Protein AF-A0A4Z2BDZ0-F1 (afdb_monomer_lite)

Organism: NCBI:txid433685

Sequence (457 aa):
MKRHSRTAPALRTFCPDYECRPDGFVHDAAATSHSGWDFQGLYSSSQYFCQPIGHFSNAVPPALGNTNNDRDFYQTHNQQYRSAFQTSPCVPFSSPRQWVEDHEQSYGARVTAENDAAMQRKRDFRWVRCFSRNTEKPSHVPRKRKNSKSDFKPVLYTVAQLVTQLDAVCNTLRTNVSDGDLWTVSYNQALHIKKELEDKCAIIDCGDFKAWKRKLHRNAERRTRKQRHDAEKRRLEHISEKEAVIDAWRLRHIRGVEEKKKERELKLVADAILCEVRKKQADVKRMQDILRSLQRLHKLRKEAALRKGIVIERKCEEAFSCRLDQLNSVLKVRTSVYATEEKALKVMIEGEHEEEKRRDQEKQMKKKKEKLLLKKCMLDAVLFGEFTSDAAPQPFIDYYNQAECSVGSLLQIRSEWDMFVVAADHPDGSSIPQNWIMPDQPSDEAWASSLHLADSE

Foldseek 3Di:
DDDDDDDDDDDDDDDDDDDDDDDDDDDDDDDDDDDDDDDDDDDDDDDDDDDDDDDDDDDDDDDDDDDDDDDDDDDDDDDDDDDDDDDDDDDDDDDDDDDDDDDPVVVVVVVVVVVVVVVVVVVVVVVVVVVCVVVPPPPDDPPPCLPDPVRVVVLVVVLVVLVVVLVVLVVVLVVPVPDVVVNVVSVVVNVVSVVVSVVSVVVCPDPSVVVVVVVVVVVVVVVVVVVVVVVVVVVVVVVVVVVVVVVVVVVVVVVVVVVVVVVVVVVVVLVVVLVVLVVLLVVLVVLVVVLVVVVVVVVVVCVVCVVVVHHDDPVVVVVVVVVSVVVVVVSVVSNVVSVVVSVVSVCVVVVVVVVVVVVVVVVVVVVVVVVVVVVVLVVCCVVVNDPDVPPPPPVVVCVVCVLVVDVVVVVVVVVVVVLAVDDPPDPSHDYDDPDPDDDDDPPDVVVVVVVVVVPPD

InterPro domains:
  IPR031974 Programmed cell death protein 7 [PF16021] (150-450)
  IPR052831 Apoptosis-promoting protein [PTHR48190] (67-452)

Secondary structure (DSSP, 8-state):
------PPPPP---------------------------------------PPPPP-----------------------------------------------SHHHHHHHHHHHHHHHHHHHHHHHHHHHHHHHHSS-S-S-------TTTHHHHHHHHHHHHHHHHHHHHHHHH-SS-HHHHHHHHHHHHHHHHHHHHHHHHHTSHHHHHHHHHHHHHHHHHHHHHHHHHHHHHHHHHHHHHHHHHHHHHHHHHHHHHHHHHHHHHHHHHHHHHHHHHHHHHHHHHHHHHHHHHHHHHHHHHHHHHTT-PPPHHHHHHHHHHHHHHHHHHHHHHHHHHHHHHHHHHHHHHHHHHHHHHHHHHHHHHHHHHHHHHHHHHHHHHS----TTTS-HHHHHHHHHHHH-HHHHHHHHHHHHTTTS-TT-TTPPPPPSS--PPPPPSSHHHHHHHTTSS--

pLDDT: mean 70.87, std 24.31, range [25.94, 97.94]

Structure (mmCIF, N/CA/C/O backbone):
data_AF-A0A4Z2BDZ0-F1
#
_entry.id   AF-A0A4Z2BDZ0-F1
#
loop_
_atom_site.group_PDB
_atom_site.id
_atom_site.type_symbol
_atom_site.label_atom_id
_atom_site.label_alt_id
_atom_site.label_comp_id
_atom_site.label_asym_id
_atom_site.label_entity_id
_atom_site.label_seq_id
_atom_site.pdbx_PDB_ins_code
_atom_site.Cartn_x
_atom_site.Cartn_y
_atom_site.Cartn_z
_atom_site.occupancy
_atom_site.B_iso_or_equiv
_atom_site.auth_seq_id
_atom_site.auth_comp_id
_atom_site.auth_asym_id
_atom_site.auth_atom_id
_atom_site.pdbx_PDB_model_num
ATOM 1 N N . MET A 1 1 ? 34.312 39.901 -52.178 1.00 40.84 1 MET A N 1
ATOM 2 C CA . MET A 1 1 ? 34.642 39.498 -50.791 1.00 40.84 1 MET A CA 1
ATOM 3 C C . MET A 1 1 ? 33.680 40.178 -49.819 1.00 40.84 1 MET A C 1
ATOM 5 O O . MET A 1 1 ? 33.668 41.398 -49.783 1.00 40.84 1 MET A O 1
ATOM 9 N N . LYS A 1 2 ? 32.878 39.427 -49.051 1.00 35.28 2 LYS A N 1
ATOM 10 C CA . LYS A 1 2 ? 32.131 39.924 -47.876 1.00 35.28 2 LYS A CA 1
ATOM 11 C C . LYS A 1 2 ? 32.143 38.816 -46.813 1.00 35.28 2 LYS A C 1
ATOM 13 O O . LYS A 1 2 ? 31.544 37.769 -47.035 1.00 35.28 2 LYS A O 1
ATOM 18 N N . ARG A 1 3 ? 32.871 39.016 -45.708 1.00 38.72 3 ARG A N 1
ATOM 19 C CA . ARG A 1 3 ? 32.907 38.121 -44.531 1.00 38.72 3 ARG A CA 1
ATOM 20 C C . ARG A 1 3 ? 31.947 38.706 -43.486 1.00 38.72 3 ARG A C 1
ATOM 22 O O . ARG A 1 3 ? 32.025 39.888 -43.192 1.00 38.72 3 ARG A O 1
ATOM 29 N N . HIS A 1 4 ? 30.865 37.996 -43.175 1.00 36.97 4 HIS A N 1
ATOM 30 C CA . HIS A 1 4 ? 30.718 37.149 -41.980 1.00 36.97 4 HIS A CA 1
ATOM 31 C C . HIS A 1 4 ? 30.523 37.926 -40.673 1.00 36.97 4 HIS A C 1
ATOM 33 O O . HIS A 1 4 ? 31.461 38.202 -39.934 1.00 36.97 4 HIS A O 1
ATOM 39 N N . SER A 1 5 ? 29.250 38.164 -40.372 1.00 37.91 5 SER A N 1
ATOM 40 C CA . SER A 1 5 ? 28.729 38.359 -39.025 1.00 37.91 5 SER A CA 1
ATOM 41 C C . SER A 1 5 ? 28.731 37.036 -38.245 1.00 37.91 5 SER A C 1
ATOM 43 O O . SER A 1 5 ? 28.265 36.010 -38.741 1.00 37.91 5 SER A O 1
ATOM 45 N N . ARG A 1 6 ? 29.212 37.065 -36.997 1.00 35.72 6 ARG A N 1
ATOM 46 C CA . ARG A 1 6 ? 28.936 36.046 -35.972 1.00 35.72 6 ARG A CA 1
ATOM 47 C C . ARG A 1 6 ? 28.826 36.717 -34.604 1.00 35.72 6 ARG A C 1
ATOM 49 O O . ARG A 1 6 ? 29.833 36.990 -33.963 1.00 35.72 6 ARG A O 1
ATOM 56 N N . THR A 1 7 ? 27.597 36.942 -34.162 1.00 39.31 7 THR A N 1
ATOM 57 C CA . THR A 1 7 ? 27.245 37.181 -32.758 1.00 39.31 7 THR A CA 1
ATOM 58 C C . THR A 1 7 ? 26.657 35.892 -32.190 1.00 39.31 7 THR A C 1
ATOM 60 O O . THR A 1 7 ? 25.807 35.264 -32.820 1.00 39.31 7 THR A O 1
ATOM 63 N N . ALA A 1 8 ? 27.137 35.470 -31.022 1.00 38.75 8 ALA A N 1
ATOM 64 C CA . ALA A 1 8 ? 26.638 34.291 -30.320 1.00 38.75 8 ALA A CA 1
ATOM 65 C C . ALA A 1 8 ? 25.529 34.679 -29.322 1.00 38.75 8 ALA A C 1
ATOM 67 O O . ALA A 1 8 ? 25.650 35.722 -28.679 1.00 38.75 8 ALA A O 1
ATOM 68 N N . PRO A 1 9 ? 24.488 33.850 -29.133 1.00 40.88 9 PRO A N 1
ATOM 69 C CA . PRO A 1 9 ? 23.619 33.914 -27.965 1.00 40.88 9 PRO A CA 1
ATOM 70 C C . PRO A 1 9 ? 24.051 32.897 -26.895 1.00 40.88 9 PRO A C 1
ATOM 72 O O . PRO A 1 9 ? 24.474 31.782 -27.202 1.00 40.88 9 PRO A O 1
ATOM 75 N N . ALA A 1 10 ? 23.935 33.295 -25.628 1.00 35.47 10 ALA A N 1
ATOM 76 C CA . ALA A 1 10 ? 24.355 32.505 -24.475 1.00 35.47 10 ALA A CA 1
ATOM 77 C C . ALA A 1 10 ? 23.424 31.316 -24.170 1.00 35.47 10 ALA A C 1
ATOM 79 O O . ALA A 1 10 ? 22.213 31.366 -24.395 1.00 35.47 10 ALA A O 1
ATOM 80 N N . LEU A 1 11 ? 24.002 30.271 -23.574 1.00 31.67 11 LEU A N 1
ATOM 81 C CA . LEU A 1 11 ? 23.275 29.152 -22.977 1.00 31.67 11 LEU A CA 1
ATOM 82 C C . LEU A 1 11 ? 22.520 29.627 -21.724 1.00 31.67 11 LEU A C 1
ATOM 84 O O . LEU A 1 11 ? 23.137 30.138 -20.793 1.00 31.67 11 LEU A O 1
ATOM 88 N N . ARG A 1 12 ? 21.201 29.406 -21.669 1.00 32.03 12 ARG A N 1
ATOM 89 C CA . ARG A 1 12 ? 20.453 29.383 -20.402 1.00 32.03 12 ARG A CA 1
ATOM 90 C C . ARG A 1 12 ? 20.306 27.938 -19.943 1.00 32.03 12 ARG A C 1
ATOM 92 O O . ARG A 1 12 ? 19.563 27.171 -20.551 1.00 32.03 12 ARG A O 1
ATOM 99 N N . THR A 1 13 ? 20.993 27.588 -18.865 1.00 35.41 13 THR A N 1
ATOM 100 C CA . THR A 1 13 ? 20.690 26.404 -18.060 1.00 35.41 13 THR A CA 1
ATOM 101 C C . THR A 1 13 ? 19.343 26.591 -17.360 1.00 35.41 13 THR A C 1
ATOM 103 O O . THR A 1 13 ? 19.071 27.642 -16.785 1.00 35.41 13 THR A O 1
ATOM 106 N N . PHE A 1 14 ? 18.492 25.567 -17.423 1.00 28.69 14 PHE A N 1
ATOM 107 C CA . PHE A 1 14 ? 17.251 25.471 -16.654 1.00 28.69 14 PHE A CA 1
ATOM 108 C C . PHE A 1 14 ? 17.462 24.429 -15.550 1.00 28.69 14 PHE A C 1
ATOM 110 O O . PHE A 1 14 ? 17.644 23.251 -15.859 1.00 28.69 14 PHE A O 1
ATOM 117 N N . CYS A 1 15 ? 17.410 24.852 -14.288 1.00 34.75 15 CYS A N 1
ATOM 118 C CA . CYS A 1 15 ? 17.226 23.958 -13.143 1.00 34.75 15 CYS A CA 1
ATOM 119 C C . CYS A 1 15 ? 15.746 23.988 -12.724 1.00 34.75 15 CYS A C 1
ATOM 121 O O . CYS A 1 15 ? 15.166 25.075 -12.691 1.00 34.75 15 CYS A O 1
ATOM 123 N N . PRO A 1 16 ? 15.122 22.840 -12.408 1.00 40.97 16 PRO A N 1
ATOM 124 C CA . PRO A 1 16 ? 13.823 22.792 -11.755 1.00 40.97 16 PRO A CA 1
ATOM 125 C C . PRO A 1 16 ? 13.985 22.445 -10.268 1.00 40.97 16 PRO A C 1
ATOM 127 O O . PRO A 1 16 ? 14.093 21.270 -9.914 1.00 40.97 16 PRO A O 1
ATOM 130 N N . ASP A 1 17 ? 13.955 23.454 -9.401 1.00 32.72 17 ASP A N 1
ATOM 131 C CA . ASP A 1 17 ? 13.805 23.232 -7.961 1.00 32.72 17 ASP A CA 1
ATOM 132 C C . ASP A 1 17 ? 12.343 22.896 -7.631 1.00 32.72 17 ASP A C 1
ATOM 134 O O . ASP A 1 17 ? 11.412 23.578 -8.065 1.00 32.72 17 ASP A O 1
ATOM 138 N N . TYR A 1 18 ? 12.142 21.828 -6.857 1.00 31.30 18 TYR A N 1
ATOM 139 C CA . TYR A 1 18 ? 10.840 21.396 -6.345 1.00 31.30 18 TYR A CA 1
ATOM 140 C C . TYR A 1 18 ? 10.888 21.360 -4.813 1.00 31.30 18 TYR A C 1
ATOM 142 O O . TYR A 1 18 ? 11.200 20.331 -4.215 1.00 31.30 18 TYR A O 1
ATOM 150 N N . GLU A 1 19 ? 10.515 22.468 -4.174 1.00 35.91 19 GLU A N 1
ATOM 151 C CA . GLU A 1 19 ? 10.126 22.484 -2.760 1.00 35.91 19 GLU A CA 1
ATOM 152 C C . GLU A 1 19 ? 8.616 22.695 -2.617 1.00 35.91 19 GLU A C 1
ATOM 154 O O . GLU A 1 19 ? 7.958 23.318 -3.452 1.00 35.91 19 GLU A O 1
ATOM 159 N N . CYS A 1 20 ? 8.038 22.111 -1.567 1.00 31.98 20 CYS A N 1
ATOM 160 C CA . CYS A 1 20 ? 6.596 22.089 -1.348 1.00 31.98 20 CYS A CA 1
ATOM 161 C C . CYS A 1 20 ? 6.167 22.968 -0.167 1.00 31.98 20 CYS A C 1
ATOM 163 O O . CYS A 1 20 ? 6.443 22.607 0.974 1.00 31.98 20 CYS A O 1
ATOM 165 N N . ARG A 1 21 ? 5.264 23.921 -0.468 1.00 32.19 21 ARG A N 1
ATOM 166 C CA . ARG A 1 21 ? 4.170 24.416 0.406 1.00 32.19 21 ARG A CA 1
ATOM 167 C C . ARG A 1 21 ? 4.546 25.304 1.620 1.00 32.19 21 ARG A C 1
ATOM 169 O O . ARG A 1 21 ? 5.712 25.324 1.995 1.00 32.19 21 ARG A O 1
ATOM 176 N N . PRO A 1 22 ? 3.569 26.004 2.262 1.00 42.91 22 PRO A N 1
ATOM 177 C CA . PRO A 1 22 ? 2.100 25.933 2.094 1.00 42.91 22 PRO A CA 1
ATOM 178 C C . PRO A 1 22 ? 1.340 27.257 1.833 1.00 42.91 22 PRO A C 1
ATOM 180 O O . PRO A 1 22 ? 1.862 28.353 1.994 1.00 42.91 22 PRO A O 1
ATOM 183 N N . ASP A 1 23 ? 0.060 27.106 1.471 1.00 33.25 23 ASP A N 1
ATOM 184 C CA . ASP A 1 23 ? -0.958 28.162 1.352 1.00 33.25 23 ASP A CA 1
ATOM 185 C C . ASP A 1 23 ? -1.418 28.736 2.711 1.00 33.25 23 ASP A C 1
ATOM 187 O O . ASP A 1 23 ? -1.392 28.037 3.726 1.00 33.25 23 ASP A O 1
ATOM 191 N N . GLY A 1 24 ? -1.946 29.972 2.709 1.00 28.00 24 GLY A N 1
ATOM 192 C CA . GLY A 1 24 ? -2.546 30.613 3.889 1.00 28.00 24 GLY A CA 1
ATOM 193 C C . GLY A 1 24 ? -3.303 31.923 3.606 1.00 28.00 24 GLY A C 1
ATOM 194 O O . GLY A 1 24 ? -2.778 33.008 3.820 1.00 28.00 24 GLY A O 1
ATOM 195 N N . PHE A 1 25 ? -4.558 31.813 3.167 1.00 29.38 25 PHE A N 1
ATOM 196 C CA . PHE A 1 25 ? -5.611 32.850 3.150 1.00 29.38 25 PHE A CA 1
ATOM 197 C C . PHE A 1 25 ? -6.880 32.108 3.651 1.00 29.38 25 PHE A C 1
ATOM 199 O O . PHE A 1 25 ? -7.021 30.923 3.357 1.00 29.38 25 PHE A O 1
ATOM 206 N N . VAL A 1 26 ? -7.808 32.647 4.452 1.00 31.98 26 VAL A N 1
ATOM 207 C CA . VAL A 1 26 ? -8.573 33.899 4.316 1.00 31.98 26 VAL A CA 1
ATOM 208 C C . VAL A 1 26 ? -9.187 34.300 5.685 1.00 31.98 26 VAL A C 1
ATOM 210 O O . VAL A 1 26 ? -9.640 33.420 6.404 1.00 31.98 26 VAL A O 1
ATOM 213 N N . HIS A 1 27 ? -9.290 35.615 5.944 1.00 31.09 27 HIS A N 1
ATOM 214 C CA . HIS A 1 27 ? -10.123 36.341 6.938 1.00 31.09 27 HIS A CA 1
ATOM 215 C C . HIS A 1 27 ? -10.095 35.997 8.440 1.00 31.09 27 HIS A C 1
ATOM 217 O O . HIS A 1 27 ? -10.404 34.893 8.863 1.00 31.09 27 HIS A O 1
ATOM 223 N N . ASP A 1 28 ? -9.982 37.072 9.229 1.00 25.94 28 ASP A N 1
ATOM 224 C CA . ASP A 1 28 ? -10.798 37.286 10.428 1.00 25.94 28 ASP A CA 1
ATOM 225 C C . ASP A 1 28 ? -11.239 38.761 10.496 1.00 25.94 28 ASP A C 1
ATOM 227 O O . ASP A 1 28 ? -10.623 39.628 9.864 1.00 25.94 28 ASP A O 1
ATOM 231 N N . ALA A 1 29 ? -12.308 39.055 11.241 1.00 29.62 29 ALA A N 1
ATOM 232 C CA . ALA A 1 29 ? -12.802 40.415 11.464 1.00 29.62 29 ALA A CA 1
ATOM 233 C C . ALA A 1 29 ? -13.273 40.625 12.916 1.00 29.62 29 ALA A C 1
ATOM 235 O O . ALA A 1 29 ? -13.831 39.723 13.526 1.00 29.62 29 ALA A O 1
ATOM 236 N N . ALA A 1 30 ? -13.127 41.868 13.394 1.00 29.73 30 ALA A N 1
ATOM 237 C CA . ALA A 1 30 ? -13.632 42.422 14.661 1.00 29.73 30 ALA A CA 1
ATOM 238 C C . ALA A 1 30 ? -12.922 42.029 15.985 1.00 29.73 30 ALA A C 1
ATOM 240 O O . ALA A 1 30 ? -13.237 41.046 16.639 1.00 29.73 30 ALA A O 1
ATOM 241 N N . ALA A 1 31 ? -12.026 42.932 16.409 1.00 31.36 31 ALA A N 1
ATOM 242 C CA . ALA A 1 31 ? -11.970 43.589 17.728 1.00 31.36 31 ALA A CA 1
ATOM 243 C C . ALA A 1 31 ? -12.361 42.825 19.021 1.00 31.36 31 ALA A C 1
ATOM 245 O O . ALA A 1 31 ? -13.513 42.443 19.206 1.00 31.36 31 ALA A O 1
ATOM 246 N N . THR A 1 32 ? -11.510 42.898 20.058 1.00 29.94 32 THR A N 1
ATOM 247 C CA . THR A 1 32 ? -11.571 43.935 21.131 1.00 29.94 32 THR A CA 1
ATOM 248 C C . THR A 1 32 ? -10.384 43.763 22.112 1.00 29.94 32 THR A C 1
ATOM 250 O O . THR A 1 32 ? -9.693 42.750 22.099 1.00 29.94 32 THR A O 1
ATOM 253 N N . SER A 1 33 ? -10.083 44.797 22.898 1.00 31.92 33 SER A N 1
ATOM 254 C CA . SER A 1 33 ? -8.874 45.003 23.713 1.00 31.92 33 SER A CA 1
ATOM 255 C C . SER A 1 33 ? -8.915 44.520 25.180 1.00 31.92 33 SER A C 1
ATOM 257 O O . SER A 1 33 ? -9.986 44.448 25.772 1.00 31.92 33 SER A O 1
ATOM 259 N N . HIS A 1 34 ? -7.711 44.470 25.780 1.00 29.38 34 HIS A N 1
ATOM 260 C CA . HIS A 1 34 ? -7.346 44.668 27.205 1.00 29.38 34 HIS A CA 1
ATOM 261 C C . HIS A 1 34 ? -7.334 43.499 28.220 1.00 29.38 34 HIS A C 1
ATOM 263 O O . HIS A 1 34 ? -8.348 42.871 28.485 1.00 29.38 34 HIS A O 1
ATOM 269 N N . SER A 1 35 ? -6.176 43.397 28.911 1.00 33.34 35 SER A N 1
ATOM 270 C CA . SER A 1 35 ? -5.877 42.775 30.231 1.00 33.34 35 SER A CA 1
ATOM 271 C C . SER A 1 35 ? -6.241 41.289 30.448 1.00 33.34 35 SER A C 1
ATOM 273 O O . SER A 1 35 ? -7.359 40.878 30.192 1.00 33.34 35 SER A O 1
ATOM 275 N N . GLY A 1 36 ? -5.390 40.411 30.989 1.00 27.86 36 GLY A N 1
ATOM 276 C CA . GLY A 1 36 ? -4.098 40.602 31.661 1.00 27.86 36 GLY A CA 1
ATOM 277 C C . GLY A 1 36 ? -4.213 40.510 33.186 1.00 27.86 36 GLY A C 1
ATOM 278 O O . GLY A 1 36 ? -4.246 41.550 33.830 1.00 27.86 36 GLY A O 1
ATOM 279 N N . TRP A 1 37 ? -4.253 39.282 33.725 1.00 29.73 37 TRP A N 1
ATOM 280 C CA . TRP A 1 37 ? -4.016 38.933 35.138 1.00 29.73 37 TRP A CA 1
ATOM 281 C C . TRP A 1 37 ? -3.574 37.465 35.254 1.00 29.73 37 TRP A C 1
ATOM 283 O O . TRP A 1 37 ? -4.269 36.575 34.763 1.00 29.73 37 TRP A O 1
ATOM 293 N N . ASP A 1 38 ? -2.462 37.214 35.946 1.00 31.98 38 ASP A N 1
ATOM 294 C CA . ASP A 1 38 ? -2.119 35.897 36.493 1.00 31.98 38 ASP A CA 1
ATOM 295 C C . ASP A 1 38 ? -2.879 35.662 37.808 1.00 31.98 38 ASP A C 1
ATOM 297 O O . ASP A 1 38 ? -2.844 36.531 38.680 1.00 31.98 38 ASP A O 1
ATOM 301 N N . PHE A 1 39 ? -3.453 34.469 38.021 1.00 25.95 39 PHE A N 1
ATOM 302 C CA . PHE A 1 39 ? -3.385 33.819 39.340 1.00 25.95 39 PHE A CA 1
ATOM 303 C C . PHE A 1 39 ? -3.631 32.300 39.296 1.00 25.95 39 PHE A C 1
ATOM 305 O O . PHE A 1 39 ? -4.186 31.747 38.348 1.00 25.95 39 PHE A O 1
ATOM 312 N N . GLN A 1 40 ? -3.183 31.624 40.352 1.00 29.83 40 GLN A N 1
ATOM 313 C CA . GLN A 1 40 ? -3.150 30.173 40.508 1.00 29.83 40 GLN A CA 1
ATOM 314 C C . GLN A 1 40 ? -4.487 29.571 40.973 1.00 29.83 40 GLN A C 1
ATOM 316 O O . GLN A 1 40 ? -5.130 30.108 41.866 1.00 29.83 40 GLN A O 1
ATOM 321 N N . GLY A 1 41 ? -4.773 28.359 40.482 1.00 27.88 41 GLY A N 1
ATOM 322 C CA . GLY A 1 41 ? -5.372 27.261 41.254 1.00 27.88 41 GLY A CA 1
ATOM 323 C C . GLY A 1 41 ? -6.863 27.324 41.619 1.00 27.88 41 GLY A C 1
ATOM 324 O O . GLY A 1 41 ? -7.310 28.209 42.334 1.00 27.88 41 GLY A O 1
ATOM 325 N N . LEU A 1 42 ? -7.601 26.260 41.277 1.00 28.98 42 LEU A N 1
ATOM 326 C CA . LEU A 1 42 ? -8.178 25.321 42.258 1.00 28.98 42 LEU A CA 1
ATOM 327 C C . LEU A 1 42 ? -8.925 24.165 41.567 1.00 28.98 42 LEU A C 1
ATOM 329 O O . LEU A 1 42 ? -9.328 24.248 40.409 1.00 28.98 42 LEU A O 1
ATOM 333 N N . TYR A 1 43 ? -9.095 23.067 42.304 1.00 33.94 43 TYR A N 1
ATOM 334 C CA . TYR A 1 43 ? -9.897 21.908 41.906 1.00 33.94 43 TYR A CA 1
ATOM 335 C C . TYR A 1 43 ? -11.381 22.274 41.759 1.00 33.94 43 TYR A C 1
ATOM 337 O O . TYR A 1 43 ? -11.940 22.900 42.658 1.00 33.94 43 TYR A O 1
ATOM 345 N N . SER A 1 44 ? -12.064 21.749 40.735 1.00 29.78 44 SER A N 1
ATOM 346 C CA . SER A 1 44 ? -13.503 21.472 40.841 1.00 29.78 44 SER A CA 1
ATOM 347 C C . SER A 1 44 ? -13.972 20.370 39.886 1.00 29.78 44 SER A C 1
ATOM 349 O O . SER A 1 44 ? -13.594 20.330 38.715 1.00 29.78 44 SER A O 1
ATOM 351 N N . SER A 1 45 ? -14.806 19.466 40.400 1.00 34.41 45 SER A N 1
ATOM 352 C CA . SER A 1 45 ? -15.446 18.386 39.641 1.00 34.41 45 SER A CA 1
ATOM 353 C C . SER A 1 45 ? -16.560 18.924 38.744 1.00 34.41 45 SER A C 1
ATOM 355 O O . SER A 1 45 ? -17.438 19.632 39.230 1.00 34.41 45 SER A O 1
ATOM 357 N N . SER A 1 46 ? -16.614 18.495 37.479 1.00 31.05 46 SER A N 1
ATOM 358 C CA . SER A 1 46 ? -17.756 18.778 36.598 1.00 31.05 46 SER A CA 1
ATOM 359 C C . SER A 1 46 ? -18.635 17.538 36.401 1.00 31.05 46 SER A C 1
ATOM 361 O O . SER A 1 46 ? -18.220 16.545 35.799 1.00 31.05 46 SER A O 1
ATOM 363 N N . GLN A 1 47 ? -19.861 17.592 36.927 1.00 32.84 47 GLN A N 1
ATOM 364 C CA . GLN A 1 47 ? -20.924 16.629 36.640 1.00 32.84 47 GLN A CA 1
ATOM 365 C C . GLN A 1 47 ? -21.653 17.039 35.355 1.00 32.84 47 GLN A C 1
ATOM 367 O O . GLN A 1 47 ? -22.361 18.044 35.341 1.00 32.84 47 GLN A O 1
ATOM 372 N N . TYR A 1 48 ? -21.568 16.227 34.302 1.00 37.31 48 TYR A N 1
ATOM 373 C CA . TYR A 1 48 ? -22.400 16.422 33.114 1.00 37.31 48 TYR A CA 1
ATOM 374 C C . TYR A 1 48 ? -23.762 15.737 33.279 1.00 37.31 48 TYR A C 1
ATOM 376 O O . TYR A 1 48 ? -23.889 14.517 33.166 1.00 37.31 48 TYR A O 1
ATOM 384 N N . PHE A 1 49 ? -24.794 16.546 33.524 1.00 29.44 49 PHE A N 1
ATOM 385 C CA . PHE A 1 49 ? -26.192 16.154 33.350 1.00 29.44 49 PHE A CA 1
ATOM 386 C C . PHE A 1 49 ? -26.521 16.021 31.854 1.00 29.44 49 PHE A C 1
ATOM 388 O O . PHE A 1 49 ? -26.218 16.917 31.071 1.00 29.44 49 PHE A O 1
ATOM 395 N N . CYS A 1 50 ? -27.216 14.950 31.468 1.00 33.66 50 CYS A N 1
ATOM 396 C CA . CYS A 1 50 ? -27.939 14.871 30.195 1.00 33.66 50 CYS A CA 1
ATOM 397 C C . CYS A 1 50 ? -29.445 14.893 30.483 1.00 33.66 50 CYS A C 1
ATOM 399 O O . CYS A 1 50 ? -29.931 14.088 31.279 1.00 33.66 50 CYS A O 1
ATOM 401 N N . GLN A 1 51 ? -30.179 15.808 29.846 1.00 34.44 51 GLN A N 1
ATOM 402 C CA . GLN A 1 51 ? -31.640 15.875 29.943 1.00 34.44 51 GLN A CA 1
ATOM 403 C C . GLN A 1 51 ? -32.310 14.851 29.005 1.00 34.44 51 GLN A C 1
ATOM 405 O O . GLN A 1 51 ? -31.793 14.604 27.914 1.00 34.44 51 GLN A O 1
ATOM 410 N N . PRO A 1 52 ? -33.463 14.266 29.382 1.00 36.00 52 PRO A N 1
ATOM 411 C CA . PRO A 1 52 ? -34.262 13.428 28.494 1.00 36.00 52 PRO A CA 1
ATOM 412 C C . PRO A 1 52 ? -35.260 14.259 27.668 1.00 36.00 52 PRO A C 1
ATOM 414 O O . PRO A 1 52 ? -35.928 15.147 28.196 1.00 36.00 52 PRO A O 1
ATOM 417 N N . ILE A 1 53 ? -35.410 13.925 26.384 1.00 33.88 53 ILE A N 1
ATOM 418 C CA . ILE A 1 53 ? -36.478 14.457 25.522 1.00 33.88 53 ILE A CA 1
ATOM 419 C C . ILE A 1 53 ? -37.784 13.697 25.811 1.00 33.88 53 ILE A C 1
ATOM 421 O O . ILE A 1 53 ? -37.774 12.480 26.001 1.00 33.88 53 ILE A O 1
ATOM 425 N N . GLY A 1 54 ? -38.895 14.431 25.901 1.00 31.52 54 GLY A N 1
ATOM 426 C CA . GLY A 1 54 ? -40.178 13.929 26.399 1.00 31.52 54 GLY A CA 1
ATOM 427 C C . GLY A 1 54 ? -41.011 13.111 25.405 1.00 31.52 54 GLY A C 1
ATOM 428 O O . GLY A 1 54 ? -40.873 13.223 24.189 1.00 31.52 54 GLY A O 1
ATOM 429 N N . HIS A 1 55 ? -41.931 12.322 25.963 1.00 34.00 55 HIS A N 1
ATOM 430 C CA . HIS A 1 55 ? -43.011 11.653 25.234 1.00 34.00 55 HIS A CA 1
ATOM 431 C C . HIS A 1 55 ? -44.127 12.638 24.852 1.00 34.00 55 HIS A C 1
ATOM 433 O O . HIS A 1 55 ? -44.433 13.545 25.624 1.00 34.00 55 HIS A O 1
ATOM 439 N N . PHE A 1 56 ? -44.827 12.364 23.748 1.00 30.61 56 PHE A N 1
ATOM 440 C CA . PHE A 1 56 ? -46.179 12.873 23.500 1.00 30.61 56 PHE A CA 1
ATOM 441 C C . PHE A 1 56 ? -47.113 11.740 23.060 1.00 30.61 56 PHE A C 1
ATOM 443 O O . PHE A 1 56 ? -46.684 10.795 22.397 1.00 30.61 56 PHE A O 1
ATOM 450 N N . SER A 1 57 ? -48.385 11.852 23.450 1.00 32.12 57 SER A N 1
ATOM 451 C CA . SER A 1 57 ? -49.450 10.876 23.191 1.00 32.12 57 SER A CA 1
ATOM 452 C C . SER A 1 57 ? -50.592 11.483 22.366 1.00 32.12 57 SER A C 1
ATOM 454 O O . SER A 1 57 ? -50.829 12.686 22.407 1.00 32.12 57 SER A O 1
ATOM 456 N N . ASN A 1 58 ? -51.300 10.598 21.663 1.00 30.92 58 ASN A N 1
ATOM 457 C CA . ASN A 1 58 ? -52.484 10.777 20.810 1.00 30.92 58 ASN A CA 1
ATOM 458 C C . ASN A 1 58 ? -53.510 11.875 21.183 1.00 30.92 58 ASN A C 1
ATOM 460 O O . ASN A 1 58 ? -53.943 11.948 22.332 1.00 30.92 58 ASN A O 1
ATOM 464 N N . ALA A 1 59 ? -54.064 12.541 20.154 1.00 30.83 59 ALA A N 1
ATOM 465 C CA . ALA A 1 59 ? -55.457 13.026 20.102 1.00 30.83 59 ALA A CA 1
ATOM 466 C C . ALA A 1 59 ? -55.963 13.193 18.640 1.00 30.83 59 ALA A C 1
ATOM 468 O O . ALA A 1 59 ? -55.188 13.561 17.762 1.00 30.83 59 ALA A O 1
ATOM 469 N N . VAL A 1 60 ? -57.253 12.894 18.402 1.00 30.91 60 VAL A N 1
ATOM 470 C CA . VAL A 1 60 ? -58.031 12.801 17.124 1.00 30.91 60 VAL A CA 1
ATOM 471 C C . VAL A 1 60 ? -59.526 12.971 17.528 1.00 30.91 60 VAL A C 1
ATOM 473 O O . VAL A 1 60 ? -59.813 12.485 18.628 1.00 30.91 60 VAL A O 1
ATOM 476 N N . PRO A 1 61 ? -60.490 13.621 16.803 1.00 43.41 61 PRO A N 1
ATOM 477 C CA . PRO A 1 61 ? -60.762 13.708 15.339 1.00 43.41 61 PRO A CA 1
ATOM 478 C C . PRO A 1 61 ? -61.029 15.187 14.870 1.00 43.41 61 PRO A C 1
ATOM 480 O O . PRO A 1 61 ? -60.533 16.068 15.572 1.00 43.41 61 PRO A O 1
ATOM 483 N N . PRO A 1 62 ? -61.796 15.553 13.793 1.00 43.72 62 PRO A N 1
ATOM 484 C CA . PRO A 1 62 ? -62.423 14.795 12.686 1.00 43.72 62 PRO A CA 1
ATOM 485 C C . PRO A 1 62 ? -62.176 15.336 11.246 1.00 43.72 62 PRO A C 1
ATOM 487 O O . PRO A 1 62 ? -61.485 16.325 11.024 1.00 43.72 62 PRO A O 1
ATOM 490 N N . ALA A 1 63 ? -62.770 14.651 10.258 1.00 28.86 63 ALA A N 1
ATOM 491 C CA . ALA A 1 63 ? -62.630 14.885 8.817 1.00 28.86 63 ALA A CA 1
ATOM 492 C C . ALA A 1 63 ? -63.829 15.600 8.155 1.00 28.86 63 ALA A C 1
ATOM 494 O O . ALA A 1 63 ? -64.954 15.477 8.628 1.00 28.86 63 ALA A O 1
ATOM 495 N N . LEU A 1 64 ? -63.570 16.222 6.997 1.00 28.59 64 LEU A N 1
ATOM 496 C CA . LEU A 1 64 ? -64.428 16.434 5.809 1.00 28.59 64 LEU A CA 1
ATOM 497 C C . LEU A 1 64 ? -63.444 16.803 4.667 1.00 28.59 64 LEU A C 1
ATOM 499 O O . LEU A 1 64 ? -62.543 17.595 4.903 1.00 28.59 64 LEU A O 1
ATOM 503 N N . GLY A 1 65 ? -63.479 16.296 3.435 1.00 27.62 65 GLY A N 1
ATOM 504 C CA . GLY A 1 65 ? -64.444 15.464 2.732 1.00 27.62 65 GLY A CA 1
ATOM 505 C C . GLY A 1 65 ? -63.779 14.755 1.537 1.00 27.62 65 GLY A C 1
ATOM 506 O O . GLY A 1 65 ? -62.608 14.970 1.232 1.00 27.62 65 GLY A O 1
ATOM 507 N N . ASN A 1 66 ? -64.527 13.849 0.917 1.00 28.89 66 ASN A N 1
ATOM 508 C CA . ASN A 1 66 ? -64.015 12.754 0.093 1.00 28.89 66 ASN A CA 1
ATOM 509 C C . ASN A 1 66 ? -64.188 13.000 -1.421 1.00 28.89 66 ASN A C 1
ATOM 511 O O . ASN A 1 66 ? -65.287 13.361 -1.834 1.00 28.89 66 ASN A O 1
ATOM 515 N N . THR A 1 67 ? -63.177 12.675 -2.239 1.00 29.98 67 THR A N 1
ATOM 516 C CA . THR A 1 67 ? -63.360 12.293 -3.658 1.00 29.98 67 THR A CA 1
ATOM 517 C C . THR A 1 67 ? -62.354 11.218 -4.095 1.00 29.98 67 THR A C 1
ATOM 519 O O . THR A 1 67 ? -61.291 11.521 -4.630 1.00 29.98 67 THR A O 1
ATOM 522 N N . ASN A 1 68 ? -62.727 9.961 -3.852 1.00 28.98 68 ASN A N 1
ATOM 523 C CA . ASN A 1 68 ? -62.632 8.799 -4.749 1.00 28.98 68 ASN A CA 1
ATOM 524 C C . ASN A 1 68 ? -61.539 8.790 -5.844 1.00 28.98 68 ASN A C 1
ATOM 526 O O . ASN A 1 68 ? -61.680 9.428 -6.886 1.00 28.98 68 ASN A O 1
ATOM 530 N N . ASN A 1 69 ? -60.530 7.936 -5.657 1.00 31.89 69 ASN A N 1
ATOM 531 C CA . ASN A 1 69 ? -60.400 6.637 -6.348 1.00 31.89 69 ASN A CA 1
ATOM 532 C C . ASN A 1 69 ? -59.297 5.847 -5.606 1.00 31.89 69 ASN A C 1
ATOM 534 O O . ASN A 1 69 ? -58.173 6.324 -5.490 1.00 31.89 69 ASN A O 1
ATOM 538 N N . ASP A 1 70 ? -59.628 4.793 -4.855 1.00 28.50 70 ASP A N 1
ATOM 539 C CA . ASP A 1 70 ? -59.661 3.388 -5.318 1.00 28.50 70 ASP A CA 1
ATOM 540 C C . ASP A 1 70 ? -58.382 2.953 -6.086 1.00 28.50 70 ASP A C 1
ATOM 542 O O . ASP A 1 70 ? -58.066 3.523 -7.126 1.00 28.50 70 ASP A O 1
ATOM 546 N N . ARG A 1 71 ? -57.634 1.909 -5.682 1.00 29.34 71 ARG A N 1
ATOM 547 C CA . ARG A 1 71 ? -57.773 1.036 -4.497 1.00 29.34 71 ARG A CA 1
ATOM 548 C C . ARG A 1 71 ? -56.485 0.227 -4.228 1.00 29.34 71 ARG A C 1
ATOM 550 O O . ARG A 1 71 ? -55.925 -0.327 -5.164 1.00 29.34 71 ARG A O 1
ATOM 557 N N . ASP A 1 72 ? -56.067 0.206 -2.959 1.00 29.19 72 ASP A N 1
ATOM 558 C CA . ASP A 1 72 ? -55.279 -0.760 -2.150 1.00 29.19 72 ASP A CA 1
ATOM 559 C C . ASP A 1 72 ? -54.386 -1.835 -2.843 1.00 29.19 72 ASP A C 1
ATOM 561 O O . ASP A 1 72 ? -54.785 -2.496 -3.795 1.00 29.19 72 ASP A O 1
ATOM 565 N N . PHE A 1 73 ? -53.128 -2.090 -2.431 1.00 28.67 73 PHE A N 1
ATOM 566 C CA . PHE A 1 73 ? -52.695 -2.719 -1.153 1.00 28.67 73 PHE A CA 1
ATOM 567 C C . PHE A 1 73 ? -53.496 -4.006 -0.816 1.00 28.67 73 PHE A C 1
ATOM 569 O O . PHE A 1 73 ? -54.708 -4.052 -0.938 1.00 28.67 73 PHE A O 1
ATOM 576 N N . TYR A 1 74 ? -52.902 -5.150 -0.464 1.00 29.19 74 TYR A N 1
ATOM 577 C CA . TYR A 1 74 ? -51.942 -5.425 0.614 1.00 29.19 74 TYR A CA 1
ATOM 578 C C . TYR A 1 74 ? -50.985 -6.568 0.195 1.00 29.19 74 TYR A C 1
ATOM 580 O O . TYR A 1 74 ? -51.399 -7.540 -0.422 1.00 29.19 74 TYR A O 1
ATOM 588 N N . GLN A 1 75 ? -49.666 -6.426 0.359 1.00 29.39 75 GLN A N 1
ATOM 589 C CA . GLN A 1 75 ? -48.891 -6.813 1.552 1.00 29.39 75 GLN A CA 1
ATOM 590 C C . GLN A 1 75 ? -48.847 -8.329 1.838 1.00 29.39 75 GLN A C 1
ATOM 592 O O . GLN A 1 75 ? -49.806 -8.925 2.320 1.00 29.39 75 GLN A O 1
ATOM 597 N N . THR A 1 76 ? -47.661 -8.931 1.708 1.00 30.28 76 THR A N 1
ATOM 598 C CA . THR A 1 76 ? -47.247 -10.041 2.584 1.00 30.28 76 THR A CA 1
ATOM 599 C C . THR A 1 76 ? -45.730 -10.037 2.764 1.00 30.28 76 THR A C 1
ATOM 601 O O . THR A 1 76 ? -44.979 -9.719 1.846 1.00 30.28 76 THR A O 1
ATOM 604 N N . HIS A 1 77 ? -45.292 -10.339 3.983 1.00 29.75 77 HIS A N 1
ATOM 605 C CA . HIS A 1 77 ? -43.899 -10.363 4.432 1.00 29.75 77 HIS A CA 1
ATOM 606 C C . HIS A 1 77 ? -43.539 -11.796 4.869 1.00 29.75 77 HIS A C 1
ATOM 608 O O . HIS A 1 77 ? -44.441 -12.615 5.041 1.00 29.75 77 HIS A O 1
ATOM 614 N N . ASN A 1 78 ? -42.252 -12.045 5.149 1.00 27.95 78 ASN A N 1
ATOM 615 C CA . ASN A 1 78 ? -41.614 -13.320 5.544 1.00 27.95 78 ASN A CA 1
ATOM 616 C C . ASN A 1 78 ? -41.219 -14.203 4.344 1.00 27.95 78 ASN A C 1
ATOM 618 O O . ASN A 1 78 ? -42.046 -14.543 3.511 1.00 27.95 78 ASN A O 1
ATOM 622 N N . GLN A 1 79 ? -39.939 -14.522 4.112 1.00 29.27 79 GLN A N 1
ATOM 623 C CA . GLN A 1 79 ? -38.978 -15.217 4.992 1.00 29.27 79 GLN A CA 1
ATOM 624 C C . GLN A 1 79 ? -39.528 -16.512 5.602 1.00 29.27 79 GLN A C 1
ATOM 626 O O . GLN A 1 79 ? -40.137 -16.475 6.663 1.00 29.27 79 GLN A O 1
ATOM 631 N N . GLN A 1 80 ? -39.139 -17.663 5.051 1.00 26.75 80 GLN A N 1
ATOM 632 C CA . GLN A 1 80 ? -38.500 -18.688 5.882 1.00 26.75 80 GLN A CA 1
ATOM 633 C C . GLN A 1 80 ? -37.770 -19.743 5.052 1.00 26.75 80 GLN A C 1
ATOM 635 O O . GLN A 1 80 ? -38.257 -20.222 4.032 1.00 26.75 80 GLN A O 1
ATOM 640 N N . TYR A 1 81 ? -36.603 -20.138 5.559 1.00 30.59 81 TYR A N 1
ATOM 641 C CA . TYR A 1 81 ? -35.997 -21.431 5.271 1.00 30.59 81 TYR A CA 1
ATOM 642 C C . TYR A 1 81 ? -36.998 -22.555 5.573 1.00 30.59 81 TYR A C 1
ATOM 644 O O . TYR A 1 81 ? -37.496 -22.630 6.699 1.00 30.59 81 TYR A O 1
ATOM 652 N N . ARG A 1 82 ? -37.160 -23.520 4.661 1.00 26.62 82 ARG A N 1
ATOM 653 C CA . ARG A 1 82 ? -37.374 -24.908 5.090 1.00 26.62 82 ARG A CA 1
ATOM 654 C C . ARG A 1 82 ? -36.868 -25.930 4.083 1.00 26.62 82 ARG A C 1
ATOM 656 O O . ARG A 1 82 ? -36.983 -25.761 2.876 1.00 26.62 82 ARG A O 1
ATOM 663 N N . SER A 1 83 ? -36.284 -26.980 4.637 1.00 30.81 83 SER A N 1
ATOM 664 C CA . SER A 1 83 ? -35.687 -28.120 3.959 1.00 30.81 83 SER A CA 1
ATOM 665 C C . SER A 1 83 ? -36.703 -29.219 3.634 1.00 30.81 83 SER A C 1
ATOM 667 O O . SER A 1 83 ? -37.645 -29.456 4.388 1.00 30.81 83 SER A O 1
ATOM 669 N N . ALA A 1 84 ? -36.417 -29.962 2.567 1.00 30.03 84 ALA A N 1
ATOM 670 C CA . ALA A 1 84 ? -36.772 -31.369 2.375 1.00 30.03 84 ALA A CA 1
ATOM 671 C C . ALA A 1 84 ? -35.559 -31.991 1.648 1.00 30.03 84 ALA A C 1
ATOM 673 O O . ALA A 1 84 ? -35.144 -31.459 0.626 1.00 30.03 84 ALA A O 1
ATOM 674 N N . PHE A 1 85 ? -34.781 -32.933 2.191 1.00 26.67 85 PHE A N 1
ATOM 675 C CA . PHE A 1 85 ? -35.123 -34.283 2.658 1.00 26.67 85 PHE A CA 1
ATOM 676 C C . PHE A 1 85 ? -35.907 -35.114 1.638 1.00 26.67 85 PHE A C 1
ATOM 678 O O . PHE A 1 85 ? -37.133 -35.091 1.637 1.00 26.67 85 PHE A O 1
ATOM 685 N N . GLN A 1 86 ? -35.182 -35.953 0.890 1.00 32.91 86 GLN A N 1
ATOM 686 C CA . GLN A 1 86 ? -35.642 -37.298 0.539 1.00 32.91 86 GLN A CA 1
ATOM 687 C C . GLN A 1 86 ? -34.456 -38.284 0.434 1.00 32.91 86 GLN A C 1
ATOM 689 O O . GLN A 1 86 ? -33.673 -38.259 -0.506 1.00 32.91 86 GLN A O 1
ATOM 694 N N . THR A 1 87 ? -34.354 -39.122 1.473 1.00 30.70 87 THR A N 1
ATOM 695 C CA . THR A 1 87 ? -33.905 -40.533 1.474 1.00 30.70 87 THR A CA 1
ATOM 696 C C . THR A 1 87 ? -32.579 -40.949 0.813 1.00 30.70 87 THR A C 1
ATOM 698 O O . THR A 1 87 ? -32.524 -41.233 -0.381 1.00 30.70 87 THR A O 1
ATOM 701 N N . SER A 1 88 ? -31.574 -41.219 1.655 1.00 30.27 88 SER A N 1
ATOM 702 C CA . SER A 1 88 ? -30.578 -42.285 1.422 1.00 30.27 88 SER A CA 1
ATOM 703 C C . SER A 1 88 ? -31.212 -43.679 1.580 1.00 30.27 88 SER A C 1
ATOM 705 O O . SER A 1 88 ? -32.243 -43.809 2.247 1.00 30.27 88 SER A O 1
ATOM 707 N N . PRO A 1 89 ? -30.557 -44.741 1.074 1.00 39.78 89 PRO A N 1
ATOM 708 C CA . PRO A 1 89 ? -30.160 -45.816 1.998 1.00 39.78 89 PRO A CA 1
ATOM 709 C C . PRO A 1 89 ? -28.646 -45.965 2.216 1.00 39.78 89 PRO A C 1
ATOM 711 O O . PRO A 1 89 ? -27.806 -45.564 1.419 1.00 39.78 89 PRO A O 1
ATOM 714 N N . CYS A 1 90 ? -28.339 -46.554 3.361 1.00 30.09 90 CYS A N 1
ATOM 715 C CA . CYS A 1 90 ? -27.061 -46.645 4.053 1.00 30.09 90 CYS A CA 1
ATOM 716 C C . CYS A 1 90 ? -26.067 -47.716 3.524 1.00 30.09 90 CYS A C 1
ATOM 718 O O . CYS A 1 90 ? -26.454 -48.873 3.451 1.00 30.09 90 CYS A O 1
ATOM 720 N N . VAL A 1 91 ? -24.796 -47.301 3.307 1.00 36.84 91 VAL A N 1
ATOM 721 C CA . VAL A 1 91 ? -23.473 -47.899 3.710 1.00 36.84 91 VAL A CA 1
ATOM 722 C C . VAL A 1 91 ? -23.125 -49.394 3.418 1.00 36.84 91 VAL A C 1
ATOM 724 O O . VAL A 1 91 ? -24.033 -50.211 3.373 1.00 36.84 91 VAL A O 1
ATOM 727 N N . PRO A 1 92 ? -21.824 -49.799 3.250 1.00 41.62 92 PRO A N 1
ATOM 728 C CA . PRO A 1 92 ? -20.676 -49.327 4.048 1.00 41.62 92 PRO A CA 1
ATOM 729 C C . PRO A 1 92 ? -19.292 -49.072 3.407 1.00 41.62 92 PRO A C 1
ATOM 731 O O . PRO A 1 92 ? -18.786 -49.804 2.568 1.00 41.62 92 PRO A O 1
ATOM 734 N N . PHE A 1 93 ? -18.650 -48.045 3.978 1.00 30.78 93 PHE A N 1
ATOM 735 C CA . PHE A 1 93 ? -17.268 -48.010 4.483 1.00 30.78 93 PHE A CA 1
ATOM 736 C C . PHE A 1 93 ? -16.150 -48.705 3.679 1.00 30.78 93 PHE A C 1
ATOM 738 O O . PHE A 1 93 ? -15.847 -49.876 3.893 1.00 30.78 93 PHE A O 1
ATOM 745 N N . SER A 1 94 ? -15.391 -47.904 2.923 1.00 29.92 94 SER A N 1
ATOM 746 C CA . SER A 1 94 ? -13.920 -47.851 3.022 1.00 29.92 94 SER A CA 1
ATOM 747 C C . SER A 1 94 ? -13.376 -46.579 2.359 1.00 29.92 94 SER A C 1
ATOM 749 O O . SER A 1 94 ? -13.774 -46.222 1.256 1.00 29.92 94 SER A O 1
ATOM 751 N N . SER A 1 95 ? -12.452 -45.898 3.037 1.00 32.19 95 SER A N 1
ATOM 752 C CA . SER A 1 95 ? -11.527 -44.916 2.440 1.00 32.19 95 SER A CA 1
ATOM 753 C C . SER A 1 95 ? -10.186 -45.643 2.206 1.00 32.19 95 SER A C 1
ATOM 755 O O . SER A 1 95 ? -9.931 -46.594 2.949 1.00 32.19 95 SER A O 1
ATOM 757 N N . PRO A 1 96 ? -9.320 -45.254 1.241 1.00 41.59 96 PRO A N 1
ATOM 758 C CA . PRO A 1 96 ? -8.706 -43.922 1.270 1.00 41.59 96 PRO A CA 1
ATOM 759 C C . PRO A 1 96 ? -8.462 -43.221 -0.086 1.00 41.59 96 PRO A C 1
ATOM 761 O O . PRO A 1 96 ? -8.154 -43.849 -1.089 1.00 41.59 96 PRO A O 1
ATOM 764 N N . ARG A 1 97 ? -8.449 -41.879 -0.027 1.00 41.12 97 ARG A N 1
ATOM 765 C CA . ARG A 1 97 ? -7.707 -40.927 -0.890 1.00 41.12 97 ARG A CA 1
ATOM 766 C C . ARG A 1 97 ? -7.731 -41.146 -2.415 1.00 41.12 97 ARG A C 1
ATOM 768 O O . ARG A 1 97 ? -6.945 -41.921 -2.951 1.00 41.12 97 ARG A O 1
ATOM 775 N N . GLN A 1 98 ? -8.401 -40.237 -3.125 1.00 29.78 98 GLN A N 1
ATOM 776 C CA . GLN A 1 98 ? -7.960 -39.845 -4.466 1.00 29.78 98 GLN A CA 1
ATOM 777 C C . GLN A 1 98 ? -8.079 -38.328 -4.658 1.00 29.78 98 GLN A C 1
ATOM 779 O O . GLN A 1 98 ? -8.956 -37.686 -4.084 1.00 29.78 98 GLN A O 1
ATOM 784 N N . TRP A 1 99 ? -7.117 -37.764 -5.386 1.00 35.59 99 TRP A N 1
ATOM 785 C CA . TRP A 1 99 ? -6.933 -36.327 -5.581 1.00 35.59 99 TRP A CA 1
ATOM 786 C C . TRP A 1 99 ? -8.011 -35.759 -6.511 1.00 35.59 99 TRP A C 1
ATOM 788 O O . TRP A 1 99 ? -8.280 -36.353 -7.553 1.00 35.59 99 TRP A O 1
ATOM 798 N N . VAL A 1 100 ? -8.588 -34.606 -6.158 1.00 33.88 100 VAL A N 1
ATOM 799 C CA . VAL A 1 100 ? -9.500 -33.843 -7.027 1.00 33.88 100 VAL A CA 1
ATOM 800 C C . VAL A 1 100 ? -9.148 -32.357 -6.949 1.00 33.88 100 VAL A C 1
ATOM 802 O O . VAL A 1 100 ? -9.774 -31.594 -6.222 1.00 33.88 100 VAL A O 1
ATOM 805 N N . GLU A 1 101 ? -8.143 -31.969 -7.727 1.00 42.47 101 GLU A N 1
ATOM 806 C CA . GLU A 1 101 ? -7.947 -30.611 -8.246 1.00 42.47 101 GLU A CA 1
ATOM 807 C C . GLU A 1 101 ? -7.626 -30.736 -9.755 1.00 42.47 101 GLU A C 1
ATOM 809 O O . GLU A 1 101 ? -7.341 -31.833 -10.237 1.00 42.47 101 GLU A O 1
ATOM 814 N N . ASP A 1 102 ? -7.732 -29.634 -10.505 1.00 37.69 102 ASP A N 1
ATOM 815 C CA . ASP A 1 102 ? -7.402 -29.507 -11.940 1.00 37.69 102 ASP A CA 1
ATOM 816 C C . ASP A 1 102 ? -8.274 -30.237 -12.989 1.00 37.69 102 ASP A C 1
ATOM 818 O O . ASP A 1 102 ? -7.781 -31.006 -13.814 1.00 37.69 102 ASP A O 1
ATOM 822 N N . HIS A 1 103 ? -9.563 -29.871 -13.092 1.00 41.28 103 HIS A N 1
ATOM 823 C CA . HIS A 1 103 ? -10.360 -30.165 -14.305 1.00 41.28 103 HIS A CA 1
ATOM 824 C C . HIS A 1 103 ? -10.969 -28.960 -15.050 1.00 41.28 103 HIS A C 1
ATOM 826 O O . HIS A 1 103 ? -11.293 -29.094 -16.231 1.00 41.28 103 HIS A O 1
ATOM 832 N N . GLU A 1 104 ? -11.041 -27.768 -14.448 1.00 40.50 104 GLU A N 1
ATOM 833 C CA . GLU A 1 104 ? -11.612 -26.570 -15.101 1.00 40.50 104 GLU A CA 1
ATOM 834 C C . GLU A 1 104 ? -10.628 -25.875 -16.071 1.00 40.50 104 GLU A C 1
ATOM 836 O O . GLU A 1 104 ? -11.035 -25.357 -17.111 1.00 40.50 104 GLU A O 1
ATOM 841 N N . GLN A 1 105 ? -9.314 -25.921 -15.812 1.00 44.53 105 GLN A N 1
ATOM 842 C CA . GLN A 1 105 ? -8.309 -25.292 -16.693 1.00 44.53 105 GLN A CA 1
ATOM 843 C C . GLN A 1 105 ? -8.072 -26.069 -18.006 1.00 44.53 105 GLN A C 1
ATOM 845 O O . GLN A 1 105 ? -7.639 -25.494 -19.008 1.00 44.53 105 GLN A O 1
ATOM 850 N N . SER A 1 106 ? -8.400 -27.367 -18.038 1.00 47.03 106 SER A N 1
ATOM 851 C CA . SER A 1 106 ? -8.139 -28.250 -19.186 1.00 47.03 106 SER A CA 1
ATOM 852 C C . SER A 1 106 ? -8.985 -27.905 -20.422 1.00 47.03 106 SER A C 1
ATOM 854 O O . SER A 1 106 ? -8.492 -27.945 -21.552 1.00 47.03 106 SER A O 1
ATOM 856 N N . TYR A 1 107 ? -10.247 -27.506 -20.226 1.00 46.56 107 TYR A N 1
ATOM 857 C CA . TYR A 1 107 ? -11.151 -27.166 -21.332 1.00 46.56 107 TYR A CA 1
ATOM 858 C C . TYR A 1 107 ? -10.768 -25.850 -22.016 1.00 46.56 107 TYR A C 1
ATOM 860 O O . TYR A 1 107 ? -10.743 -25.791 -23.246 1.00 46.56 107 TYR A O 1
ATOM 868 N N . GLY A 1 108 ? -10.382 -24.825 -21.246 1.00 46.97 108 GLY A N 1
ATOM 869 C CA . GLY A 1 108 ? -9.870 -23.569 -21.801 1.00 46.97 108 GLY A CA 1
ATOM 870 C C . GLY A 1 108 ? -8.609 -23.783 -22.644 1.00 46.97 108 GLY A C 1
ATOM 871 O O . GLY A 1 108 ? -8.541 -23.309 -23.777 1.00 46.97 108 GLY A O 1
ATOM 872 N N . ALA A 1 109 ? -7.656 -24.572 -22.132 1.00 49.97 109 ALA A N 1
ATOM 873 C CA . ALA A 1 109 ? -6.412 -24.897 -22.829 1.00 49.97 109 ALA A CA 1
ATOM 874 C C . ALA A 1 109 ? -6.619 -25.743 -24.102 1.00 49.97 109 ALA A C 1
ATOM 876 O O . ALA A 1 109 ? -5.920 -25.541 -25.094 1.00 49.97 109 ALA A O 1
ATOM 877 N N . ARG A 1 110 ? -7.594 -26.666 -24.118 1.00 53.03 110 ARG A N 1
ATOM 878 C CA . ARG A 1 110 ? -7.958 -27.405 -25.342 1.00 53.03 110 ARG A CA 1
ATOM 879 C C . ARG A 1 110 ? -8.577 -26.497 -26.402 1.00 53.03 110 ARG A C 1
ATOM 881 O O . ARG A 1 110 ? -8.171 -26.569 -27.557 1.00 53.03 110 ARG A O 1
ATOM 888 N N . VAL A 1 111 ? -9.503 -25.616 -26.023 1.00 56.00 111 VAL A N 1
ATOM 889 C CA . VAL A 1 111 ? -10.171 -24.709 -26.973 1.00 56.00 111 VAL A CA 1
ATOM 890 C C . VAL A 1 111 ? -9.200 -23.670 -27.549 1.00 56.00 111 VAL A C 1
ATOM 892 O O . VAL A 1 111 ? -9.303 -23.337 -28.732 1.00 56.00 111 VAL A O 1
ATOM 895 N N . THR A 1 112 ? -8.223 -23.177 -26.779 1.00 58.75 112 THR A N 1
ATOM 896 C CA . THR A 1 112 ? -7.157 -22.325 -27.338 1.00 58.75 112 THR A CA 1
ATOM 897 C C . THR A 1 112 ? -6.218 -23.120 -28.243 1.00 58.75 112 THR A C 1
ATOM 899 O O . THR A 1 112 ? -5.996 -22.695 -29.374 1.00 58.75 112 THR A O 1
ATOM 902 N N . ALA A 1 113 ? -5.763 -24.310 -27.834 1.00 61.12 113 ALA A N 1
ATOM 903 C CA . ALA A 1 113 ? -4.895 -25.159 -28.657 1.00 61.12 113 ALA A CA 1
ATOM 904 C C . ALA A 1 113 ? -5.546 -25.590 -29.989 1.00 61.12 113 ALA A C 1
ATOM 906 O O . ALA A 1 113 ? -4.881 -25.614 -31.025 1.00 61.12 113 ALA A O 1
ATOM 907 N N . GLU A 1 114 ? -6.849 -25.885 -30.007 1.00 63.75 114 GLU A N 1
ATOM 908 C CA . GLU A 1 114 ? -7.588 -26.197 -31.237 1.00 63.75 114 GLU A CA 1
ATOM 909 C C . GLU A 1 114 ? -7.738 -24.978 -32.157 1.00 63.75 11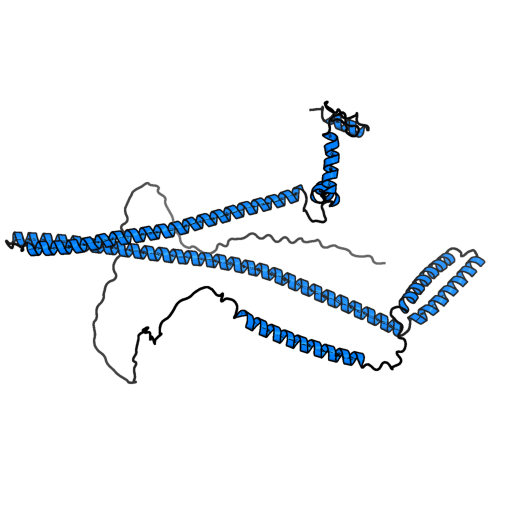4 GLU A C 1
ATOM 911 O O . GLU A 1 114 ? -7.584 -25.105 -33.380 1.00 63.75 114 GLU A O 1
ATOM 916 N N . ASN A 1 115 ? -7.973 -23.790 -31.587 1.00 70.69 115 ASN A N 1
ATOM 917 C CA . ASN A 1 115 ? -8.004 -22.530 -32.330 1.00 70.69 115 ASN A CA 1
ATOM 918 C C . ASN A 1 115 ? -6.625 -22.157 -32.891 1.00 70.69 115 ASN A C 1
ATOM 920 O O . ASN A 1 115 ? -6.533 -21.758 -34.055 1.00 70.69 115 ASN A O 1
ATOM 924 N N . ASP A 1 116 ? -5.551 -22.362 -32.130 1.00 72.62 116 ASP A N 1
ATOM 925 C CA . ASP A 1 116 ? -4.175 -22.154 -32.582 1.00 72.62 116 ASP A CA 1
ATOM 926 C C . ASP A 1 116 ? -3.788 -23.164 -33.668 1.00 72.62 116 ASP A C 1
ATOM 928 O O . ASP A 1 116 ? -3.250 -22.778 -34.707 1.00 72.62 116 ASP A O 1
ATOM 932 N N . ALA A 1 117 ? -4.174 -24.436 -33.532 1.00 77.81 117 ALA A N 1
ATOM 933 C CA . ALA A 1 117 ? -4.017 -25.436 -34.587 1.00 77.81 117 ALA A CA 1
ATOM 934 C C . ALA A 1 117 ? -4.854 -25.103 -35.840 1.00 77.81 117 ALA A C 1
ATOM 936 O O . ALA A 1 117 ? -4.438 -25.372 -36.969 1.00 77.81 117 ALA A O 1
ATOM 937 N N . ALA A 1 118 ? -6.043 -24.509 -35.698 1.00 79.81 118 ALA A N 1
ATOM 938 C CA . ALA A 1 118 ? -6.847 -24.025 -36.826 1.00 79.81 118 ALA A CA 1
ATOM 939 C C . ALA A 1 118 ? -6.229 -22.780 -37.498 1.00 79.81 118 ALA A C 1
ATOM 941 O O . ALA A 1 118 ? -6.227 -22.676 -38.728 1.00 79.81 118 ALA A O 1
ATOM 942 N N . MET A 1 119 ? -5.660 -21.860 -36.718 1.00 78.00 119 MET A N 1
ATOM 943 C CA . MET A 1 119 ? -4.893 -20.704 -37.196 1.00 78.00 119 MET A CA 1
ATOM 944 C C . MET A 1 119 ? -3.613 -21.134 -37.917 1.00 78.00 119 MET A C 1
ATOM 946 O O . MET A 1 119 ? -3.305 -20.602 -38.988 1.00 78.00 119 MET A O 1
ATOM 950 N N . GLN A 1 120 ? -2.909 -22.135 -37.388 1.00 82.56 120 GLN A N 1
ATOM 951 C CA . GLN A 1 120 ? -1.716 -22.703 -38.000 1.00 82.56 120 GLN A CA 1
ATOM 952 C C . GLN A 1 120 ? -2.059 -23.409 -39.315 1.00 82.56 120 GLN A C 1
ATOM 954 O O . GLN A 1 120 ? -1.509 -23.038 -40.346 1.00 82.56 120 GLN A O 1
ATOM 959 N N . ARG A 1 121 ? -3.092 -24.264 -39.351 1.00 86.69 121 ARG A N 1
ATOM 960 C CA . ARG A 1 121 ? -3.593 -24.860 -40.607 1.00 86.69 121 ARG A CA 1
ATOM 961 C C . ARG A 1 121 ? -3.950 -23.806 -41.666 1.00 86.69 121 ARG A C 1
ATOM 963 O O . ARG A 1 121 ? -3.636 -23.992 -42.838 1.00 86.69 121 ARG A O 1
ATOM 970 N N . LYS A 1 122 ? -4.537 -22.661 -41.287 1.00 86.06 122 LYS A N 1
ATOM 971 C CA . LYS A 1 122 ? -4.794 -21.532 -42.214 1.00 86.06 122 LYS A CA 1
ATOM 972 C C . LYS A 1 122 ? -3.505 -20.852 -42.704 1.00 86.06 122 LYS A C 1
ATOM 974 O O . LYS A 1 122 ? -3.454 -20.413 -43.858 1.00 86.06 122 LYS A O 1
ATOM 979 N N . ARG A 1 123 ? -2.468 -20.750 -41.862 1.00 86.00 123 ARG A N 1
ATOM 980 C CA . ARG A 1 123 ? -1.130 -20.268 -42.254 1.00 86.00 123 ARG A CA 1
ATOM 981 C C . ARG A 1 123 ? -0.458 -21.237 -43.218 1.00 86.00 123 ARG A C 1
ATOM 983 O O . ARG A 1 123 ? -0.017 -20.795 -44.276 1.00 86.00 123 ARG A O 1
ATOM 990 N N . ASP A 1 124 ? -0.475 -22.526 -42.909 1.00 86.81 124 ASP A N 1
ATOM 991 C CA . ASP A 1 124 ? 0.126 -23.580 -43.723 1.00 86.81 124 ASP A CA 1
ATOM 992 C C . ASP A 1 124 ? -0.580 -23.687 -45.080 1.00 86.81 124 ASP A C 1
ATOM 994 O O . ASP A 1 124 ? 0.078 -23.713 -46.114 1.00 86.81 124 ASP A O 1
ATOM 998 N N . PHE A 1 125 ? -1.913 -23.594 -45.129 1.00 87.06 125 PHE A N 1
ATOM 999 C CA . PHE A 1 125 ? -2.661 -23.579 -46.392 1.00 87.06 125 PHE A CA 1
ATOM 1000 C C . PHE A 1 125 ? -2.335 -22.346 -47.258 1.00 87.06 125 PHE A C 1
ATOM 1002 O O . PHE A 1 125 ? -2.217 -22.447 -48.483 1.00 87.06 125 PHE A O 1
ATOM 1009 N N . ARG A 1 126 ? -2.128 -21.165 -46.644 1.00 84.50 126 ARG A N 1
ATOM 1010 C CA . ARG A 1 126 ? -1.601 -19.984 -47.359 1.00 84.50 126 ARG A CA 1
ATOM 1011 C C . ARG A 1 126 ? -0.154 -20.188 -47.803 1.00 84.50 126 ARG A C 1
ATOM 1013 O O . ARG A 1 126 ? 0.194 -19.713 -48.882 1.00 84.50 126 ARG A O 1
ATOM 1020 N N . TRP A 1 127 ? 0.673 -20.858 -47.004 1.00 87.81 127 TRP A N 1
ATOM 1021 C CA . TRP A 1 127 ? 2.063 -21.153 -47.336 1.00 87.81 127 TRP A CA 1
ATOM 1022 C C . TRP A 1 127 ? 2.154 -22.126 -48.512 1.00 87.81 127 TRP A C 1
ATOM 1024 O O . TRP A 1 127 ? 2.751 -21.754 -49.515 1.00 87.81 127 TRP A O 1
ATOM 1034 N N . VAL A 1 128 ? 1.472 -23.277 -48.465 1.00 88.25 128 VAL A N 1
ATOM 1035 C CA . VAL A 1 128 ? 1.409 -24.264 -49.558 1.00 88.25 128 VAL A CA 1
ATOM 1036 C C . VAL A 1 128 ? 0.880 -23.617 -50.837 1.00 88.25 128 VAL A C 1
ATOM 1038 O O . VAL A 1 128 ? 1.537 -23.695 -51.868 1.00 88.25 128 VAL A O 1
ATOM 1041 N N . ARG A 1 129 ? -0.228 -22.860 -50.783 1.00 84.31 129 ARG A N 1
ATOM 1042 C CA . ARG A 1 129 ? -0.748 -22.133 -51.960 1.00 84.31 129 ARG A CA 1
ATOM 1043 C C . ARG A 1 129 ? 0.270 -21.134 -52.532 1.00 84.31 129 ARG A C 1
ATOM 1045 O O . ARG A 1 129 ? 0.374 -20.992 -53.749 1.00 84.31 129 ARG A O 1
ATOM 1052 N N . CYS A 1 130 ? 1.021 -20.426 -51.687 1.00 78.50 130 CYS A N 1
ATOM 1053 C CA . CYS A 1 130 ? 2.087 -19.518 -52.128 1.00 78.50 130 CYS A CA 1
ATOM 1054 C C . CYS A 1 130 ? 3.346 -20.253 -52.617 1.00 78.50 130 CYS A C 1
ATOM 1056 O O . CYS A 1 130 ? 4.061 -19.717 -53.464 1.00 78.50 130 CYS A O 1
ATOM 1058 N N . PHE A 1 131 ? 3.627 -21.443 -52.089 1.00 83.19 131 PHE A N 1
ATOM 1059 C CA . PHE A 1 131 ? 4.734 -22.307 -52.478 1.00 83.19 131 PHE A CA 1
ATOM 1060 C C . PHE A 1 131 ? 4.468 -22.902 -53.862 1.00 83.19 131 PHE A C 1
ATOM 1062 O O . PHE A 1 131 ? 5.239 -22.621 -54.776 1.00 83.19 131 PHE A O 1
ATOM 1069 N N . SER A 1 132 ? 3.316 -23.555 -54.063 1.00 75.88 132 SER A N 1
ATOM 1070 C CA . SER A 1 132 ? 2.857 -24.066 -55.364 1.00 75.88 132 SER A CA 1
ATOM 1071 C C . SER A 1 132 ? 2.867 -22.971 -56.434 1.00 75.88 132 SER A C 1
ATOM 1073 O O . SER A 1 132 ? 3.482 -23.125 -57.483 1.00 75.88 132 SER A O 1
ATOM 1075 N N . ARG A 1 133 ? 2.334 -21.776 -56.132 1.00 73.06 133 ARG A N 1
ATOM 1076 C CA . ARG A 1 133 ? 2.350 -20.628 -57.066 1.00 73.06 133 ARG A CA 1
ATOM 1077 C C . ARG A 1 133 ? 3.745 -20.019 -57.310 1.00 73.06 133 ARG A C 1
ATOM 1079 O O . ARG A 1 133 ? 3.899 -19.127 -58.148 1.00 73.06 133 ARG A O 1
ATOM 1086 N N . ASN A 1 134 ? 4.763 -20.431 -56.554 1.00 66.50 134 ASN A N 1
ATOM 1087 C CA . ASN A 1 134 ? 6.163 -20.088 -56.803 1.00 66.50 134 ASN A CA 1
ATOM 1088 C C . ASN A 1 134 ? 6.922 -21.205 -57.535 1.00 66.50 134 ASN A C 1
ATOM 1090 O O . ASN A 1 134 ? 7.822 -20.864 -58.302 1.00 66.50 134 ASN A O 1
ATOM 1094 N N . THR A 1 135 ? 6.559 -22.477 -57.344 1.00 60.97 135 THR A N 1
ATOM 1095 C CA . THR A 1 135 ? 7.129 -23.627 -58.068 1.00 60.97 135 THR A CA 1
ATOM 1096 C C . THR A 1 135 ? 6.537 -23.787 -59.470 1.00 60.97 135 THR A C 1
ATOM 1098 O O . THR A 1 135 ? 7.269 -24.100 -60.398 1.00 60.97 135 THR A O 1
ATOM 1101 N N . GLU A 1 136 ? 5.254 -23.469 -59.666 1.00 54.06 136 GLU A N 1
ATOM 1102 C CA . GLU A 1 136 ? 4.552 -23.484 -60.966 1.00 54.06 136 GLU A CA 1
ATOM 1103 C C . GLU A 1 136 ? 4.919 -22.310 -61.893 1.00 54.06 136 GLU A C 1
ATOM 1105 O O . GLU A 1 136 ? 4.278 -22.092 -62.919 1.00 54.06 136 GLU A O 1
ATOM 1110 N N . LYS A 1 137 ? 5.947 -21.515 -61.571 1.00 53.84 137 LYS A N 1
ATOM 1111 C CA . LYS A 1 137 ? 6.459 -20.514 -62.516 1.00 53.84 137 LYS A CA 1
ATOM 1112 C C . LYS A 1 137 ? 7.169 -21.247 -63.658 1.00 53.84 137 LYS A C 1
ATOM 1114 O O . LYS A 1 137 ? 8.242 -21.795 -63.402 1.00 53.84 137 LYS A O 1
ATOM 1119 N N . PRO A 1 138 ? 6.651 -21.225 -64.903 1.00 45.81 138 PRO A N 1
ATOM 1120 C CA . PRO A 1 138 ? 7.302 -21.917 -66.005 1.00 45.81 138 PRO A CA 1
ATOM 1121 C C . PRO A 1 138 ? 8.705 -21.339 -66.205 1.00 45.81 138 PRO A C 1
ATOM 1123 O O . PRO A 1 138 ? 8.882 -20.134 -66.408 1.00 45.81 138 PRO A O 1
ATOM 1126 N N . SER A 1 139 ? 9.716 -22.203 -66.148 1.00 51.31 139 SER A N 1
ATOM 1127 C CA . SER A 1 139 ? 11.138 -21.846 -66.219 1.00 51.31 139 SER A CA 1
ATOM 1128 C C . SER A 1 139 ? 11.608 -21.496 -67.640 1.00 51.31 139 SER A C 1
ATOM 1130 O O . SER A 1 139 ? 12.782 -21.655 -67.960 1.00 51.31 139 SER A O 1
ATOM 1132 N N . HIS A 1 140 ? 10.714 -20.979 -68.489 1.00 46.16 140 HIS A N 1
ATOM 1133 C CA . HIS A 1 140 ? 10.992 -20.685 -69.894 1.00 46.16 140 HIS A CA 1
ATOM 1134 C C . HIS A 1 140 ? 10.462 -19.317 -70.348 1.00 46.16 140 HIS A C 1
ATOM 1136 O O . HIS A 1 140 ? 9.680 -19.177 -71.283 1.00 46.16 140 HIS A O 1
ATOM 1142 N N . VAL A 1 141 ? 10.973 -18.266 -69.706 1.00 43.84 141 VAL A N 1
ATOM 1143 C CA . VAL A 1 141 ? 11.136 -16.958 -70.356 1.00 43.84 141 VAL A CA 1
ATOM 1144 C C . VAL A 1 141 ? 12.633 -16.665 -70.345 1.00 43.84 141 VAL A C 1
ATOM 1146 O O . VAL A 1 141 ? 13.221 -16.719 -69.257 1.00 43.84 141 VAL A O 1
ATOM 1149 N N . PRO A 1 142 ? 13.281 -16.352 -71.485 1.00 40.28 142 PRO A N 1
ATOM 1150 C CA . PRO A 1 142 ? 14.701 -16.034 -71.492 1.00 40.28 142 PRO A CA 1
ATOM 1151 C C . PRO A 1 142 ? 14.932 -14.786 -70.637 1.00 40.28 142 PRO A C 1
ATOM 1153 O O . PRO A 1 142 ? 14.647 -13.652 -71.035 1.00 40.28 142 PRO A O 1
ATOM 1156 N N . ARG A 1 143 ? 15.444 -14.995 -69.418 1.00 47.12 143 ARG A N 1
ATOM 1157 C CA . ARG A 1 143 ? 15.887 -13.917 -68.536 1.00 47.12 143 ARG A CA 1
ATOM 1158 C C . ARG A 1 143 ? 17.066 -13.252 -69.232 1.00 47.12 143 ARG A C 1
ATOM 1160 O O . ARG A 1 143 ? 18.199 -13.695 -69.052 1.00 47.12 143 ARG A O 1
ATOM 1167 N N . LYS A 1 144 ? 16.802 -12.171 -69.985 1.00 47.97 144 LYS A N 1
ATOM 1168 C CA . LYS A 1 144 ? 17.831 -11.191 -70.369 1.00 47.97 144 LYS A CA 1
ATOM 1169 C C . LYS A 1 144 ? 18.710 -10.990 -69.138 1.00 47.97 144 LYS A C 1
ATOM 1171 O O . LYS A 1 144 ? 18.172 -10.660 -68.074 1.00 47.97 144 LYS A O 1
ATOM 1176 N N . ARG A 1 145 ? 20.011 -11.277 -69.265 1.00 47.72 145 ARG A N 1
ATOM 1177 C CA . ARG A 1 145 ? 20.982 -11.147 -68.174 1.00 47.72 145 ARG A CA 1
ATOM 1178 C C . ARG A 1 145 ? 20.958 -9.687 -67.725 1.00 47.72 145 ARG A C 1
ATOM 1180 O O . ARG A 1 145 ? 21.529 -8.828 -68.377 1.00 47.72 145 ARG A O 1
ATOM 1187 N N . LYS A 1 146 ? 20.209 -9.398 -66.660 1.00 56.88 146 LYS A N 1
ATOM 1188 C CA . LYS A 1 146 ? 20.199 -8.083 -66.022 1.00 56.88 146 LYS A CA 1
ATOM 1189 C C . LYS A 1 146 ? 21.439 -8.044 -65.159 1.00 56.88 146 LYS A C 1
ATOM 1191 O O . LYS A 1 146 ? 21.471 -8.770 -64.162 1.00 56.88 146 LYS A O 1
ATOM 1196 N N . ASN A 1 147 ? 22.413 -7.240 -65.576 1.00 56.59 147 ASN A N 1
ATOM 1197 C CA . ASN A 1 147 ? 23.716 -7.122 -64.932 1.00 56.59 147 ASN A CA 1
ATOM 1198 C C . ASN A 1 147 ? 23.541 -7.040 -63.410 1.00 56.59 147 ASN A C 1
ATOM 1200 O O . ASN A 1 147 ? 22.747 -6.250 -62.878 1.00 56.59 147 ASN A O 1
ATOM 1204 N N . SER A 1 148 ? 24.197 -7.961 -62.717 1.00 60.19 148 SER A N 1
ATOM 1205 C CA . SER A 1 148 ? 23.992 -8.206 -61.302 1.00 60.19 148 SER A CA 1
ATOM 1206 C C . SER A 1 148 ? 24.637 -7.102 -60.457 1.00 60.19 148 SER A C 1
ATOM 1208 O O . SER A 1 148 ? 25.426 -6.283 -60.930 1.00 60.19 148 SER A O 1
ATOM 1210 N N . LYS A 1 149 ? 24.349 -7.090 -59.148 1.00 60.16 149 LYS A N 1
ATOM 1211 C CA . LYS A 1 149 ? 25.056 -6.199 -58.206 1.00 60.16 149 LYS A CA 1
ATOM 1212 C C . LYS A 1 149 ? 26.573 -6.451 -58.178 1.00 60.16 149 LYS A C 1
ATOM 1214 O O . LYS A 1 149 ? 27.299 -5.598 -57.676 1.00 60.16 149 LYS A O 1
ATOM 1219 N N . SER A 1 150 ? 27.013 -7.628 -58.623 1.00 68.00 150 SER A N 1
ATOM 1220 C CA . SER A 1 150 ? 28.416 -8.028 -58.683 1.00 68.00 150 SER A CA 1
ATOM 1221 C C . SER A 1 150 ? 29.149 -7.411 -59.870 1.00 68.00 150 SER A C 1
ATOM 1223 O O . SER A 1 150 ? 30.358 -7.262 -59.800 1.00 68.00 150 SER A O 1
ATOM 1225 N N . ASP A 1 151 ? 28.432 -7.025 -60.926 1.00 71.25 151 ASP A N 1
ATOM 1226 C CA . ASP A 1 151 ? 29.032 -6.738 -62.233 1.00 71.25 151 ASP A CA 1
ATOM 1227 C C . ASP A 1 151 ? 29.479 -5.267 -62.310 1.00 71.25 151 ASP A C 1
ATOM 1229 O O . ASP A 1 151 ? 30.535 -4.951 -62.842 1.00 71.25 151 ASP A O 1
ATOM 1233 N N . PHE A 1 152 ? 28.713 -4.357 -61.695 1.00 78.19 152 PHE A N 1
ATOM 1234 C CA . PHE A 1 152 ? 29.034 -2.923 -61.654 1.00 78.19 152 PHE A CA 1
ATOM 1235 C C . PHE A 1 152 ? 30.047 -2.539 -60.569 1.00 78.19 152 PHE A C 1
ATOM 1237 O O . PHE A 1 152 ? 30.717 -1.519 -60.696 1.00 78.19 152 PHE A O 1
ATOM 1244 N N . LYS A 1 153 ? 30.165 -3.326 -59.492 1.00 83.06 153 LYS A N 1
ATOM 1245 C CA . LYS A 1 153 ? 31.124 -3.065 -58.406 1.00 83.06 153 LYS A CA 1
ATOM 1246 C C . LYS A 1 153 ? 32.585 -3.014 -58.883 1.00 83.06 153 LYS A C 1
ATOM 1248 O O . LYS A 1 153 ? 33.207 -1.986 -58.636 1.00 83.06 153 LYS A O 1
ATOM 1253 N N . PRO A 1 154 ? 33.144 -4.052 -59.541 1.00 85.25 154 PRO A N 1
ATOM 1254 C CA . PRO A 1 154 ? 34.532 -4.023 -59.988 1.00 85.25 154 PRO A CA 1
ATOM 1255 C C . PRO A 1 154 ? 34.757 -2.896 -60.996 1.00 85.25 154 PRO A C 1
ATOM 1257 O O . PRO A 1 154 ? 35.741 -2.185 -60.864 1.00 85.25 154 PRO A O 1
ATOM 1260 N N . VAL A 1 155 ? 33.805 -2.643 -61.905 1.00 85.00 155 VAL A N 1
ATOM 1261 C CA . VAL A 1 155 ? 33.896 -1.541 -62.880 1.00 85.00 155 VAL A CA 1
ATOM 1262 C C . VAL A 1 155 ? 33.985 -0.174 -62.183 1.00 85.00 155 VAL A C 1
ATOM 1264 O O . VAL A 1 155 ? 34.829 0.642 -62.547 1.00 85.00 155 VAL A O 1
ATOM 1267 N N . LEU A 1 156 ? 33.191 0.066 -61.131 1.00 86.69 156 LEU A N 1
ATOM 1268 C CA . LEU A 1 156 ? 33.295 1.285 -60.314 1.00 86.69 156 LEU A CA 1
ATOM 1269 C C . LEU A 1 156 ? 34.64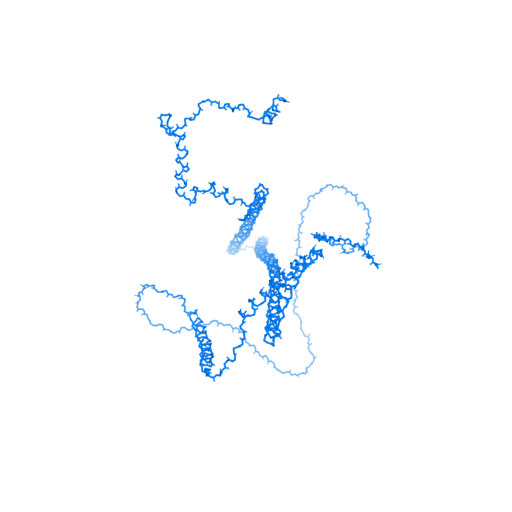4 1.403 -59.589 1.00 86.69 156 LEU A C 1
ATOM 1271 O O . LEU A 1 156 ? 35.200 2.498 -59.543 1.00 86.69 156 LEU A O 1
ATOM 1275 N N . TYR A 1 157 ? 35.177 0.306 -59.040 1.00 89.62 157 TYR A N 1
ATOM 1276 C CA . TYR A 1 157 ? 36.502 0.313 -58.409 1.00 89.62 157 TYR A CA 1
ATOM 1277 C C . TYR A 1 157 ? 37.616 0.575 -59.431 1.00 89.62 157 TYR A C 1
ATOM 1279 O O . TYR A 1 157 ? 38.472 1.414 -59.166 1.00 89.62 157 TYR A O 1
ATOM 1287 N N . THR A 1 158 ? 37.565 -0.039 -60.619 1.00 89.31 158 THR A N 1
ATOM 1288 C CA . THR A 1 158 ? 38.536 0.236 -61.691 1.00 89.31 158 THR A CA 1
ATOM 1289 C C . THR A 1 158 ? 38.443 1.673 -62.193 1.00 89.31 158 THR A C 1
ATOM 1291 O O . THR A 1 158 ? 39.470 2.289 -62.432 1.00 89.31 158 THR A O 1
ATOM 1294 N N . VAL A 1 159 ? 37.243 2.263 -62.284 1.00 91.25 159 VAL A N 1
ATOM 1295 C CA . VAL A 1 159 ? 37.099 3.683 -62.651 1.00 91.25 159 VAL A CA 1
ATOM 1296 C C . VAL A 1 159 ? 37.670 4.597 -61.570 1.00 91.25 159 VAL A C 1
ATOM 1298 O O . VAL A 1 159 ? 38.374 5.542 -61.901 1.00 91.25 159 VAL A O 1
ATOM 1301 N N . ALA A 1 160 ? 37.446 4.304 -60.285 1.00 91.62 160 ALA A N 1
ATOM 1302 C CA . ALA A 1 160 ? 38.073 5.061 -59.201 1.00 91.62 160 ALA A CA 1
ATOM 1303 C C . ALA A 1 160 ? 39.613 4.963 -59.244 1.00 91.62 160 ALA A C 1
ATOM 1305 O O . ALA A 1 160 ? 40.290 5.976 -59.083 1.00 91.62 160 ALA A O 1
ATOM 1306 N N . GLN A 1 161 ? 40.159 3.776 -59.531 1.00 92.94 161 GLN A N 1
ATOM 1307 C CA . GLN A 1 161 ? 41.599 3.563 -59.708 1.00 92.94 161 GLN A CA 1
ATOM 1308 C C . GLN A 1 161 ? 42.153 4.335 -60.916 1.00 92.94 161 GLN A C 1
ATOM 1310 O O . GLN A 1 161 ? 43.140 5.054 -60.766 1.00 92.94 161 GLN A O 1
ATOM 1315 N N . LEU A 1 162 ? 41.494 4.267 -62.077 1.00 91.94 162 LEU A N 1
ATOM 1316 C CA . LEU A 1 162 ? 41.879 5.018 -63.279 1.00 91.94 162 LEU A CA 1
ATOM 1317 C C . LEU A 1 162 ? 41.811 6.537 -63.054 1.00 91.94 162 LEU A C 1
ATOM 1319 O O . LEU A 1 162 ? 42.697 7.246 -63.514 1.00 91.94 162 LEU A O 1
ATOM 1323 N N . VAL A 1 163 ? 40.834 7.047 -62.289 1.00 92.69 163 VAL A N 1
ATOM 1324 C CA . VAL A 1 163 ? 40.793 8.465 -61.877 1.00 92.69 163 VAL A CA 1
ATOM 1325 C C . VAL A 1 163 ? 42.012 8.829 -61.023 1.00 92.69 163 VAL A C 1
ATOM 1327 O O . VAL A 1 163 ? 42.650 9.843 -61.292 1.00 92.69 163 VAL A O 1
ATOM 1330 N N . THR A 1 164 ? 42.381 8.008 -60.033 1.00 93.56 164 THR A N 1
ATOM 1331 C CA . THR A 1 164 ? 43.574 8.277 -59.203 1.00 93.56 164 THR A CA 1
ATOM 1332 C C . THR A 1 164 ? 44.889 8.158 -59.979 1.00 93.56 164 THR A C 1
ATOM 1334 O O . THR A 1 164 ? 45.817 8.920 -59.726 1.00 93.56 164 THR A O 1
ATOM 1337 N N . GLN A 1 165 ? 44.971 7.250 -60.956 1.00 91.12 165 GLN A N 1
ATOM 1338 C CA . GLN A 1 165 ? 46.132 7.120 -61.841 1.00 91.12 165 GLN A CA 1
ATOM 1339 C C . GLN A 1 165 ? 46.225 8.293 -62.825 1.00 91.12 165 GLN A C 1
ATOM 1341 O O . GLN A 1 165 ? 47.317 8.803 -63.059 1.00 91.12 165 GLN A O 1
ATOM 1346 N N . LEU A 1 166 ? 45.092 8.761 -63.360 1.00 92.12 166 LEU A N 1
ATOM 1347 C CA . LEU A 1 166 ? 45.044 9.937 -64.224 1.00 92.12 166 LEU A CA 1
ATOM 1348 C C . LEU A 1 166 ? 45.480 11.197 -63.472 1.00 92.12 166 LEU A C 1
ATOM 1350 O O . LEU A 1 166 ? 46.273 11.958 -64.011 1.00 92.12 166 LEU A O 1
ATOM 1354 N N . ASP A 1 167 ? 45.026 11.395 -62.230 1.00 92.44 167 ASP A N 1
ATOM 1355 C CA . ASP A 1 167 ? 45.465 12.528 -61.405 1.00 92.44 167 ASP A CA 1
ATOM 1356 C C . ASP A 1 167 ? 46.982 12.485 -61.147 1.00 92.44 167 ASP A C 1
ATOM 1358 O O . ASP A 1 167 ? 47.669 13.487 -61.341 1.00 92.44 167 ASP A O 1
ATOM 1362 N N . ALA A 1 168 ? 47.536 11.307 -60.835 1.00 91.25 168 ALA A N 1
ATOM 1363 C CA . ALA A 1 168 ? 48.980 11.124 -60.686 1.00 91.25 168 ALA A CA 1
ATOM 1364 C C . ALA A 1 168 ? 49.762 11.492 -61.966 1.00 91.25 168 ALA A C 1
ATOM 1366 O O . ALA A 1 168 ? 50.724 12.256 -61.887 1.00 91.25 168 ALA A O 1
ATOM 1367 N N . VAL A 1 169 ? 49.327 11.030 -63.147 1.00 88.81 169 VAL A N 1
ATOM 1368 C CA . VAL A 1 169 ? 49.977 11.360 -64.434 1.00 88.81 169 VAL A CA 1
ATOM 1369 C C . VAL A 1 169 ? 49.760 12.832 -64.829 1.00 88.81 169 VAL A C 1
ATOM 1371 O O . VAL A 1 169 ? 50.652 13.473 -65.381 1.00 88.81 169 VAL A O 1
ATOM 1374 N N . CYS A 1 170 ? 48.614 13.431 -64.499 1.00 87.94 170 CYS A N 1
ATOM 1375 C CA . CYS A 1 170 ? 48.405 14.871 -64.662 1.00 87.94 170 CYS A CA 1
ATOM 1376 C C . CYS A 1 170 ? 49.321 15.699 -63.747 1.00 87.94 170 CYS A C 1
ATOM 1378 O O . CYS A 1 170 ? 49.713 16.804 -64.123 1.00 87.94 170 CYS A O 1
ATOM 1380 N N . ASN A 1 171 ? 49.690 15.180 -62.575 1.00 88.00 171 ASN A N 1
ATOM 1381 C CA . ASN A 1 171 ? 50.639 15.834 -61.681 1.00 88.00 171 ASN A CA 1
ATOM 1382 C C . ASN A 1 171 ? 52.095 15.678 -62.166 1.00 88.00 171 ASN A C 1
ATOM 1384 O O . ASN A 1 171 ? 52.822 16.668 -62.127 1.00 88.00 171 ASN A O 1
ATOM 1388 N N . THR A 1 172 ? 52.510 14.536 -62.735 1.00 85.00 172 THR A N 1
ATOM 1389 C CA . THR A 1 172 ? 53.850 14.414 -63.362 1.00 85.00 172 THR A CA 1
ATOM 1390 C C . THR A 1 172 ? 53.993 15.268 -64.629 1.00 85.00 172 THR A C 1
ATOM 1392 O O . THR A 1 172 ? 55.037 15.876 -64.858 1.00 85.00 172 THR A O 1
ATOM 1395 N N . LEU A 1 173 ? 52.925 15.409 -65.422 1.00 84.50 173 LEU A N 1
ATOM 1396 C CA . LEU A 1 173 ? 52.878 16.337 -66.563 1.00 84.50 173 LEU A CA 1
ATOM 1397 C C . LEU A 1 173 ? 53.012 17.814 -66.156 1.00 84.50 173 LEU A C 1
ATOM 1399 O O . LEU A 1 173 ? 53.479 18.626 -66.953 1.00 84.50 173 LEU A O 1
ATOM 1403 N N . ARG A 1 174 ? 52.600 18.172 -64.932 1.00 85.12 174 ARG A N 1
ATOM 1404 C CA . ARG A 1 174 ? 52.757 19.527 -64.377 1.00 85.12 174 ARG A CA 1
ATOM 1405 C C . ARG A 1 174 ? 54.164 19.800 -63.850 1.00 85.12 174 ARG A C 1
ATOM 1407 O O . ARG A 1 174 ? 54.562 20.959 -63.844 1.00 85.12 174 ARG A O 1
ATOM 1414 N N . THR A 1 175 ? 54.897 18.782 -63.397 1.00 84.31 175 THR A N 1
ATOM 1415 C CA . THR A 1 175 ? 56.275 18.955 -62.906 1.00 84.31 175 THR A CA 1
ATOM 1416 C C . THR A 1 175 ? 57.302 18.940 -64.036 1.00 84.31 175 THR A C 1
ATOM 1418 O O . THR A 1 175 ? 58.278 19.680 -63.976 1.00 84.31 175 THR A O 1
ATOM 1421 N N . ASN A 1 176 ? 57.069 18.154 -65.091 1.00 75.88 176 ASN A N 1
ATOM 1422 C CA . ASN A 1 176 ? 58.079 17.850 -66.111 1.00 75.88 176 ASN A CA 1
ATOM 1423 C C . ASN A 1 176 ? 57.852 18.645 -67.412 1.00 75.88 176 ASN A C 1
ATOM 1425 O O . ASN A 1 176 ? 57.829 18.081 -68.502 1.00 75.88 176 ASN A O 1
ATOM 1429 N N . VAL A 1 177 ? 57.638 19.961 -67.303 1.00 72.12 177 VAL A N 1
ATOM 1430 C CA . VAL A 1 177 ? 57.323 20.843 -68.452 1.00 72.12 177 VAL A CA 1
ATOM 1431 C C . VAL A 1 177 ? 58.534 21.079 -69.373 1.00 72.12 177 VAL A C 1
ATOM 1433 O O . VAL A 1 177 ? 58.357 21.433 -70.535 1.00 72.12 177 VAL A O 1
ATOM 1436 N N . SER A 1 178 ? 59.756 20.868 -68.875 1.00 70.12 178 SER A N 1
ATOM 1437 C CA . SER A 1 178 ? 61.005 21.135 -69.608 1.00 70.12 178 SER A CA 1
ATOM 1438 C C . SER A 1 178 ? 61.484 19.979 -70.498 1.00 70.12 178 SER A C 1
ATOM 1440 O O . SER A 1 178 ? 62.172 20.227 -71.485 1.00 70.12 178 SER A O 1
ATOM 1442 N N . ASP A 1 179 ? 61.127 18.731 -70.174 1.00 73.88 179 ASP A N 1
ATOM 1443 C CA . ASP A 1 179 ? 61.654 17.532 -70.842 1.00 73.88 179 ASP A CA 1
ATOM 1444 C C . ASP A 1 179 ? 60.681 17.026 -71.914 1.00 73.88 179 ASP A C 1
ATOM 1446 O O . ASP A 1 179 ? 59.777 16.237 -71.629 1.00 73.88 179 ASP A O 1
ATOM 1450 N N . GLY A 1 180 ? 60.864 17.466 -73.163 1.00 68.06 180 GLY A N 1
ATOM 1451 C CA . GLY A 1 180 ? 59.927 17.200 -74.267 1.00 68.06 180 GLY A CA 1
ATOM 1452 C C . GLY A 1 180 ? 59.583 15.719 -74.491 1.00 68.06 180 GLY A C 1
ATOM 1453 O O . GLY A 1 180 ? 58.416 15.386 -74.717 1.00 68.06 180 GLY A O 1
ATOM 1454 N N . ASP A 1 181 ? 60.558 14.816 -74.360 1.00 73.19 181 ASP A N 1
ATOM 1455 C CA . ASP A 1 181 ? 60.349 13.377 -74.565 1.00 73.19 181 ASP A CA 1
ATOM 1456 C C . ASP A 1 181 ? 59.569 12.734 -73.406 1.00 73.19 181 ASP A C 1
ATOM 1458 O O . ASP A 1 181 ? 58.581 12.028 -73.627 1.00 73.19 181 ASP A O 1
ATOM 1462 N N . LEU A 1 182 ? 59.947 13.029 -72.155 1.00 77.62 182 LEU A N 1
ATOM 1463 C CA . LEU A 1 182 ? 59.248 12.535 -70.960 1.00 77.62 182 LEU A CA 1
ATOM 1464 C C . LEU A 1 182 ? 57.826 13.101 -70.858 1.00 77.62 182 LEU A C 1
ATOM 1466 O O . LEU A 1 182 ? 56.896 12.390 -70.459 1.00 77.62 182 LEU A O 1
ATOM 1470 N N . TRP A 1 183 ? 57.644 14.361 -71.260 1.00 82.94 183 TRP A N 1
ATOM 1471 C CA . TRP A 1 183 ? 56.339 15.004 -71.369 1.00 82.94 183 TRP A CA 1
ATOM 1472 C C . TRP A 1 183 ? 55.469 14.302 -72.417 1.00 82.94 183 TRP A C 1
ATOM 1474 O O . TRP A 1 183 ? 54.327 13.947 -72.128 1.00 82.94 183 TRP A O 1
ATOM 1484 N N . THR A 1 184 ? 56.027 13.989 -73.591 1.00 83.00 184 THR A N 1
ATOM 1485 C CA . THR A 1 184 ? 55.323 13.266 -74.664 1.00 83.00 184 THR A CA 1
ATOM 1486 C C . THR A 1 184 ? 54.919 11.848 -74.241 1.00 83.00 184 THR A C 1
ATOM 1488 O O . THR A 1 184 ? 53.786 11.431 -74.495 1.00 83.00 184 THR A O 1
ATOM 1491 N N . VAL A 1 185 ? 55.786 11.104 -73.545 1.00 84.75 185 VAL A N 1
ATOM 1492 C CA . VAL A 1 185 ? 55.447 9.772 -73.002 1.00 84.75 185 VAL A CA 1
ATOM 1493 C C . VAL A 1 185 ? 54.321 9.866 -71.963 1.00 84.75 185 VAL A C 1
ATOM 1495 O O . VAL A 1 185 ? 53.313 9.165 -72.080 1.00 84.75 185 VAL A O 1
ATOM 1498 N N . SER A 1 186 ? 54.440 10.783 -70.998 1.00 84.56 186 SER A N 1
ATOM 1499 C CA . SER A 1 186 ? 53.431 10.996 -69.947 1.00 84.56 186 SER A CA 1
ATOM 1500 C C . SER A 1 186 ? 52.085 11.461 -70.525 1.00 84.56 186 SER A C 1
ATOM 1502 O O . SER A 1 186 ? 51.022 11.054 -70.055 1.00 84.56 186 SER A O 1
ATOM 1504 N N . TYR A 1 187 ? 52.108 12.266 -71.591 1.00 87.50 187 TYR A N 1
ATOM 1505 C CA . TYR A 1 187 ? 50.919 12.753 -72.289 1.00 87.50 187 TYR A CA 1
ATOM 1506 C C . TYR A 1 187 ? 50.181 11.615 -73.005 1.00 87.50 187 TYR A C 1
ATOM 1508 O O . TYR A 1 187 ? 48.968 11.465 -72.847 1.00 87.50 187 TYR A O 1
ATOM 1516 N N . ASN A 1 188 ? 50.911 10.748 -73.711 1.00 88.19 188 ASN A N 1
ATOM 1517 C CA . ASN A 1 188 ? 50.337 9.553 -74.333 1.00 88.19 188 ASN A CA 1
ATOM 1518 C C . ASN A 1 188 ? 49.762 8.574 -73.290 1.00 88.19 188 ASN A C 1
ATOM 1520 O O . ASN A 1 188 ? 48.689 8.007 -73.507 1.00 88.19 188 ASN A O 1
ATOM 1524 N N . GLN A 1 189 ? 50.406 8.430 -72.127 1.00 87.81 189 GLN A N 1
ATOM 1525 C CA . GLN A 1 189 ? 49.872 7.638 -71.014 1.00 87.81 189 GLN A CA 1
ATOM 1526 C C . GLN A 1 189 ? 48.575 8.242 -70.442 1.00 87.81 189 GLN A C 1
ATOM 1528 O O . GLN A 1 189 ? 47.609 7.511 -70.212 1.00 87.81 189 GLN A O 1
ATOM 1533 N N . ALA A 1 190 ? 48.503 9.568 -70.276 1.00 90.00 190 ALA A N 1
ATOM 1534 C CA . ALA A 1 190 ? 47.277 10.253 -69.860 1.00 90.00 190 ALA A CA 1
ATOM 1535 C C . ALA A 1 190 ? 46.140 10.074 -70.882 1.00 90.00 190 ALA A C 1
ATOM 1537 O O . ALA A 1 190 ? 44.999 9.826 -70.490 1.00 90.00 190 ALA A O 1
ATOM 1538 N N . LEU A 1 191 ? 46.438 10.135 -72.187 1.00 90.88 191 LEU A N 1
ATOM 1539 C CA . LEU A 1 191 ? 45.465 9.859 -73.250 1.00 90.88 191 LEU A CA 1
ATOM 1540 C C . LEU A 1 191 ? 44.962 8.408 -73.221 1.00 90.88 191 LEU A C 1
ATOM 1542 O O . LEU A 1 191 ? 43.763 8.184 -73.394 1.00 90.88 191 LEU A O 1
ATOM 1546 N N . HIS A 1 192 ? 45.836 7.432 -72.954 1.00 90.50 192 HIS A N 1
ATOM 1547 C CA . HIS A 1 192 ? 45.436 6.032 -72.791 1.00 90.50 192 HIS A CA 1
ATOM 1548 C C . HIS A 1 192 ? 44.490 5.847 -71.596 1.00 90.50 192 HIS A C 1
ATOM 1550 O O . HIS A 1 192 ? 43.402 5.293 -71.753 1.00 90.50 192 HIS A O 1
ATOM 1556 N N . ILE A 1 193 ? 44.863 6.354 -70.413 1.00 91.25 193 ILE A N 1
ATOM 1557 C CA . ILE A 1 193 ? 44.036 6.259 -69.197 1.00 91.25 193 ILE A CA 1
ATOM 1558 C C . ILE A 1 193 ? 42.698 6.985 -69.393 1.00 91.25 193 ILE A C 1
ATOM 1560 O O . ILE A 1 193 ? 41.656 6.466 -68.996 1.00 91.25 193 ILE A O 1
ATOM 1564 N N . LYS A 1 194 ? 42.699 8.153 -70.052 1.00 92.06 194 LYS A N 1
ATOM 1565 C CA . LYS A 1 194 ? 41.476 8.884 -70.409 1.00 92.06 194 LYS A CA 1
ATOM 1566 C C . LYS A 1 194 ? 40.556 8.038 -71.296 1.00 92.06 194 LYS A C 1
ATOM 1568 O O . LYS A 1 194 ? 39.370 7.939 -70.996 1.00 92.06 194 LYS A O 1
ATOM 1573 N N . LYS A 1 195 ? 41.090 7.416 -72.352 1.00 91.19 195 LYS A N 1
ATOM 1574 C CA . LYS A 1 195 ? 40.310 6.571 -73.267 1.00 91.19 195 LYS A CA 1
ATOM 1575 C C . LYS A 1 195 ? 39.737 5.344 -72.553 1.00 91.19 195 LYS A C 1
ATOM 1577 O O . LYS A 1 195 ? 38.551 5.061 -72.685 1.00 91.19 195 LYS A O 1
ATOM 1582 N N . GLU A 1 196 ? 40.540 4.663 -71.733 1.00 89.56 196 GLU A N 1
ATOM 1583 C CA . GLU A 1 196 ? 40.047 3.534 -70.940 1.00 89.56 196 GLU A CA 1
ATOM 1584 C C . GLU A 1 196 ? 38.951 3.975 -69.950 1.00 89.56 196 GLU A C 1
ATOM 1586 O O . GLU A 1 196 ? 37.942 3.287 -69.788 1.00 89.56 196 GLU A O 1
ATOM 1591 N N . LEU A 1 197 ? 39.102 5.145 -69.323 1.00 89.81 197 LEU A N 1
ATOM 1592 C CA . LEU A 1 197 ? 38.092 5.726 -68.442 1.00 89.81 197 LEU A CA 1
ATOM 1593 C C . LEU A 1 197 ? 36.792 6.053 -69.191 1.00 89.81 197 LEU A C 1
ATOM 1595 O O . LEU A 1 197 ? 35.718 5.767 -68.661 1.00 89.81 197 LEU A O 1
ATOM 1599 N N . GLU A 1 198 ? 36.864 6.599 -70.408 1.00 88.94 198 GLU A N 1
ATOM 1600 C CA . GLU A 1 198 ? 35.706 6.828 -71.285 1.00 88.94 198 GLU A CA 1
ATOM 1601 C C . GLU A 1 198 ? 34.989 5.502 -71.610 1.00 88.94 198 GLU A C 1
ATOM 1603 O O . GLU A 1 198 ? 33.775 5.401 -71.405 1.00 88.94 198 GLU A O 1
ATOM 1608 N N . ASP A 1 199 ? 35.733 4.450 -71.975 1.00 87.56 199 ASP A N 1
ATOM 1609 C CA . ASP A 1 199 ? 35.191 3.110 -72.248 1.00 87.56 199 ASP A CA 1
ATOM 1610 C C . ASP A 1 199 ? 34.490 2.498 -71.016 1.00 87.56 199 ASP A C 1
ATOM 1612 O O . ASP A 1 199 ? 33.360 2.000 -71.108 1.00 87.56 199 ASP A O 1
ATOM 1616 N N . LYS A 1 200 ? 35.103 2.560 -69.821 1.00 86.50 200 LYS A N 1
ATOM 1617 C CA . LYS A 1 200 ? 34.450 2.066 -68.589 1.00 86.50 200 LYS A CA 1
ATOM 1618 C C . LYS A 1 200 ? 33.255 2.938 -68.180 1.00 86.50 200 LYS A C 1
ATOM 1620 O O . LYS A 1 200 ? 32.273 2.413 -67.649 1.00 86.50 200 LYS A O 1
ATOM 1625 N N . CYS A 1 201 ? 33.298 4.250 -68.422 1.00 85.06 201 CYS A N 1
ATOM 1626 C CA . CYS A 1 201 ? 32.182 5.152 -68.133 1.00 85.06 201 CYS A CA 1
ATOM 1627 C C . CYS A 1 201 ? 30.981 4.891 -69.053 1.00 85.06 201 CYS A C 1
ATOM 1629 O O . CYS A 1 201 ? 29.848 4.904 -68.570 1.00 85.06 201 CYS A O 1
ATOM 1631 N N . ALA A 1 202 ? 31.203 4.554 -70.327 1.00 83.62 202 ALA A N 1
ATOM 1632 C CA . ALA A 1 202 ? 30.141 4.141 -71.247 1.00 83.62 202 ALA A CA 1
ATOM 1633 C C . ALA A 1 202 ? 29.404 2.873 -70.761 1.00 83.62 202 ALA A C 1
ATOM 1635 O O . ALA A 1 202 ? 28.177 2.790 -70.850 1.00 83.62 202 ALA A O 1
ATOM 1636 N N . ILE A 1 203 ? 30.123 1.917 -70.156 1.00 81.62 203 ILE A N 1
ATOM 1637 C CA . ILE A 1 203 ? 29.530 0.723 -69.518 1.00 81.62 203 ILE A CA 1
ATOM 1638 C C . ILE A 1 203 ? 28.672 1.109 -68.294 1.00 81.62 203 ILE A C 1
ATOM 1640 O O . ILE A 1 203 ? 27.615 0.515 -68.047 1.00 81.62 203 ILE A O 1
ATOM 1644 N N . ILE A 1 204 ? 29.097 2.119 -67.527 1.00 81.00 204 ILE A N 1
ATOM 1645 C CA . ILE A 1 204 ? 28.371 2.621 -66.351 1.00 81.00 204 ILE A CA 1
ATOM 1646 C C . ILE A 1 204 ? 27.135 3.446 -66.743 1.00 81.00 204 ILE A C 1
ATOM 1648 O O . ILE A 1 204 ? 26.122 3.352 -66.053 1.00 81.00 204 ILE A O 1
ATOM 1652 N N . ASP A 1 205 ? 27.144 4.208 -67.842 1.00 79.50 205 ASP A N 1
ATOM 1653 C CA . ASP A 1 205 ? 26.016 5.092 -68.197 1.00 79.50 205 ASP A CA 1
ATOM 1654 C C . ASP A 1 205 ? 24.778 4.367 -68.784 1.00 79.50 205 ASP A C 1
ATOM 1656 O O . ASP A 1 205 ? 23.802 4.980 -69.236 1.00 79.50 205 ASP A O 1
ATOM 1660 N N . CYS A 1 206 ? 24.751 3.036 -68.696 1.00 79.88 206 CYS A N 1
ATOM 1661 C CA . CYS A 1 206 ? 23.624 2.214 -69.112 1.00 79.88 206 CYS A CA 1
ATOM 1662 C C . CYS A 1 206 ? 22.363 2.386 -68.228 1.00 79.88 206 CYS A C 1
ATOM 1664 O O . CYS A 1 206 ? 22.394 2.711 -67.032 1.00 79.88 206 CYS A O 1
ATOM 1666 N N . GLY A 1 207 ? 21.196 2.096 -68.815 1.00 82.06 207 GLY A N 1
ATOM 1667 C CA . GLY A 1 207 ? 19.901 2.185 -68.127 1.00 82.06 207 GLY A CA 1
ATOM 1668 C C . GLY A 1 207 ? 19.773 1.269 -66.899 1.00 82.06 207 GLY A C 1
ATOM 1669 O O . GLY A 1 207 ? 19.081 1.623 -65.937 1.00 82.06 207 GLY A O 1
ATOM 1670 N N . ASP A 1 208 ? 20.471 0.129 -66.890 1.00 81.25 208 ASP A N 1
ATOM 1671 C CA . ASP A 1 208 ? 20.469 -0.821 -65.772 1.00 81.25 208 ASP A CA 1
ATOM 1672 C C . ASP A 1 208 ? 21.230 -0.291 -64.549 1.00 81.25 208 ASP A C 1
ATOM 1674 O O . ASP A 1 208 ? 20.737 -0.429 -63.425 1.00 81.25 208 ASP A O 1
ATOM 1678 N N . PHE A 1 209 ? 22.349 0.415 -64.739 1.00 82.75 209 PHE A N 1
ATOM 1679 C CA . PHE A 1 209 ? 23.049 1.104 -63.651 1.00 82.75 209 PHE A CA 1
ATOM 1680 C C . PHE A 1 209 ? 22.186 2.226 -63.054 1.00 82.75 209 PHE A C 1
ATOM 1682 O O . PHE A 1 209 ? 21.982 2.294 -61.837 1.00 82.75 209 PHE A O 1
ATOM 1689 N N . LYS A 1 210 ? 21.554 3.045 -63.909 1.00 85.25 210 LYS A N 1
ATOM 1690 C CA . LYS A 1 210 ? 20.572 4.071 -63.500 1.00 85.25 210 LYS A CA 1
ATOM 1691 C C . LYS A 1 210 ? 19.368 3.453 -62.763 1.00 85.25 210 LYS A C 1
ATOM 1693 O O . LYS A 1 210 ? 18.794 4.068 -61.858 1.00 85.25 210 LYS A O 1
ATOM 1698 N N . ALA A 1 211 ? 18.963 2.224 -63.091 1.00 87.38 211 ALA A N 1
ATOM 1699 C CA . ALA A 1 211 ? 17.947 1.474 -62.346 1.00 87.38 211 ALA A CA 1
ATOM 1700 C C . ALA A 1 211 ? 18.474 0.890 -61.017 1.00 87.38 211 ALA A C 1
ATOM 1702 O O . ALA A 1 211 ? 17.738 0.865 -60.026 1.00 87.38 211 ALA A O 1
ATOM 1703 N N . TRP A 1 212 ? 19.733 0.450 -60.961 1.00 84.94 212 TRP A N 1
ATOM 1704 C CA . TRP A 1 212 ? 20.397 -0.037 -59.750 1.00 84.94 212 TRP A CA 1
ATOM 1705 C C . TRP A 1 212 ? 20.605 1.080 -58.718 1.00 84.94 212 TRP A C 1
ATOM 1707 O O . TRP A 1 212 ? 20.182 0.917 -57.572 1.00 84.94 212 TRP A O 1
ATOM 1717 N N . LYS A 1 213 ? 21.104 2.253 -59.134 1.00 87.06 213 LYS A N 1
ATOM 1718 C CA . LYS A 1 213 ? 21.217 3.460 -58.293 1.00 87.06 213 LYS A CA 1
ATOM 1719 C C . LYS A 1 213 ? 19.867 3.835 -57.669 1.00 87.06 213 LYS A C 1
ATOM 1721 O O . LYS A 1 213 ? 19.765 3.982 -56.452 1.00 87.06 213 LYS A O 1
ATOM 1726 N N . ARG A 1 214 ? 18.785 3.869 -58.463 1.00 90.06 214 ARG A N 1
ATOM 1727 C CA . ARG A 1 214 ? 17.414 4.107 -57.958 1.00 90.06 214 ARG A CA 1
ATOM 1728 C C . ARG A 1 214 ? 16.951 3.053 -56.941 1.00 90.06 214 ARG A C 1
ATOM 1730 O O . ARG A 1 214 ? 16.296 3.405 -55.962 1.00 90.06 214 ARG A O 1
ATOM 1737 N N . LYS A 1 215 ? 17.294 1.771 -57.122 1.00 89.06 215 LYS A N 1
ATOM 1738 C CA . LYS A 1 215 ? 17.009 0.713 -56.127 1.00 89.06 215 LYS A CA 1
ATOM 1739 C C . LYS A 1 215 ? 17.816 0.901 -54.838 1.00 89.06 215 LYS A C 1
ATOM 1741 O O . LYS A 1 215 ? 17.283 0.633 -53.765 1.00 89.06 215 LYS A O 1
ATOM 1746 N N . LEU A 1 216 ? 19.067 1.360 -54.927 1.00 90.19 216 LEU A N 1
ATOM 1747 C CA . LEU A 1 216 ? 19.906 1.640 -53.761 1.00 90.19 216 LEU A CA 1
ATOM 1748 C C . LEU A 1 216 ? 19.329 2.790 -52.924 1.00 90.19 216 LEU A C 1
ATOM 1750 O O . LEU A 1 216 ? 19.114 2.594 -51.731 1.00 90.19 216 LEU A O 1
ATOM 1754 N N . HIS A 1 217 ? 18.967 3.919 -53.550 1.00 90.50 217 HIS A N 1
ATOM 1755 C CA . HIS A 1 217 ? 18.296 5.033 -52.863 1.00 90.50 217 HIS A CA 1
ATOM 1756 C C . HIS A 1 217 ? 16.979 4.595 -52.201 1.00 90.50 217 HIS A C 1
ATOM 1758 O O . HIS A 1 217 ? 16.809 4.799 -51.003 1.00 90.50 217 HIS A O 1
ATOM 1764 N N . ARG A 1 218 ? 16.099 3.873 -52.914 1.00 93.94 218 ARG A N 1
ATOM 1765 C CA . ARG A 1 218 ? 14.847 3.333 -52.334 1.00 93.94 218 ARG A CA 1
ATOM 1766 C C . ARG A 1 218 ? 15.084 2.408 -51.132 1.00 93.94 218 ARG A C 1
ATOM 1768 O O . ARG A 1 218 ? 14.283 2.395 -50.200 1.00 93.94 218 ARG A O 1
ATOM 1775 N N . ASN A 1 219 ? 16.166 1.628 -51.137 1.00 91.81 219 ASN A N 1
ATOM 1776 C CA . ASN A 1 219 ? 16.531 0.774 -50.005 1.00 91.81 219 ASN A CA 1
ATOM 1777 C C . ASN A 1 219 ? 17.116 1.577 -48.834 1.00 91.81 219 ASN A C 1
ATOM 1779 O O . ASN A 1 219 ? 16.817 1.254 -47.686 1.00 91.81 219 ASN A O 1
ATOM 1783 N N . ALA A 1 220 ? 17.908 2.618 -49.104 1.00 93.75 220 ALA A N 1
ATOM 1784 C CA . ALA A 1 220 ? 18.401 3.541 -48.084 1.00 93.75 220 ALA A CA 1
ATOM 1785 C C . ALA A 1 220 ? 17.235 4.294 -47.417 1.00 93.75 220 ALA A C 1
ATOM 1787 O O . ALA A 1 220 ? 17.109 4.255 -46.198 1.00 93.75 220 ALA A O 1
ATOM 1788 N N . GLU A 1 221 ? 16.310 4.851 -48.204 1.00 94.50 221 GLU A N 1
ATOM 1789 C CA . GLU A 1 221 ? 15.072 5.462 -47.704 1.00 94.50 221 GLU A CA 1
ATOM 1790 C C . GLU A 1 221 ? 14.215 4.488 -46.890 1.00 94.50 221 GLU A C 1
ATOM 1792 O O . GLU A 1 221 ? 13.647 4.862 -45.869 1.00 94.50 221 GLU A O 1
ATOM 1797 N N . ARG A 1 222 ? 14.102 3.221 -47.310 1.00 94.12 222 ARG A N 1
ATOM 1798 C CA . ARG A 1 222 ? 13.366 2.214 -46.531 1.00 94.12 222 ARG A CA 1
ATOM 1799 C C . ARG A 1 222 ? 14.032 1.954 -45.177 1.00 94.12 222 ARG A C 1
ATOM 1801 O O . ARG A 1 222 ? 13.323 1.811 -44.185 1.00 94.12 222 ARG A O 1
ATOM 1808 N N . ARG A 1 223 ? 15.368 1.905 -45.128 1.00 92.88 223 ARG A N 1
ATOM 1809 C CA . ARG A 1 223 ? 16.131 1.743 -43.879 1.00 92.88 223 ARG A CA 1
ATOM 1810 C C . ARG A 1 223 ? 15.942 2.942 -42.955 1.00 92.88 223 ARG A C 1
ATOM 1812 O O . ARG A 1 223 ? 15.618 2.727 -41.794 1.00 92.88 223 ARG A O 1
ATOM 1819 N N . THR A 1 224 ? 16.048 4.173 -43.460 1.00 93.12 224 THR A N 1
ATOM 1820 C CA . THR A 1 224 ? 15.856 5.379 -42.635 1.00 93.12 224 THR A CA 1
ATOM 1821 C C . THR A 1 224 ? 14.410 5.538 -42.164 1.00 93.12 224 THR A C 1
ATOM 1823 O O . THR A 1 224 ? 14.188 5.884 -41.009 1.00 93.12 224 THR A O 1
ATOM 1826 N N . ARG A 1 225 ? 13.408 5.210 -42.996 1.00 93.50 225 ARG A N 1
ATOM 1827 C CA . ARG A 1 225 ? 11.994 5.154 -42.571 1.00 93.50 225 ARG A CA 1
ATOM 1828 C C . ARG A 1 225 ? 11.771 4.116 -41.468 1.00 93.50 225 ARG A C 1
ATOM 1830 O O . ARG A 1 225 ? 11.112 4.435 -40.485 1.00 93.50 225 ARG A O 1
ATOM 1837 N N . LYS A 1 226 ? 12.350 2.912 -41.594 1.00 93.69 226 LYS A N 1
ATOM 1838 C CA . LYS A 1 226 ? 12.272 1.888 -40.540 1.00 93.69 226 LYS A CA 1
ATOM 1839 C C . LYS A 1 226 ? 12.962 2.358 -39.254 1.00 93.69 226 LYS A C 1
ATOM 1841 O O . LYS A 1 226 ? 12.347 2.293 -38.205 1.00 93.69 226 LYS A O 1
ATOM 1846 N N . GLN A 1 227 ? 14.174 2.909 -39.334 1.00 92.69 227 GLN A N 1
ATOM 1847 C CA . GLN A 1 227 ? 14.880 3.461 -38.170 1.00 92.69 227 GLN A CA 1
ATOM 1848 C C . GLN A 1 227 ? 14.076 4.559 -37.461 1.00 92.69 227 GLN A C 1
ATOM 1850 O O . GLN A 1 227 ? 14.034 4.570 -36.238 1.00 92.69 227 GLN A O 1
ATOM 1855 N N . ARG A 1 228 ? 13.402 5.449 -38.205 1.00 92.69 228 ARG A N 1
ATOM 1856 C CA . ARG A 1 228 ? 12.503 6.461 -37.622 1.00 92.69 228 ARG A CA 1
ATOM 1857 C C . ARG A 1 228 ? 11.312 5.825 -36.909 1.00 92.69 228 ARG A C 1
ATOM 1859 O O . ARG A 1 228 ? 11.023 6.215 -35.791 1.00 92.69 228 ARG A O 1
ATOM 1866 N N . HIS A 1 229 ? 10.659 4.842 -37.527 1.00 93.38 229 HIS A N 1
ATOM 1867 C CA . HIS A 1 229 ? 9.545 4.117 -36.911 1.00 93.38 229 HIS A CA 1
ATOM 1868 C C . HIS A 1 229 ? 9.979 3.351 -35.651 1.00 93.38 229 HIS A C 1
ATOM 1870 O O . HIS A 1 229 ? 9.311 3.424 -34.628 1.00 93.38 229 HIS A O 1
ATOM 1876 N N . ASP A 1 230 ? 11.113 2.651 -35.701 1.00 92.25 230 ASP A N 1
ATOM 1877 C CA . ASP A 1 230 ? 11.646 1.894 -34.567 1.00 92.25 230 ASP A CA 1
ATOM 1878 C C . ASP A 1 230 ? 12.105 2.833 -33.432 1.00 92.25 230 ASP A C 1
ATOM 1880 O O . ASP A 1 230 ? 11.899 2.525 -32.261 1.00 92.25 230 ASP A O 1
ATOM 1884 N N . ALA A 1 231 ? 12.672 4.002 -33.757 1.00 94.06 231 ALA A N 1
ATOM 1885 C CA . ALA A 1 231 ? 13.006 5.038 -32.779 1.00 94.06 231 ALA A CA 1
ATOM 1886 C C . ALA A 1 231 ? 11.758 5.693 -32.165 1.00 94.06 231 ALA A C 1
ATOM 1888 O O . ALA A 1 231 ? 11.742 5.962 -30.968 1.00 94.06 231 ALA A O 1
ATOM 1889 N N . GLU A 1 232 ? 10.707 5.920 -32.955 1.00 94.31 232 GLU A N 1
ATOM 1890 C CA . GLU A 1 232 ? 9.442 6.462 -32.457 1.00 94.31 232 GLU A CA 1
ATOM 1891 C C . GLU A 1 232 ? 8.706 5.448 -31.575 1.00 94.31 232 GLU A C 1
ATOM 1893 O O . GLU A 1 232 ? 8.227 5.807 -30.505 1.00 94.31 232 GLU A O 1
ATOM 1898 N N . LYS A 1 233 ? 8.725 4.158 -31.937 1.00 94.00 233 LYS A N 1
ATOM 1899 C CA . LYS A 1 233 ? 8.215 3.082 -31.077 1.00 94.00 233 LYS A CA 1
ATOM 1900 C C . LYS A 1 233 ? 8.927 3.066 -29.721 1.00 94.00 233 LYS A C 1
ATOM 1902 O O . LYS A 1 233 ? 8.244 3.078 -28.708 1.00 94.00 233 LYS A O 1
ATOM 1907 N N . ARG A 1 234 ? 10.264 3.157 -29.698 1.00 93.50 234 ARG A N 1
ATOM 1908 C CA . ARG A 1 234 ? 11.046 3.261 -28.448 1.00 93.50 234 ARG A CA 1
ATOM 1909 C C . ARG A 1 234 ? 10.702 4.502 -27.627 1.00 93.50 234 ARG A C 1
ATOM 1911 O O . ARG A 1 234 ? 10.672 4.436 -26.407 1.00 93.50 234 ARG A O 1
ATOM 1918 N N . ARG A 1 235 ? 10.436 5.644 -28.270 1.00 93.56 235 ARG A N 1
ATOM 1919 C CA . ARG A 1 235 ? 9.991 6.863 -27.568 1.00 93.56 235 ARG A CA 1
ATOM 1920 C C . ARG A 1 235 ? 8.631 6.668 -26.910 1.00 93.56 235 ARG A C 1
ATOM 1922 O O . ARG A 1 235 ? 8.481 7.042 -25.754 1.00 93.56 235 ARG A O 1
ATOM 1929 N N . LEU A 1 236 ? 7.675 6.074 -27.622 1.00 95.50 236 LEU A N 1
ATOM 1930 C CA . LEU A 1 236 ? 6.350 5.758 -27.086 1.00 95.50 236 LEU A CA 1
ATOM 1931 C C . LEU A 1 236 ? 6.433 4.720 -25.959 1.00 95.50 236 LEU A C 1
ATOM 1933 O O . LEU A 1 236 ? 5.784 4.897 -24.935 1.00 95.50 236 LEU A O 1
ATOM 1937 N N . GLU A 1 237 ? 7.288 3.703 -26.098 1.00 93.44 237 GLU A N 1
ATOM 1938 C CA . GLU A 1 237 ? 7.603 2.742 -25.032 1.00 93.44 237 GLU A CA 1
ATOM 1939 C C . GLU A 1 237 ? 8.136 3.473 -23.788 1.00 93.44 237 GLU A C 1
ATOM 1941 O O . GLU A 1 237 ? 7.518 3.380 -22.731 1.00 93.44 237 GLU A O 1
ATOM 1946 N N . HIS A 1 238 ? 9.160 4.321 -23.923 1.00 94.44 238 HIS A N 1
ATOM 1947 C CA . HIS A 1 238 ? 9.696 5.127 -22.816 1.00 94.44 238 HIS A CA 1
ATOM 1948 C C . HIS A 1 238 ? 8.712 6.139 -22.207 1.00 94.44 238 HIS A C 1
ATOM 1950 O O . HIS A 1 238 ? 8.857 6.510 -21.041 1.00 94.44 238 HIS A O 1
ATOM 1956 N N . ILE A 1 239 ? 7.733 6.631 -22.971 1.00 95.06 239 ILE A N 1
ATOM 1957 C CA . ILE A 1 239 ? 6.645 7.460 -22.433 1.00 95.06 239 ILE A CA 1
ATOM 1958 C C . ILE A 1 239 ? 5.704 6.576 -21.607 1.00 95.06 239 ILE A C 1
ATOM 1960 O O . ILE A 1 239 ? 5.464 6.890 -20.443 1.00 95.06 239 ILE A O 1
ATOM 1964 N N . SER A 1 240 ? 5.283 5.426 -22.142 1.00 94.31 240 SER A N 1
ATOM 1965 C CA . SER A 1 240 ? 4.414 4.480 -21.431 1.00 94.31 240 SER A CA 1
ATOM 1966 C C . SER A 1 240 ? 5.058 3.896 -20.166 1.00 94.31 240 SER A C 1
ATOM 1968 O O . SER A 1 240 ? 4.374 3.706 -19.166 1.00 94.31 240 SER A O 1
ATOM 1970 N N . GLU A 1 241 ? 6.379 3.687 -20.153 1.00 96.00 241 GLU A N 1
ATOM 1971 C CA . GLU A 1 241 ? 7.145 3.289 -18.964 1.00 96.00 241 GLU A CA 1
ATOM 1972 C C . GLU A 1 241 ? 7.059 4.360 -17.866 1.00 96.00 241 GLU A C 1
ATOM 1974 O O . GLU A 1 241 ? 6.802 4.050 -16.702 1.00 96.00 241 GLU A O 1
ATOM 1979 N N . LYS A 1 242 ? 7.220 5.640 -18.229 1.00 95.50 242 LYS A N 1
ATOM 1980 C CA . LYS A 1 242 ? 7.109 6.766 -17.289 1.00 95.50 242 LYS A CA 1
ATOM 1981 C C . LYS A 1 242 ? 5.681 6.941 -16.779 1.00 95.50 242 LYS A C 1
ATOM 1983 O O . LYS A 1 242 ? 5.492 7.146 -15.582 1.00 95.50 242 LYS A O 1
ATOM 1988 N N . GLU A 1 243 ? 4.687 6.823 -17.655 1.00 95.12 243 GLU A N 1
ATOM 1989 C CA . GLU A 1 243 ? 3.266 6.863 -17.291 1.00 95.12 243 GLU A CA 1
ATOM 1990 C C . GLU A 1 243 ? 2.909 5.712 -16.340 1.00 95.12 243 GLU A C 1
ATOM 1992 O O . GLU A 1 243 ? 2.344 5.956 -15.275 1.00 95.12 243 GLU A O 1
ATOM 1997 N N . ALA A 1 244 ? 3.357 4.485 -16.624 1.00 97.00 244 ALA A N 1
ATOM 1998 C CA . ALA A 1 244 ? 3.167 3.333 -15.745 1.00 97.00 244 ALA A CA 1
ATOM 1999 C C . ALA A 1 244 ? 3.838 3.512 -14.369 1.00 97.00 244 ALA A C 1
ATOM 2001 O O . ALA A 1 244 ? 3.263 3.125 -13.350 1.00 97.00 244 ALA A O 1
ATOM 2002 N N . VAL A 1 245 ? 5.021 4.138 -14.298 1.00 97.31 245 VAL A N 1
ATOM 2003 C CA . VAL A 1 245 ? 5.673 4.493 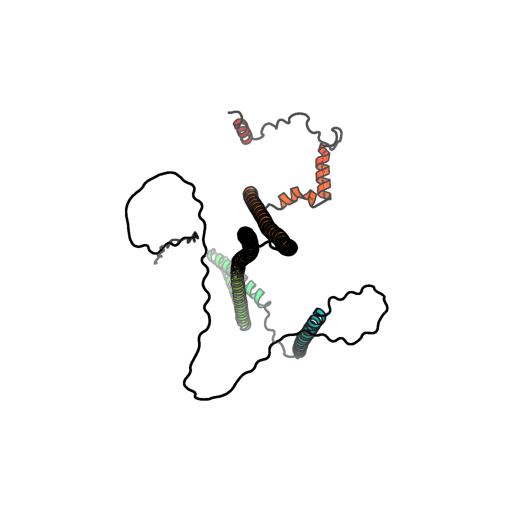-13.021 1.00 97.31 245 VAL A CA 1
ATOM 2004 C C . VAL A 1 245 ? 4.855 5.531 -12.241 1.00 97.31 245 VAL A C 1
ATOM 2006 O O . VAL A 1 245 ? 4.694 5.390 -11.022 1.00 97.31 245 VAL A O 1
ATOM 2009 N N . ILE A 1 246 ? 4.305 6.541 -12.923 1.00 96.44 246 ILE A N 1
ATOM 2010 C CA . ILE A 1 246 ? 3.433 7.565 -12.327 1.00 96.44 246 ILE A CA 1
ATOM 2011 C C . ILE A 1 246 ? 2.139 6.931 -11.803 1.00 96.44 246 ILE A C 1
ATOM 2013 O O . ILE A 1 246 ? 1.758 7.182 -10.659 1.00 96.44 246 ILE A O 1
ATOM 2017 N N . ASP A 1 247 ? 1.490 6.063 -12.574 1.00 97.56 247 ASP A N 1
ATOM 2018 C CA . ASP A 1 247 ? 0.251 5.401 -12.161 1.00 97.56 247 ASP A CA 1
ATOM 2019 C C . ASP A 1 247 ? 0.491 4.372 -11.051 1.00 97.56 247 ASP A C 1
ATOM 2021 O O . ASP A 1 247 ? -0.261 4.329 -10.075 1.00 97.56 247 ASP A O 1
ATOM 2025 N N . ALA A 1 248 ? 1.605 3.636 -11.080 1.00 97.69 248 ALA A N 1
ATOM 2026 C CA . ALA A 1 248 ? 2.028 2.795 -9.962 1.00 97.69 248 ALA A CA 1
ATOM 2027 C C . ALA A 1 248 ? 2.324 3.608 -8.686 1.00 97.69 248 ALA A C 1
ATOM 2029 O O . ALA A 1 248 ? 2.165 3.100 -7.571 1.00 97.69 248 ALA A O 1
ATOM 2030 N N . TRP A 1 249 ? 2.763 4.866 -8.801 1.00 97.38 249 TRP A N 1
ATOM 2031 C CA . TRP A 1 249 ? 2.894 5.783 -7.663 1.00 97.38 249 TRP A CA 1
ATOM 2032 C C . TRP A 1 249 ? 1.528 6.296 -7.178 1.00 97.38 249 TRP A C 1
ATOM 2034 O O . TRP A 1 249 ? 1.242 6.195 -5.983 1.00 97.38 249 TRP A O 1
ATOM 2044 N N . ARG A 1 250 ? 0.645 6.737 -8.085 1.00 97.19 250 ARG A N 1
ATOM 2045 C CA . ARG A 1 250 ? -0.730 7.171 -7.769 1.00 97.19 250 ARG A CA 1
ATOM 2046 C C . ARG A 1 250 ? -1.518 6.071 -7.062 1.00 97.19 250 ARG A C 1
ATOM 2048 O O . ARG A 1 250 ? -2.081 6.315 -6.002 1.00 97.19 250 ARG A O 1
ATOM 2055 N N . LEU A 1 251 ? -1.491 4.846 -7.585 1.00 97.62 251 LEU A N 1
ATOM 2056 C CA . LEU A 1 251 ? -2.160 3.687 -6.989 1.00 97.62 251 LEU A CA 1
ATOM 2057 C C . LEU A 1 251 ? -1.584 3.324 -5.612 1.00 97.62 251 LEU A C 1
ATOM 2059 O O . LEU A 1 251 ? -2.343 2.963 -4.716 1.00 97.62 251 LEU A O 1
ATOM 2063 N N . ARG A 1 252 ? -0.264 3.451 -5.401 1.00 96.44 252 ARG A N 1
ATOM 2064 C CA . ARG A 1 252 ? 0.340 3.314 -4.059 1.00 96.44 252 ARG A CA 1
ATOM 2065 C C . ARG A 1 252 ? -0.168 4.390 -3.098 1.00 96.44 252 ARG A C 1
ATOM 2067 O O . ARG A 1 252 ? -0.443 4.076 -1.944 1.00 96.44 252 ARG A O 1
ATOM 2074 N N . HIS A 1 253 ? -0.314 5.630 -3.563 1.00 96.00 253 HIS A N 1
ATOM 2075 C CA . HIS A 1 253 ? -0.816 6.731 -2.744 1.00 96.00 253 HIS A CA 1
ATOM 2076 C C . HIS A 1 253 ? -2.301 6.556 -2.387 1.00 96.00 253 HIS A C 1
ATOM 2078 O O . HIS A 1 253 ? -2.656 6.660 -1.217 1.00 96.00 253 HIS A O 1
ATOM 2084 N N . ILE A 1 254 ? -3.145 6.209 -3.367 1.00 95.69 254 ILE A N 1
ATOM 2085 C CA . ILE A 1 254 ? -4.577 5.928 -3.176 1.00 95.69 254 ILE A CA 1
ATOM 2086 C C . ILE A 1 254 ? -4.765 4.791 -2.166 1.00 95.69 254 ILE A C 1
ATOM 2088 O O . ILE A 1 254 ? -5.452 4.993 -1.166 1.00 95.69 254 ILE A O 1
ATOM 2092 N N . ARG A 1 255 ? -4.074 3.652 -2.340 1.00 94.25 255 ARG A N 1
ATOM 2093 C CA . ARG A 1 255 ? -4.121 2.543 -1.368 1.00 94.25 255 ARG A CA 1
ATOM 2094 C C . ARG A 1 255 ? -3.730 2.988 0.041 1.00 94.25 255 ARG A C 1
ATOM 2096 O O . ARG A 1 255 ? -4.461 2.705 0.978 1.00 94.25 255 ARG A O 1
ATOM 2103 N N . GLY A 1 256 ? -2.654 3.764 0.192 1.00 93.94 256 GLY A N 1
ATOM 2104 C CA . GLY A 1 256 ? -2.238 4.286 1.500 1.00 93.94 256 GLY A CA 1
ATOM 2105 C C . GLY A 1 256 ? -3.230 5.272 2.141 1.00 93.94 256 GLY A C 1
ATOM 2106 O O . GLY A 1 256 ? -3.242 5.426 3.363 1.00 93.94 256 GLY A O 1
ATOM 2107 N N . VAL A 1 257 ? -4.076 5.947 1.354 1.00 95.31 257 VAL A N 1
ATOM 2108 C CA . VAL A 1 257 ? -5.182 6.780 1.862 1.00 95.31 257 VAL A CA 1
ATOM 2109 C C . VAL A 1 257 ? -6.390 5.918 2.242 1.00 95.31 257 VAL A C 1
ATOM 2111 O O . VAL A 1 257 ? -6.988 6.146 3.294 1.00 95.31 257 VAL A O 1
ATOM 2114 N N . GLU A 1 258 ? -6.723 4.910 1.434 1.00 91.06 258 GLU A N 1
ATOM 2115 C CA . GLU A 1 258 ? -7.795 3.946 1.707 1.00 91.06 258 GLU A CA 1
ATOM 2116 C C . GLU A 1 258 ? -7.510 3.083 2.941 1.00 91.06 258 GLU A C 1
ATOM 2118 O O . GLU A 1 258 ? -8.402 2.883 3.759 1.00 91.06 258 GLU A O 1
ATOM 2123 N N . GLU A 1 259 ? -6.273 2.617 3.120 1.00 88.94 259 GLU A N 1
ATOM 2124 C CA . GLU A 1 259 ? -5.809 1.895 4.312 1.00 88.94 259 GLU A CA 1
ATOM 2125 C C . GLU A 1 259 ? -6.016 2.750 5.570 1.00 88.94 259 GLU A C 1
ATOM 2127 O O . GLU A 1 259 ? -6.703 2.327 6.497 1.00 88.94 259 GLU A O 1
ATOM 2132 N N . LYS A 1 260 ? -5.563 4.012 5.557 1.00 88.44 260 LYS A N 1
ATOM 2133 C CA . LYS A 1 260 ? -5.798 4.974 6.653 1.00 88.44 260 LYS A CA 1
ATOM 2134 C C . LYS A 1 260 ? -7.271 5.322 6.873 1.00 88.44 260 LYS A C 1
ATOM 2136 O O . LYS A 1 260 ? -7.612 5.847 7.934 1.00 88.44 260 LYS A O 1
ATOM 2141 N N . LYS A 1 261 ? -8.134 5.153 5.866 1.00 93.25 261 LYS A N 1
ATOM 2142 C CA . LYS A 1 261 ? -9.586 5.337 6.004 1.00 93.25 261 LYS A CA 1
ATOM 2143 C C . LYS A 1 261 ? -10.203 4.114 6.689 1.00 93.25 261 LYS A C 1
ATOM 2145 O O . LYS A 1 261 ? -10.888 4.295 7.689 1.00 93.25 261 LYS A O 1
ATOM 2150 N N . LYS A 1 262 ? -9.867 2.904 6.233 1.00 88.75 262 LYS A N 1
ATOM 2151 C CA . LYS A 1 262 ? -10.280 1.630 6.846 1.00 88.75 262 LYS A CA 1
ATOM 2152 C C . LYS A 1 262 ? -9.834 1.536 8.309 1.00 88.75 262 LYS A C 1
ATOM 2154 O O . LYS A 1 262 ? -10.634 1.187 9.163 1.00 88.75 262 LYS A O 1
ATOM 2159 N N . GLU A 1 263 ? -8.604 1.944 8.622 1.00 87.00 263 GLU A N 1
ATOM 2160 C CA . GLU A 1 263 ? -8.082 2.019 9.997 1.00 87.00 263 GLU A CA 1
ATOM 2161 C C . GLU A 1 263 ? -8.934 2.942 10.896 1.00 87.00 263 GLU A C 1
ATOM 2163 O O . GLU A 1 263 ? -9.239 2.609 12.040 1.00 87.00 263 GLU A O 1
ATOM 2168 N N . ARG A 1 264 ? -9.364 4.102 10.377 1.00 84.12 264 ARG A N 1
ATOM 2169 C CA . ARG A 1 264 ? -10.268 5.020 11.092 1.00 84.12 264 ARG A CA 1
ATOM 2170 C C . ARG A 1 264 ? -11.666 4.431 11.269 1.00 84.12 264 ARG A C 1
ATOM 2172 O O . ARG A 1 264 ? -12.240 4.576 12.341 1.00 84.12 264 ARG A O 1
ATOM 2179 N N . GLU A 1 265 ? -12.198 3.764 10.250 1.00 89.44 265 GLU A N 1
ATOM 2180 C CA . GLU A 1 265 ? -13.502 3.094 10.314 1.00 89.44 265 GLU A CA 1
ATOM 2181 C C . GLU A 1 265 ? -13.495 1.956 11.349 1.00 89.44 265 GLU A C 1
ATOM 2183 O O . GLU A 1 265 ? -14.402 1.892 12.175 1.00 89.44 265 GLU A O 1
ATOM 2188 N N . LEU A 1 266 ? -12.436 1.140 11.399 1.00 87.00 266 LEU A N 1
ATOM 2189 C CA . LEU A 1 266 ? -12.252 0.101 12.421 1.00 87.00 266 LEU A CA 1
ATOM 2190 C C . LEU A 1 266 ? -12.195 0.685 13.841 1.00 87.00 266 LEU A C 1
ATOM 2192 O O . LEU A 1 266 ? -12.880 0.182 14.731 1.00 87.00 266 LEU A O 1
ATOM 2196 N N . LYS A 1 267 ? -11.462 1.789 14.052 1.00 89.19 267 LYS A N 1
ATOM 2197 C CA . LYS A 1 267 ? -11.428 2.490 15.351 1.00 89.19 267 LYS A CA 1
ATOM 2198 C C . LYS A 1 267 ? -12.806 3.004 15.767 1.00 89.19 267 LYS A C 1
ATOM 2200 O O . LYS A 1 267 ? -13.213 2.778 16.901 1.00 89.19 267 LYS A O 1
ATOM 2205 N N . LEU A 1 268 ? -13.552 3.624 14.849 1.00 90.94 268 LEU A N 1
ATOM 2206 C CA . LEU A 1 268 ? -14.914 4.098 15.121 1.00 90.94 268 LEU A CA 1
ATOM 2207 C C . LEU A 1 268 ? -15.873 2.947 15.469 1.00 90.94 268 LEU A C 1
ATOM 2209 O O . LEU A 1 268 ? -16.706 3.103 16.360 1.00 90.94 268 LEU A O 1
ATOM 2213 N N . VAL A 1 269 ? -15.743 1.787 14.815 1.00 90.81 269 VAL A N 1
ATOM 2214 C CA . VAL A 1 269 ? -16.517 0.579 15.150 1.00 90.81 269 VAL A CA 1
ATOM 2215 C C . VAL A 1 269 ? -16.142 0.050 16.540 1.00 90.81 269 VAL A C 1
ATOM 2217 O O . VAL A 1 269 ? -17.032 -0.239 17.340 1.00 90.81 269 VAL A O 1
ATOM 2220 N N . ALA A 1 270 ? -14.851 -0.017 16.872 1.00 88.62 270 ALA A N 1
ATOM 2221 C CA . ALA A 1 270 ? -14.382 -0.437 18.193 1.00 88.62 270 ALA A CA 1
ATOM 2222 C C . ALA A 1 270 ? -14.874 0.502 19.315 1.00 88.62 270 ALA A C 1
ATOM 2224 O O . ALA A 1 270 ? -15.389 0.038 20.338 1.00 88.62 270 ALA A O 1
ATOM 2225 N N . ASP A 1 271 ? -14.798 1.819 19.102 1.00 90.19 271 ASP A N 1
ATOM 2226 C CA . ASP A 1 271 ? -15.311 2.825 20.036 1.00 90.19 271 ASP A CA 1
ATOM 2227 C C . ASP A 1 271 ? -16.837 2.766 20.183 1.00 90.19 271 ASP A C 1
ATOM 2229 O O . ASP A 1 271 ? -17.348 2.915 21.298 1.00 90.19 271 ASP A O 1
ATOM 2233 N N . ALA A 1 272 ? -17.576 2.501 19.099 1.00 95.06 272 ALA A N 1
ATOM 2234 C CA . ALA A 1 272 ? -19.025 2.312 19.145 1.00 95.06 272 ALA A CA 1
ATOM 2235 C C . ALA A 1 272 ? -19.408 1.111 20.026 1.00 95.06 272 ALA A C 1
ATOM 2237 O O . ALA A 1 272 ? -20.218 1.266 20.944 1.00 95.06 272 ALA A O 1
ATOM 2238 N N . ILE A 1 273 ? -18.760 -0.044 19.829 1.00 92.94 273 ILE A N 1
ATOM 2239 C CA . ILE A 1 273 ? -18.980 -1.258 20.633 1.00 92.94 273 ILE A CA 1
ATOM 2240 C C . ILE A 1 273 ? -18.629 -1.003 22.111 1.00 92.94 273 ILE A C 1
ATOM 2242 O O . ILE A 1 273 ? -19.415 -1.328 23.004 1.00 92.94 273 ILE A O 1
ATOM 2246 N N . LEU A 1 274 ? -17.498 -0.347 22.404 1.00 92.69 274 LEU A N 1
ATOM 2247 C CA . LEU A 1 274 ? -17.153 0.043 23.779 1.00 92.69 274 LEU A CA 1
ATOM 2248 C C . LEU A 1 274 ? -18.191 0.996 24.395 1.00 92.69 274 LEU A C 1
ATOM 2250 O O . LEU A 1 274 ? -18.515 0.881 25.580 1.00 92.69 274 LEU A O 1
ATOM 2254 N N . CYS A 1 275 ? -18.736 1.935 23.619 1.00 94.94 275 CYS A N 1
ATOM 2255 C CA . CYS A 1 275 ? -19.791 2.831 24.086 1.00 94.94 275 CYS A CA 1
ATOM 2256 C C . CYS A 1 275 ? -21.110 2.093 24.356 1.00 94.94 275 CYS A C 1
ATOM 2258 O O . CYS A 1 275 ? -21.801 2.435 25.317 1.00 94.94 275 CYS A O 1
ATOM 2260 N N . GLU A 1 276 ? -21.451 1.060 23.585 1.00 96.31 276 GLU A N 1
ATOM 2261 C CA . GLU A 1 276 ? -22.588 0.182 23.881 1.00 96.31 276 GLU A CA 1
ATOM 2262 C C . GLU A 1 276 ? -22.395 -0.587 25.190 1.00 96.31 276 GLU A C 1
ATOM 2264 O O . GLU A 1 276 ? -23.296 -0.586 26.029 1.00 96.31 276 GLU A O 1
ATOM 2269 N N . VAL A 1 277 ? -21.217 -1.171 25.432 1.00 96.50 277 VAL A N 1
ATOM 2270 C CA . VAL A 1 277 ? -20.928 -1.857 26.707 1.00 96.50 277 VAL A CA 1
ATOM 2271 C C . VAL A 1 277 ? -21.013 -0.887 27.890 1.00 96.50 277 VAL A C 1
ATOM 2273 O O . VAL A 1 277 ? -21.648 -1.202 28.899 1.00 96.50 277 VAL A O 1
ATOM 2276 N N . ARG A 1 278 ? -20.485 0.338 27.760 1.00 95.12 278 ARG A N 1
ATOM 2277 C CA . ARG A 1 278 ? -20.625 1.385 28.793 1.00 95.12 278 ARG A CA 1
ATOM 2278 C C . ARG A 1 278 ? -22.088 1.780 29.036 1.00 95.12 278 ARG A C 1
ATOM 2280 O O . ARG A 1 278 ? -22.471 1.961 30.192 1.00 95.12 278 ARG A O 1
ATOM 2287 N N . LYS A 1 279 ? -22.928 1.856 27.993 1.00 97.38 279 LYS A N 1
ATOM 2288 C CA . LYS A 1 279 ? -24.386 2.065 28.132 1.00 97.38 279 LYS A CA 1
ATOM 2289 C C . LYS A 1 279 ? -25.043 0.906 28.893 1.00 97.38 279 LYS A C 1
ATOM 2291 O O . LYS A 1 279 ? -25.718 1.160 29.888 1.00 97.38 279 LYS A O 1
ATOM 2296 N N . LYS A 1 280 ? -24.763 -0.353 28.522 1.00 96.69 280 LYS A N 1
ATOM 2297 C CA . LYS A 1 280 ? -25.255 -1.554 29.233 1.00 96.69 280 LYS A CA 1
ATOM 2298 C C . LYS A 1 280 ? -24.871 -1.534 30.724 1.00 96.69 280 LYS A C 1
ATOM 2300 O O . LYS A 1 280 ? -25.704 -1.821 31.583 1.00 96.69 280 LYS A O 1
ATOM 2305 N N . GLN A 1 281 ? -23.631 -1.157 31.053 1.00 96.31 281 GLN A N 1
ATOM 2306 C CA . GLN A 1 281 ? -23.177 -1.001 32.442 1.00 96.31 281 GLN A CA 1
ATOM 2307 C C . GLN A 1 281 ? -23.915 0.129 33.185 1.00 96.31 281 GLN A C 1
ATOM 2309 O O . GLN A 1 281 ? -24.278 -0.037 34.353 1.00 96.31 281 GLN A O 1
ATOM 2314 N N . ALA A 1 282 ? -24.146 1.274 32.534 1.00 97.19 282 ALA A N 1
ATOM 2315 C CA . ALA A 1 282 ? -24.889 2.394 33.113 1.00 97.19 282 ALA A CA 1
ATOM 2316 C C . ALA A 1 282 ? -26.361 2.034 33.383 1.00 97.19 282 ALA A C 1
ATOM 2318 O O . ALA A 1 282 ? -26.891 2.378 34.441 1.00 97.19 282 ALA A O 1
ATOM 2319 N N . ASP A 1 283 ? -26.999 1.276 32.489 1.00 97.25 283 ASP A N 1
ATOM 2320 C CA . ASP A 1 283 ? -28.363 0.779 32.688 1.00 97.25 283 ASP A CA 1
ATOM 2321 C C . ASP A 1 283 ? -28.442 -0.222 33.851 1.00 97.25 283 ASP A C 1
ATOM 2323 O O . ASP A 1 283 ? -29.351 -0.125 34.676 1.00 97.25 283 ASP A O 1
ATOM 2327 N N . VAL A 1 284 ? -27.459 -1.120 34.009 1.00 97.38 284 VAL A N 1
ATOM 2328 C CA . VAL A 1 284 ? -27.381 -2.013 35.185 1.00 97.38 284 VAL A CA 1
ATOM 2329 C C . VAL A 1 284 ? -27.235 -1.221 36.489 1.00 97.38 284 VAL A C 1
ATOM 2331 O O . VAL A 1 284 ? -27.910 -1.547 37.467 1.00 97.38 284 VAL A O 1
ATOM 2334 N N . LYS A 1 285 ? -26.431 -0.147 36.510 1.00 96.50 285 LYS A N 1
ATOM 2335 C CA . LYS A 1 285 ? -26.345 0.766 37.667 1.00 96.50 285 LYS A CA 1
ATOM 2336 C C . LYS A 1 285 ? -27.693 1.446 37.945 1.00 96.50 285 LYS A C 1
ATOM 2338 O O . LYS A 1 285 ? -28.163 1.395 39.080 1.00 96.50 285 LYS A O 1
ATOM 2343 N N . ARG A 1 286 ? -28.380 1.961 36.914 1.00 97.94 286 ARG A N 1
ATOM 2344 C CA . ARG A 1 286 ? -29.730 2.549 37.042 1.00 97.94 286 ARG A CA 1
ATOM 2345 C C . ARG A 1 286 ? -30.741 1.545 37.616 1.00 97.94 286 ARG A C 1
ATOM 2347 O O . ARG A 1 286 ? -31.537 1.901 38.481 1.00 97.94 286 ARG A O 1
ATOM 2354 N N . MET A 1 287 ? -30.693 0.279 37.191 1.00 96.75 287 MET A N 1
ATOM 2355 C CA . MET A 1 287 ? -31.534 -0.788 37.753 1.00 96.75 287 MET A CA 1
ATOM 2356 C C . MET A 1 287 ? -31.210 -1.070 39.229 1.00 96.75 287 MET A C 1
ATOM 2358 O O . MET A 1 287 ? -32.130 -1.227 40.031 1.00 96.75 287 MET A O 1
ATOM 2362 N N . GLN A 1 288 ? -29.927 -1.094 39.612 1.00 96.38 288 GLN A N 1
ATOM 2363 C CA . GLN A 1 288 ? -29.520 -1.230 41.018 1.00 96.38 288 GLN A CA 1
ATOM 2364 C C . GLN A 1 288 ? -30.022 -0.050 41.867 1.00 96.38 288 GLN A C 1
ATOM 2366 O O . GLN A 1 288 ? -30.488 -0.258 42.986 1.00 96.38 288 GLN A O 1
ATOM 2371 N N . ASP A 1 289 ? -29.997 1.178 41.343 1.00 97.25 289 ASP A N 1
ATOM 2372 C CA . ASP A 1 289 ? -30.545 2.359 42.024 1.00 97.25 289 ASP A CA 1
ATOM 2373 C C . ASP A 1 289 ? -32.058 2.273 42.244 1.00 97.25 289 ASP A C 1
ATOM 2375 O O . ASP A 1 289 ? -32.538 2.604 43.332 1.00 97.25 289 ASP A O 1
ATOM 2379 N N . ILE A 1 290 ? -32.801 1.750 41.264 1.00 97.19 290 ILE A N 1
ATOM 2380 C CA . ILE A 1 290 ? -34.244 1.494 41.386 1.00 97.19 290 ILE A CA 1
ATOM 2381 C C . ILE A 1 290 ? -34.525 0.425 42.453 1.00 97.19 290 ILE A C 1
ATOM 2383 O O . ILE A 1 290 ? -35.399 0.625 43.293 1.00 97.19 290 ILE A O 1
ATOM 2387 N N . LEU A 1 291 ? -33.771 -0.681 42.502 1.00 96.31 291 LEU A N 1
ATOM 2388 C CA . LEU A 1 291 ? -33.948 -1.677 43.572 1.00 96.31 291 LEU A CA 1
ATOM 2389 C C . LEU A 1 291 ? -33.608 -1.101 44.955 1.00 96.31 291 LEU A C 1
ATOM 2391 O O . LEU A 1 291 ? -34.322 -1.369 45.924 1.00 96.31 291 LEU A O 1
ATOM 2395 N N . ARG A 1 292 ? -32.566 -0.262 45.056 1.00 96.62 292 ARG A N 1
ATOM 2396 C CA . ARG A 1 292 ? -32.203 0.434 46.302 1.00 96.62 292 ARG A CA 1
ATOM 2397 C C . ARG A 1 292 ? -33.293 1.407 46.760 1.00 96.62 292 ARG A C 1
ATOM 2399 O O . ARG A 1 292 ? -33.583 1.459 47.956 1.00 96.62 292 ARG A O 1
ATOM 2406 N N . SER A 1 293 ? -33.915 2.165 45.856 1.00 97.12 293 SER A N 1
ATOM 2407 C CA . SER A 1 293 ? -35.013 3.075 46.214 1.00 97.12 293 SER A CA 1
ATOM 2408 C C . SER A 1 293 ? -36.290 2.315 46.594 1.00 97.12 293 SER A C 1
ATOM 2410 O O . SER A 1 293 ? -36.929 2.665 47.587 1.00 97.12 293 SER A O 1
ATOM 2412 N N . LEU A 1 294 ? -36.601 1.216 45.901 1.00 96.44 294 LEU A N 1
ATOM 2413 C CA . LEU A 1 294 ? -37.737 0.339 46.200 1.00 96.44 294 LEU A CA 1
ATOM 2414 C C . LEU A 1 294 ? -37.582 -0.328 47.580 1.00 96.44 294 LEU A C 1
ATOM 2416 O O . LEU A 1 294 ? -38.517 -0.307 48.382 1.00 96.44 294 LEU A O 1
ATOM 2420 N N . GLN A 1 295 ? -36.384 -0.813 47.924 1.00 95.75 295 GLN A N 1
ATOM 2421 C CA . GLN A 1 295 ? -36.091 -1.359 49.255 1.00 95.75 295 GLN A CA 1
ATOM 2422 C C . GLN A 1 295 ? -36.258 -0.307 50.371 1.00 95.75 295 GLN A C 1
ATOM 2424 O O . GLN A 1 295 ? -36.774 -0.625 51.444 1.00 95.75 295 GLN A O 1
ATOM 2429 N N . ARG A 1 296 ? -35.858 0.955 50.136 1.00 96.94 296 ARG A N 1
ATOM 2430 C CA . ARG A 1 296 ? -36.088 2.066 51.085 1.00 96.94 296 ARG A CA 1
ATOM 2431 C C . ARG A 1 296 ? -37.578 2.378 51.240 1.00 96.94 296 ARG A C 1
ATOM 2433 O O . ARG A 1 296 ? -38.052 2.504 52.365 1.00 96.94 296 ARG A O 1
ATOM 2440 N N . LEU A 1 297 ? -38.320 2.455 50.133 1.00 96.44 297 LEU A N 1
ATOM 2441 C CA . LEU A 1 297 ? -39.765 2.697 50.139 1.00 96.44 297 LEU A CA 1
ATOM 2442 C C . LEU A 1 297 ? -40.522 1.606 50.908 1.00 96.44 297 LEU A C 1
ATOM 2444 O O . LEU A 1 297 ? -41.437 1.915 51.670 1.00 96.44 297 LEU A O 1
ATOM 2448 N N . HIS A 1 298 ? -40.117 0.343 50.747 1.00 93.56 298 HIS A N 1
ATOM 2449 C CA . HIS A 1 298 ? -40.681 -0.781 51.493 1.00 93.56 298 HIS A CA 1
ATOM 2450 C C . HIS A 1 298 ? -40.450 -0.644 53.004 1.00 93.56 298 HIS A C 1
ATOM 2452 O O . HIS A 1 298 ? -41.407 -0.713 53.773 1.00 93.56 298 HIS A O 1
ATOM 2458 N N . LYS A 1 299 ? -39.214 -0.338 53.433 1.00 93.25 299 LYS A N 1
ATOM 2459 C CA . LYS A 1 299 ? -38.887 -0.077 54.850 1.00 93.25 299 LYS A CA 1
ATOM 2460 C C . LYS A 1 299 ? -39.733 1.057 55.440 1.00 93.25 299 LYS A C 1
ATOM 2462 O O . LYS A 1 299 ? -40.359 0.865 56.478 1.00 93.25 299 LYS A O 1
ATOM 2467 N N . LEU A 1 300 ? -39.842 2.190 54.741 1.00 95.44 300 LEU A N 1
ATOM 2468 C CA . LEU A 1 300 ? -40.660 3.328 55.181 1.00 95.44 300 LEU A CA 1
ATOM 2469 C C . LEU A 1 300 ? -42.150 2.970 55.308 1.00 95.44 300 LEU A C 1
ATOM 2471 O O . LEU A 1 300 ? -42.798 3.361 56.278 1.00 95.44 300 LEU A O 1
ATOM 2475 N N . ARG A 1 301 ? -42.702 2.197 54.363 1.00 93.50 301 ARG A N 1
ATOM 2476 C CA . ARG A 1 301 ? -44.096 1.717 54.429 1.00 93.50 301 ARG A CA 1
ATOM 2477 C C . ARG A 1 301 ? -44.315 0.741 55.586 1.00 93.50 301 ARG A C 1
ATOM 2479 O O . ARG A 1 301 ? -45.333 0.843 56.265 1.00 93.50 301 ARG A O 1
ATOM 2486 N N . LYS A 1 302 ? -43.356 -0.152 55.845 1.00 92.44 302 LYS A N 1
ATOM 2487 C CA . LYS A 1 302 ? -43.363 -1.083 56.982 1.00 92.44 302 LYS A CA 1
ATOM 2488 C C . LYS A 1 302 ? -43.346 -0.337 58.318 1.00 92.44 302 LYS A C 1
ATOM 2490 O O . LYS A 1 302 ? -44.193 -0.594 59.166 1.00 92.44 302 LYS A O 1
ATOM 2495 N N . GLU A 1 303 ? -42.456 0.639 58.485 1.00 92.56 303 GLU A N 1
ATOM 2496 C CA . GLU A 1 303 ? -42.421 1.497 59.678 1.00 92.56 303 GLU A CA 1
ATOM 2497 C C . GLU A 1 303 ? -43.715 2.301 59.862 1.00 92.56 303 GLU A C 1
ATOM 2499 O O . GLU A 1 303 ? -44.233 2.393 60.973 1.00 92.56 303 GLU A O 1
ATOM 2504 N N . ALA A 1 304 ? -44.272 2.857 58.782 1.00 93.38 304 ALA A N 1
ATOM 2505 C CA . ALA A 1 304 ? -45.533 3.593 58.833 1.00 93.38 304 ALA A CA 1
ATOM 2506 C C . ALA A 1 304 ? -46.734 2.698 59.194 1.00 93.38 304 ALA A C 1
ATOM 2508 O O . ALA A 1 304 ? -47.644 3.160 59.881 1.00 93.38 304 ALA A O 1
ATOM 2509 N N . ALA A 1 305 ? -46.740 1.429 58.768 1.00 91.44 305 ALA A N 1
ATOM 2510 C CA . ALA A 1 305 ? -47.744 0.445 59.174 1.00 91.44 305 ALA A CA 1
ATOM 2511 C C . ALA A 1 305 ? -47.611 0.087 60.664 1.00 91.44 305 ALA A C 1
ATOM 2513 O O . ALA A 1 305 ? -48.600 0.149 61.394 1.00 91.44 305 ALA A O 1
ATOM 2514 N N . LEU A 1 306 ? -46.383 -0.160 61.140 1.00 90.88 306 LEU A N 1
ATOM 2515 C CA . LEU A 1 306 ? -46.096 -0.437 62.553 1.00 90.88 306 LEU A CA 1
ATOM 2516 C C . LEU A 1 306 ? -46.532 0.717 63.471 1.00 90.88 306 LEU A C 1
ATOM 2518 O O . LEU A 1 306 ? -47.177 0.472 64.486 1.00 90.88 306 LEU A O 1
ATOM 2522 N N . ARG A 1 307 ? -46.279 1.979 63.089 1.00 92.88 307 ARG A N 1
ATOM 2523 C CA . ARG A 1 307 ? -46.757 3.167 63.834 1.00 92.88 307 ARG A CA 1
ATOM 2524 C C . ARG A 1 307 ? -48.287 3.292 63.875 1.00 92.88 307 ARG A C 1
ATOM 2526 O O . ARG A 1 307 ? -48.809 3.959 64.759 1.00 92.88 307 ARG A O 1
ATOM 2533 N N . LYS A 1 308 ? -49.004 2.657 62.941 1.00 93.19 308 LYS A N 1
ATOM 2534 C CA . LYS A 1 308 ? -50.476 2.564 62.915 1.00 93.19 308 LYS A CA 1
ATOM 2535 C C . LYS A 1 308 ? -51.015 1.306 63.616 1.00 93.19 308 LYS A C 1
ATOM 2537 O O . LYS A 1 308 ? -52.210 1.047 63.535 1.00 93.19 308 LYS A O 1
ATOM 2542 N N . GLY A 1 309 ? -50.156 0.503 64.251 1.00 89.25 309 GLY A N 1
ATOM 2543 C CA . GLY A 1 309 ? -50.530 -0.771 64.876 1.00 89.25 309 GLY A CA 1
ATOM 2544 C C . GLY A 1 309 ? -50.783 -1.922 63.892 1.00 89.25 309 GLY A C 1
ATOM 2545 O O . GLY A 1 309 ? -51.186 -3.003 64.312 1.00 89.25 309 GLY A O 1
ATOM 2546 N N . ILE A 1 310 ? -50.538 -1.727 62.591 1.00 86.56 310 ILE A N 1
ATOM 2547 C CA . ILE A 1 310 ? -50.760 -2.746 61.559 1.00 86.56 310 ILE A CA 1
ATOM 2548 C C . ILE A 1 310 ? -49.468 -3.546 61.368 1.00 86.56 310 ILE A C 1
ATOM 2550 O O . ILE A 1 310 ? -48.483 -3.050 60.815 1.00 86.56 310 ILE A O 1
ATOM 2554 N N . VAL A 1 311 ? -49.474 -4.806 61.804 1.00 80.56 311 VAL A N 1
ATOM 2555 C CA . VAL A 1 311 ? -48.346 -5.730 61.627 1.00 80.56 311 VAL A CA 1
ATOM 2556 C C . VAL A 1 311 ? -48.460 -6.432 60.273 1.00 80.56 311 VAL A C 1
ATOM 2558 O O . VAL A 1 311 ? -49.424 -7.146 60.011 1.00 80.56 311 VAL A O 1
ATOM 2561 N N . ILE A 1 312 ? -47.459 -6.246 59.410 1.00 79.75 312 ILE A N 1
ATOM 2562 C CA . ILE A 1 312 ? -47.354 -6.953 58.124 1.00 79.75 312 ILE A CA 1
ATOM 2563 C C . ILE A 1 312 ? -46.916 -8.406 58.378 1.00 79.75 312 ILE A C 1
ATOM 2565 O O . ILE A 1 312 ? -45.987 -8.642 59.154 1.00 79.75 312 ILE A O 1
ATOM 2569 N N . GLU A 1 313 ? -47.553 -9.380 57.716 1.00 87.44 313 GLU A N 1
ATOM 2570 C CA . GLU A 1 313 ? -47.213 -10.802 57.870 1.00 87.44 313 GLU A CA 1
ATOM 2571 C C . GLU A 1 313 ? -45.750 -11.077 57.476 1.00 87.44 313 GLU A C 1
ATOM 2573 O O . GLU A 1 313 ? -45.284 -10.695 56.399 1.00 87.44 313 GLU A O 1
ATOM 2578 N N . ARG A 1 314 ? -45.031 -11.810 58.337 1.00 86.50 314 ARG A N 1
ATOM 2579 C CA . ARG A 1 314 ? -43.611 -12.149 58.152 1.00 86.50 314 ARG A CA 1
ATOM 2580 C C . ARG A 1 314 ? -43.328 -12.840 56.810 1.00 86.50 314 ARG A C 1
ATOM 2582 O O . ARG A 1 314 ? -42.358 -12.491 56.145 1.00 86.50 314 ARG A O 1
ATOM 2589 N N . LYS A 1 315 ? -44.221 -13.731 56.361 1.00 87.94 315 LYS A N 1
ATOM 2590 C CA . LYS A 1 315 ? -44.094 -14.433 55.072 1.00 87.94 315 LYS A CA 1
ATOM 2591 C C . LYS A 1 315 ? -44.082 -13.476 53.875 1.00 87.94 315 LYS A C 1
ATOM 2593 O O . LYS A 1 315 ? -43.377 -13.724 52.900 1.00 87.94 315 LYS A O 1
ATOM 2598 N N . CYS A 1 316 ? -44.830 -12.370 53.933 1.00 86.88 316 CYS A N 1
ATOM 2599 C CA . CYS A 1 316 ? -44.832 -11.360 52.872 1.00 86.88 316 CYS A CA 1
ATOM 2600 C C . CYS A 1 316 ? -43.507 -10.581 52.826 1.00 86.88 316 CYS A C 1
ATOM 2602 O O . CYS A 1 316 ? -43.001 -10.305 51.739 1.00 86.88 316 CYS A O 1
ATOM 2604 N N . GLU A 1 317 ? -42.924 -10.273 53.988 1.00 89.19 317 GLU A N 1
ATOM 2605 C CA . GLU A 1 317 ? -41.599 -9.644 54.103 1.00 89.19 317 GLU A CA 1
ATOM 2606 C C . GLU A 1 317 ? -40.489 -10.550 53.546 1.00 89.19 317 GLU A C 1
ATOM 2608 O O . GLU A 1 317 ? -39.626 -10.099 52.788 1.00 89.19 317 GLU A O 1
ATOM 2613 N N . GLU A 1 318 ? -40.531 -11.836 53.897 1.00 91.75 318 GLU A N 1
ATOM 2614 C CA . GLU A 1 318 ? -39.597 -12.864 53.428 1.00 91.75 318 GLU A CA 1
ATOM 2615 C C . GLU A 1 318 ? -39.724 -13.066 51.909 1.00 91.75 318 GLU A C 1
ATOM 2617 O O . GLU A 1 318 ? -38.721 -13.042 51.196 1.00 91.75 318 GLU A O 1
ATOM 2622 N N . ALA A 1 319 ? -40.951 -13.159 51.382 1.00 93.31 319 ALA A N 1
ATOM 2623 C CA . ALA A 1 319 ? -41.207 -13.281 49.947 1.00 93.31 319 ALA A CA 1
ATOM 2624 C C . ALA A 1 319 ? -40.773 -12.039 49.145 1.00 93.31 319 ALA A C 1
ATOM 2626 O O . ALA A 1 319 ? -40.288 -12.177 48.019 1.00 93.31 319 ALA A O 1
ATOM 2627 N N . PHE A 1 320 ? -40.926 -10.833 49.706 1.00 93.88 320 PHE A N 1
ATOM 2628 C CA . PHE A 1 320 ? -40.418 -9.597 49.107 1.00 93.88 320 PHE A CA 1
ATOM 2629 C C . PHE A 1 320 ? -38.885 -9.579 49.080 1.00 93.88 320 PHE A C 1
ATOM 2631 O O . PHE A 1 320 ? -38.289 -9.353 48.025 1.00 93.88 320 PHE A O 1
ATOM 2638 N N . SER A 1 321 ? -38.253 -9.870 50.221 1.00 93.19 321 SER A N 1
ATOM 2639 C CA . SER A 1 321 ? -36.792 -9.876 50.364 1.00 93.19 321 SER A CA 1
ATOM 2640 C C . SER A 1 321 ? -36.154 -10.907 49.432 1.00 93.19 321 SER A C 1
ATOM 2642 O O . SER A 1 321 ? -35.275 -10.560 48.651 1.00 93.19 321 SER A O 1
ATOM 2644 N N . CYS A 1 322 ? -36.693 -12.130 49.394 1.00 96.00 322 CYS A N 1
ATOM 2645 C CA . CYS A 1 322 ? -36.229 -13.200 48.513 1.00 96.00 322 CYS A CA 1
ATOM 2646 C C . CYS A 1 322 ? -36.267 -12.802 47.024 1.00 96.00 322 CYS A C 1
ATOM 2648 O O . CYS A 1 322 ? -35.294 -13.020 46.303 1.00 96.00 322 CYS A O 1
ATOM 2650 N N . ARG A 1 323 ? -37.343 -12.149 46.553 1.00 95.81 323 ARG A N 1
ATOM 2651 C CA . ARG A 1 323 ? -37.420 -11.645 45.164 1.00 95.81 323 ARG A CA 1
ATOM 2652 C C . ARG A 1 323 ? -36.424 -10.517 44.902 1.00 95.81 323 ARG A C 1
ATOM 2654 O O . ARG A 1 323 ? -35.822 -10.471 43.830 1.00 95.81 323 ARG A O 1
ATOM 2661 N N . LEU A 1 324 ? -36.236 -9.614 45.863 1.00 95.94 324 LEU A N 1
ATOM 2662 C CA . LEU A 1 324 ? -35.282 -8.511 45.749 1.00 95.94 324 LEU A CA 1
ATOM 2663 C C . LEU A 1 324 ? -33.829 -9.024 45.722 1.00 95.94 324 LEU A C 1
ATOM 2665 O O . LEU A 1 324 ? -33.013 -8.508 44.959 1.00 95.94 324 LEU A O 1
ATOM 2669 N N . ASP A 1 325 ? -33.524 -10.090 46.462 1.00 95.44 325 ASP A N 1
ATOM 2670 C CA . ASP A 1 325 ? -32.224 -10.765 46.447 1.00 95.44 325 ASP A CA 1
ATOM 2671 C C . ASP A 1 325 ? -31.978 -11.558 45.154 1.00 95.44 325 ASP A C 1
ATOM 2673 O O . ASP A 1 325 ? -30.873 -11.497 44.611 1.00 95.44 325 ASP A O 1
ATOM 2677 N N . GLN A 1 326 ? -33.002 -12.214 44.593 1.00 97.06 326 GLN A N 1
ATOM 2678 C CA . GLN A 1 326 ? -32.942 -12.823 43.253 1.00 97.06 326 GLN A CA 1
ATOM 2679 C C . GLN A 1 326 ? -32.672 -11.773 42.160 1.00 97.06 326 GLN A C 1
ATOM 2681 O O . GLN A 1 326 ? -31.828 -11.972 41.288 1.00 97.06 326 GLN A O 1
ATOM 2686 N N . LEU A 1 327 ? -33.338 -10.617 42.218 1.00 96.88 327 LEU A N 1
ATOM 2687 C CA . LEU A 1 327 ? -33.080 -9.502 41.301 1.00 96.88 327 LEU A CA 1
ATOM 2688 C C . LEU A 1 327 ? -31.656 -8.943 41.472 1.00 96.88 327 LEU A C 1
ATOM 2690 O O . LEU A 1 327 ? -30.955 -8.713 40.484 1.00 96.88 327 LEU A O 1
ATOM 2694 N N . ASN A 1 328 ? -31.190 -8.780 42.712 1.00 96.44 328 ASN A N 1
ATOM 2695 C CA . ASN A 1 328 ? -29.827 -8.336 42.999 1.00 96.44 328 ASN A CA 1
ATOM 2696 C C . ASN A 1 328 ? -28.761 -9.345 42.546 1.00 96.44 328 ASN A C 1
ATOM 2698 O O . ASN A 1 328 ? -27.707 -8.919 42.073 1.00 96.44 328 ASN A O 1
ATOM 2702 N N . SER A 1 329 ? -28.992 -10.658 42.659 1.00 96.69 329 SER A N 1
ATOM 2703 C CA . SER A 1 329 ? -28.035 -11.668 42.184 1.00 96.69 329 SER A CA 1
ATOM 2704 C C . SER A 1 329 ? -27.909 -11.639 40.657 1.00 96.69 329 SER A C 1
ATOM 2706 O O . SER A 1 329 ? -26.791 -11.579 40.143 1.00 96.69 329 SER A O 1
ATOM 2708 N N . VAL A 1 330 ? -29.028 -11.527 39.930 1.00 96.88 330 VAL A N 1
ATOM 2709 C CA . VAL A 1 330 ? -29.034 -11.338 38.468 1.00 96.88 330 VAL A CA 1
ATOM 2710 C C . VAL A 1 330 ? -28.291 -10.058 38.060 1.00 96.88 330 VAL A C 1
ATOM 2712 O O . VAL A 1 330 ? -27.491 -10.087 37.122 1.00 96.88 330 VAL A O 1
ATOM 2715 N N . LEU A 1 331 ? -28.486 -8.934 38.762 1.00 96.69 331 LEU A N 1
ATOM 2716 C CA . LEU A 1 331 ? -27.762 -7.690 38.461 1.00 96.69 331 LEU A CA 1
ATOM 2717 C C . LEU A 1 331 ? -26.262 -7.763 38.791 1.00 96.69 331 LEU A C 1
ATOM 2719 O O . LEU A 1 331 ? -25.459 -7.183 38.054 1.00 96.69 331 LEU A O 1
ATOM 2723 N N . LYS A 1 332 ? -25.862 -8.482 39.849 1.00 96.56 332 LYS A N 1
ATOM 2724 C CA . LYS A 1 332 ? -24.445 -8.752 40.162 1.00 96.56 332 LYS A CA 1
ATOM 2725 C C . LYS A 1 332 ? -23.773 -9.544 39.037 1.00 96.56 332 LYS A C 1
ATOM 2727 O O . LYS A 1 332 ? -22.718 -9.128 38.568 1.00 96.56 332 LYS A O 1
ATOM 2732 N N . VAL A 1 333 ? -24.417 -10.608 38.546 1.00 97.19 333 VAL A N 1
ATOM 2733 C CA . VAL A 1 333 ? -23.918 -11.408 37.409 1.00 97.19 333 VAL A CA 1
ATOM 2734 C C . VAL A 1 333 ? -23.839 -10.570 36.127 1.00 97.19 333 VAL A C 1
ATOM 2736 O O . VAL A 1 333 ? -22.837 -10.614 35.423 1.00 97.19 333 VAL A O 1
ATOM 2739 N N . ARG A 1 334 ? -24.840 -9.730 35.833 1.00 95.88 334 ARG A N 1
ATOM 2740 C CA . ARG A 1 334 ? -24.776 -8.820 34.670 1.00 95.88 334 ARG A CA 1
ATOM 2741 C C . ARG A 1 334 ? -23.651 -7.788 34.790 1.00 95.88 334 ARG A C 1
ATOM 2743 O O . ARG A 1 334 ? -23.011 -7.474 33.793 1.00 95.88 334 ARG A O 1
ATOM 2750 N N . THR A 1 335 ? -23.374 -7.295 35.999 1.00 96.94 335 THR A N 1
ATOM 2751 C CA . THR A 1 335 ? -22.253 -6.373 36.247 1.00 96.94 335 THR A CA 1
ATOM 2752 C C . THR A 1 335 ? -20.908 -7.051 35.987 1.00 96.94 335 THR A C 1
ATOM 2754 O O . THR A 1 335 ? -20.060 -6.449 35.331 1.00 96.94 335 THR A O 1
ATOM 2757 N N . SER A 1 336 ? -20.701 -8.292 36.449 1.00 96.94 336 SER A N 1
ATOM 2758 C CA . SER A 1 336 ? -19.441 -9.001 36.195 1.00 96.94 336 SER A CA 1
ATOM 2759 C C . SER A 1 336 ? -19.258 -9.326 34.713 1.00 96.94 336 SER A C 1
ATOM 2761 O O . SER A 1 336 ? -18.184 -9.053 34.185 1.00 96.94 336 SER A O 1
ATOM 2763 N N . VAL A 1 337 ? -20.303 -9.802 34.021 1.00 96.75 337 VAL A N 1
ATOM 2764 C CA . VAL A 1 337 ? -20.253 -10.095 32.576 1.00 96.75 337 VAL A CA 1
ATOM 2765 C C . VAL A 1 337 ? -19.864 -8.853 31.767 1.00 96.75 337 VAL A C 1
ATOM 2767 O O . VAL A 1 337 ? -18.887 -8.904 31.022 1.00 96.75 337 VAL A O 1
ATOM 2770 N N . TYR A 1 338 ? -20.538 -7.713 31.961 1.00 97.06 338 TYR A N 1
ATOM 2771 C CA . TYR A 1 338 ? -20.219 -6.484 31.218 1.00 97.06 338 TYR A CA 1
ATOM 2772 C C . TYR A 1 338 ? -18.870 -5.857 31.610 1.00 97.06 338 TYR A C 1
ATOM 2774 O O . TYR A 1 338 ? -18.276 -5.136 30.807 1.00 97.06 338 TYR A O 1
ATOM 2782 N N . ALA A 1 339 ? -18.359 -6.122 32.817 1.00 95.06 339 ALA A N 1
ATOM 2783 C CA . ALA A 1 339 ? -17.002 -5.735 33.202 1.00 95.06 339 ALA A CA 1
ATOM 2784 C C . ALA A 1 339 ? -15.943 -6.625 32.524 1.00 95.06 339 ALA A C 1
ATOM 2786 O O . ALA A 1 339 ? -14.909 -6.124 32.080 1.00 95.06 339 ALA A O 1
ATOM 2787 N N . THR A 1 340 ? -16.202 -7.932 32.390 1.00 95.12 340 THR A N 1
ATOM 2788 C CA . THR A 1 340 ? -15.328 -8.839 31.628 1.00 95.12 340 THR A CA 1
ATOM 2789 C C . THR A 1 340 ? -15.379 -8.576 30.123 1.00 95.12 340 THR A C 1
ATOM 2791 O O . THR A 1 340 ? -14.330 -8.612 29.492 1.00 95.12 340 THR A O 1
ATOM 2794 N N . GLU A 1 341 ? -16.547 -8.232 29.564 1.00 93.25 341 GLU A N 1
ATOM 2795 C CA . GLU A 1 341 ? -16.727 -7.831 28.158 1.00 93.25 341 GLU A CA 1
ATOM 2796 C C . GLU A 1 341 ? -15.910 -6.565 27.852 1.00 93.25 341 GLU A C 1
ATOM 2798 O O . GLU A 1 341 ? -15.090 -6.570 26.938 1.00 93.25 341 GLU A O 1
ATOM 2803 N N . GLU A 1 342 ? -16.026 -5.511 28.674 1.00 93.12 342 GLU A N 1
ATOM 2804 C CA . GLU A 1 342 ? -15.221 -4.291 28.506 1.00 93.12 342 GLU A CA 1
ATOM 2805 C C . GLU A 1 342 ? -13.713 -4.565 28.639 1.00 93.12 342 GLU A C 1
ATOM 2807 O O . GLU A 1 342 ? -12.919 -4.035 27.860 1.00 93.12 342 GLU A O 1
ATOM 2812 N N . LYS A 1 343 ? -13.299 -5.397 29.606 1.00 92.75 343 LYS A N 1
ATOM 2813 C CA . LYS A 1 343 ? -11.884 -5.750 29.791 1.00 92.75 343 LYS A CA 1
ATOM 2814 C C . LYS A 1 343 ? -11.340 -6.554 28.605 1.00 92.75 343 LYS A C 1
ATOM 2816 O O . LYS A 1 343 ? -10.231 -6.274 28.161 1.00 92.75 343 LYS A O 1
ATOM 2821 N N . ALA A 1 344 ? -12.108 -7.508 28.081 1.00 92.88 344 ALA A N 1
ATOM 2822 C CA . ALA A 1 344 ? -11.727 -8.299 26.914 1.00 92.88 344 ALA A CA 1
ATOM 2823 C C . ALA A 1 344 ? -11.604 -7.428 25.655 1.00 92.88 344 ALA A C 1
ATOM 2825 O O . ALA A 1 344 ? -10.595 -7.506 24.960 1.00 92.88 344 ALA A O 1
ATOM 2826 N N . LEU A 1 345 ? -12.577 -6.541 25.407 1.00 90.62 345 LEU A N 1
ATOM 2827 C CA . LEU A 1 345 ? -12.534 -5.598 24.286 1.00 90.62 345 LEU A CA 1
ATOM 2828 C C . LEU A 1 345 ? -11.329 -4.651 24.378 1.00 90.62 345 LEU A C 1
ATOM 2830 O O . LEU A 1 345 ? -10.645 -4.453 23.380 1.00 90.62 345 LEU A O 1
ATOM 2834 N N . LYS A 1 346 ? -11.022 -4.115 25.569 1.00 89.56 346 LYS A N 1
ATOM 2835 C CA . LYS A 1 346 ? -9.821 -3.287 25.780 1.00 89.56 346 LYS A CA 1
ATOM 2836 C C . LYS A 1 346 ? -8.535 -4.042 25.457 1.00 89.56 346 LYS A C 1
ATOM 2838 O O . LYS A 1 346 ? -7.738 -3.529 24.686 1.00 89.56 346 LYS A O 1
ATOM 2843 N N . VAL A 1 347 ? -8.363 -5.259 25.980 1.00 89.25 347 VAL A N 1
ATOM 2844 C CA . VAL A 1 347 ? -7.172 -6.089 25.708 1.00 89.25 347 VAL A CA 1
ATOM 2845 C C . VAL A 1 347 ? -7.055 -6.442 24.222 1.00 89.25 347 VAL A C 1
ATOM 2847 O O . VAL A 1 347 ? -5.952 -6.455 23.689 1.00 89.25 347 VAL A O 1
ATOM 2850 N N . MET A 1 348 ? -8.173 -6.684 23.532 1.00 82.56 348 MET A N 1
ATOM 2851 C CA . MET A 1 348 ? -8.181 -6.953 22.091 1.00 82.56 348 MET A CA 1
ATOM 2852 C C . MET A 1 348 ? -7.724 -5.731 21.276 1.00 82.56 348 MET A C 1
ATOM 2854 O O . MET A 1 348 ? -6.848 -5.862 20.425 1.00 82.56 348 MET A O 1
ATOM 2858 N N . ILE A 1 349 ? -8.261 -4.544 21.580 1.00 84.81 349 ILE A N 1
ATOM 2859 C CA . ILE A 1 349 ? -7.892 -3.276 20.923 1.00 84.81 349 ILE A CA 1
ATOM 2860 C C . ILE A 1 349 ? -6.436 -2.893 21.238 1.00 84.81 349 ILE A C 1
ATOM 2862 O O . ILE A 1 349 ? -5.709 -2.423 20.366 1.00 84.81 349 ILE A O 1
ATOM 2866 N N . GLU A 1 350 ? -5.993 -3.100 22.478 1.00 82.81 350 GLU A N 1
ATOM 2867 C CA . GLU A 1 350 ? -4.629 -2.802 22.918 1.00 82.81 350 GLU A CA 1
ATOM 2868 C C . GLU A 1 350 ? -3.610 -3.762 22.286 1.00 82.81 350 GLU A C 1
ATOM 2870 O O . GLU A 1 350 ? -2.585 -3.304 21.785 1.00 82.81 350 GLU A O 1
ATOM 2875 N N . GLY A 1 351 ? -3.935 -5.056 22.183 1.00 78.81 351 GLY A N 1
ATOM 2876 C CA . GLY A 1 351 ? -3.116 -6.050 21.484 1.00 78.81 351 GLY A CA 1
ATOM 2877 C C . GLY A 1 351 ? -3.001 -5.799 19.976 1.00 78.81 351 GLY A C 1
ATOM 2878 O O . GLY A 1 351 ? -1.910 -5.914 19.423 1.00 78.81 351 GLY A O 1
ATOM 2879 N N . GLU A 1 352 ? -4.087 -5.392 19.309 1.00 75.88 352 GLU A N 1
ATOM 2880 C CA . GLU A 1 352 ? -4.047 -4.969 17.900 1.00 75.88 352 GLU A CA 1
ATOM 2881 C C . GLU A 1 352 ? -3.182 -3.708 17.721 1.00 75.88 352 GLU A C 1
ATOM 2883 O O . GLU A 1 352 ? -2.329 -3.645 16.833 1.00 75.88 352 GLU A O 1
ATOM 2888 N N . HIS A 1 353 ? -3.326 -2.725 18.614 1.00 71.00 353 HIS A N 1
ATOM 2889 C CA . HIS A 1 353 ? -2.555 -1.483 18.573 1.00 71.00 353 HIS A CA 1
ATOM 2890 C C . HIS A 1 353 ? -1.058 -1.677 18.886 1.00 71.00 353 HIS A C 1
ATOM 2892 O O . HIS A 1 353 ? -0.210 -0.977 18.324 1.00 71.00 353 HIS A O 1
ATOM 2898 N N . GLU A 1 354 ? -0.712 -2.613 19.769 1.00 70.88 354 GLU A N 1
ATOM 2899 C CA . GLU A 1 354 ? 0.673 -2.962 20.095 1.00 70.88 354 GLU A CA 1
ATOM 2900 C C . GLU A 1 354 ? 1.334 -3.794 18.984 1.00 70.88 354 GLU A C 1
ATOM 2902 O O . GLU A 1 354 ? 2.480 -3.527 18.616 1.00 70.88 354 GLU A O 1
ATOM 2907 N N . GLU A 1 355 ? 0.595 -4.709 18.351 1.00 71.06 355 GLU A N 1
ATOM 2908 C CA . GLU A 1 355 ? 1.040 -5.437 17.157 1.00 71.06 355 GLU A CA 1
ATOM 2909 C C . GLU A 1 355 ? 1.254 -4.496 15.953 1.00 71.06 355 GLU A C 1
ATOM 2911 O O . GLU A 1 355 ? 2.258 -4.621 15.247 1.00 71.06 355 GLU A O 1
ATOM 2916 N N . GLU A 1 356 ? 0.387 -3.496 15.745 1.00 72.31 356 GLU A N 1
ATOM 2917 C CA . GLU A 1 356 ? 0.589 -2.446 14.733 1.00 72.31 356 GLU A CA 1
ATOM 2918 C C . GLU A 1 356 ? 1.864 -1.633 15.025 1.00 72.31 356 GLU A C 1
ATOM 2920 O O . GLU A 1 356 ? 2.717 -1.474 14.146 1.00 72.31 356 GLU A O 1
ATOM 2925 N N . LYS A 1 357 ? 2.071 -1.194 16.279 1.00 75.94 357 LYS A N 1
ATOM 2926 C CA . LYS A 1 357 ? 3.313 -0.513 16.701 1.00 75.94 357 LYS A CA 1
ATOM 2927 C C . LYS A 1 357 ? 4.548 -1.376 16.455 1.00 75.94 357 LYS A C 1
ATOM 2929 O O . LYS A 1 357 ? 5.545 -0.857 15.953 1.00 75.94 357 LYS A O 1
ATOM 2934 N N . ARG A 1 358 ? 4.495 -2.673 16.773 1.00 79.81 358 ARG A N 1
ATOM 2935 C CA . ARG A 1 358 ? 5.592 -3.625 16.544 1.00 79.81 358 ARG A CA 1
ATOM 2936 C C . ARG A 1 358 ? 5.916 -3.737 15.053 1.00 79.81 358 ARG A C 1
ATOM 2938 O O . ARG A 1 358 ? 7.079 -3.609 14.669 1.00 79.81 358 ARG A O 1
ATOM 2945 N N . ARG A 1 359 ? 4.894 -3.889 14.202 1.00 77.44 359 ARG A N 1
ATOM 2946 C CA . ARG A 1 359 ? 5.035 -3.931 12.734 1.00 77.44 359 ARG A CA 1
ATOM 2947 C C . ARG A 1 359 ? 5.598 -2.634 12.171 1.00 77.44 359 ARG A C 1
ATOM 2949 O O . ARG A 1 359 ? 6.446 -2.677 11.284 1.00 77.44 359 ARG A O 1
ATOM 2956 N N . ASP A 1 360 ? 5.165 -1.481 12.665 1.00 81.56 360 ASP A N 1
ATOM 2957 C CA . ASP A 1 360 ? 5.685 -0.190 12.216 1.00 81.56 360 ASP A CA 1
ATOM 2958 C C . ASP A 1 360 ? 7.120 0.060 12.686 1.00 81.56 360 ASP A C 1
ATOM 2960 O O . ASP A 1 360 ? 7.941 0.528 11.894 1.00 81.56 360 ASP A O 1
ATOM 2964 N N . GLN A 1 361 ? 7.479 -0.329 13.910 1.00 77.69 361 GLN A N 1
ATOM 2965 C CA . GLN A 1 361 ? 8.871 -0.330 14.366 1.00 77.69 361 GLN A CA 1
ATOM 2966 C C . GLN A 1 361 ? 9.738 -1.251 13.496 1.00 77.69 361 GLN A C 1
ATOM 2968 O O . GLN A 1 361 ? 10.814 -0.838 13.064 1.00 77.69 361 GLN A O 1
ATOM 2973 N N . GLU A 1 362 ? 9.260 -2.448 13.149 1.00 86.62 362 GLU A N 1
ATOM 2974 C CA . GLU A 1 362 ? 9.957 -3.375 12.252 1.00 86.62 362 GLU A CA 1
ATOM 2975 C C . GLU A 1 362 ? 10.138 -2.782 10.841 1.00 86.62 362 GLU A C 1
ATOM 2977 O O . GLU A 1 362 ? 11.258 -2.754 10.321 1.00 86.62 362 GLU A O 1
ATOM 2982 N N . LYS A 1 363 ? 9.083 -2.196 10.250 1.00 85.31 363 LYS A N 1
ATOM 2983 C CA . LYS A 1 363 ? 9.154 -1.446 8.978 1.00 85.31 363 LYS A CA 1
ATOM 2984 C C . LYS A 1 363 ? 10.163 -0.293 9.063 1.00 85.31 363 LYS A C 1
ATOM 2986 O O . LYS A 1 363 ? 10.912 -0.071 8.111 1.00 85.31 363 LYS A O 1
ATOM 2991 N N . GLN A 1 364 ? 10.210 0.449 10.172 1.00 85.50 364 GLN A N 1
ATOM 2992 C CA . GLN A 1 364 ? 11.162 1.549 10.375 1.00 85.50 364 GLN A CA 1
ATOM 2993 C C . GLN A 1 364 ? 12.599 1.043 10.528 1.00 85.50 364 GLN A C 1
ATOM 2995 O O . GLN A 1 364 ? 13.510 1.616 9.934 1.00 85.50 364 GLN A O 1
ATOM 3000 N N . MET A 1 365 ? 12.824 -0.050 11.259 1.00 84.81 365 MET A N 1
ATOM 3001 C CA . MET A 1 365 ? 14.142 -0.678 11.379 1.00 84.81 365 MET A CA 1
ATOM 3002 C C . MET A 1 365 ? 14.610 -1.255 10.040 1.00 84.81 365 MET A C 1
ATOM 3004 O O . MET A 1 365 ? 15.774 -1.074 9.682 1.00 84.81 365 MET A O 1
ATOM 3008 N N . LYS A 1 366 ? 13.711 -1.846 9.242 1.00 91.75 366 LYS A N 1
ATOM 3009 C CA . LYS A 1 366 ? 13.998 -2.275 7.866 1.00 91.75 366 LYS A CA 1
ATOM 3010 C C . LYS A 1 366 ? 14.375 -1.089 6.973 1.00 91.75 366 LYS A C 1
ATOM 3012 O O . LYS A 1 366 ? 15.434 -1.132 6.360 1.00 91.75 366 LYS A O 1
ATOM 3017 N N . LYS A 1 367 ? 13.605 0.008 6.987 1.00 91.75 367 LYS A N 1
ATOM 3018 C CA . LYS A 1 367 ? 13.932 1.254 6.260 1.00 91.75 367 LYS A CA 1
ATOM 3019 C C . LYS A 1 367 ? 15.258 1.879 6.711 1.00 91.75 367 LYS A C 1
ATOM 3021 O O . LYS A 1 367 ? 15.990 2.412 5.884 1.00 91.75 367 LYS A O 1
ATOM 3026 N N . LYS A 1 368 ? 15.587 1.834 8.008 1.00 90.00 368 LYS A N 1
ATOM 3027 C CA . LYS A 1 368 ? 16.887 2.292 8.534 1.00 90.00 368 LYS A CA 1
ATOM 3028 C C . LYS A 1 368 ? 18.033 1.415 8.020 1.00 90.00 368 LYS A C 1
ATOM 3030 O O . LYS A 1 368 ? 19.022 1.964 7.547 1.00 90.00 368 LYS A O 1
ATOM 3035 N N . LYS A 1 369 ? 17.880 0.084 8.048 1.00 90.75 369 LYS A N 1
ATOM 3036 C CA . LYS A 1 369 ? 18.848 -0.873 7.480 1.00 90.75 369 LYS A CA 1
ATOM 3037 C C . LYS A 1 369 ? 19.026 -0.674 5.972 1.00 90.75 369 LYS A C 1
ATOM 3039 O O . LYS A 1 369 ? 20.154 -0.596 5.514 1.00 90.75 369 LYS A O 1
ATOM 3044 N N . GLU A 1 370 ? 17.941 -0.512 5.222 1.00 90.00 370 GLU A N 1
ATOM 3045 C CA . GLU A 1 370 ? 17.950 -0.253 3.776 1.00 90.00 370 GLU A CA 1
ATOM 3046 C C . GLU A 1 370 ? 18.645 1.074 3.431 1.00 90.00 370 GLU A C 1
ATOM 3048 O O . GLU A 1 370 ? 19.504 1.108 2.557 1.00 90.00 370 GLU A O 1
ATOM 3053 N N . LYS A 1 371 ? 18.371 2.154 4.176 1.00 91.50 371 LYS A N 1
ATOM 3054 C CA . LYS A 1 371 ? 19.097 3.429 4.035 1.00 91.50 371 LYS A CA 1
ATOM 3055 C C . LYS A 1 371 ? 20.580 3.312 4.388 1.00 91.50 371 LYS A C 1
ATOM 3057 O O . LYS A 1 371 ? 21.394 3.982 3.762 1.00 91.50 371 LYS A O 1
ATOM 3062 N N . LEU A 1 372 ? 20.934 2.508 5.392 1.00 91.69 372 LEU A N 1
ATOM 3063 C CA . LEU A 1 372 ? 22.328 2.265 5.764 1.00 91.69 372 LEU A CA 1
ATOM 3064 C C . LEU A 1 372 ? 23.053 1.444 4.690 1.00 91.69 372 LEU A C 1
ATOM 3066 O O . LEU A 1 372 ? 24.171 1.791 4.332 1.00 91.69 372 LEU A O 1
ATOM 3070 N N . LEU A 1 373 ? 22.398 0.421 4.134 1.00 91.50 373 LEU A N 1
ATOM 3071 C CA . LEU A 1 373 ? 22.893 -0.355 2.996 1.00 91.50 373 LEU A CA 1
ATOM 3072 C C . 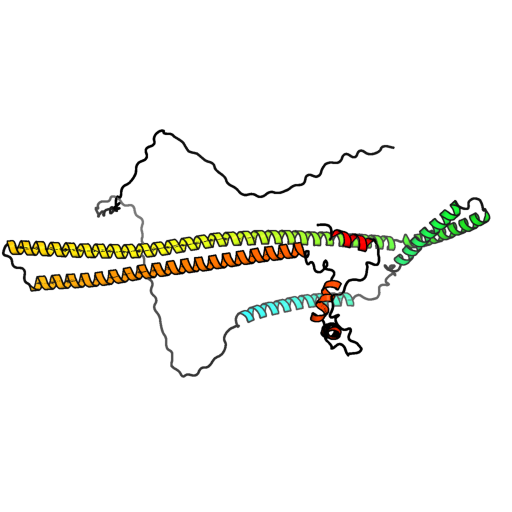LEU A 1 373 ? 23.082 0.532 1.765 1.00 91.50 373 LEU A C 1
ATOM 3074 O O . LEU A 1 373 ? 24.157 0.511 1.186 1.00 91.50 373 LEU A O 1
ATOM 3078 N N . LEU A 1 374 ? 22.105 1.376 1.419 1.00 90.06 374 LEU A N 1
ATOM 3079 C CA . LEU A 1 374 ? 22.230 2.315 0.302 1.00 90.06 374 LEU A CA 1
ATOM 3080 C C . LEU A 1 374 ? 23.397 3.291 0.510 1.00 90.06 374 LEU A C 1
ATOM 3082 O O . LEU A 1 374 ? 24.188 3.494 -0.403 1.00 90.06 374 LEU A O 1
ATOM 3086 N N . LYS A 1 375 ? 23.550 3.847 1.721 1.00 89.81 375 LYS A N 1
ATOM 3087 C CA . LYS A 1 375 ? 24.714 4.676 2.075 1.00 89.81 375 LYS A CA 1
ATOM 3088 C C . LYS A 1 375 ? 26.028 3.910 1.964 1.00 89.81 375 LYS A C 1
ATOM 3090 O O . LYS A 1 375 ? 26.995 4.490 1.488 1.00 89.81 375 LYS A O 1
ATOM 3095 N N . LYS A 1 376 ? 26.065 2.638 2.380 1.00 89.62 376 LYS A N 1
ATOM 3096 C CA . LYS A 1 376 ? 27.241 1.781 2.220 1.00 89.62 376 LYS A CA 1
ATOM 3097 C C . LYS A 1 376 ? 27.553 1.587 0.735 1.00 89.62 376 LYS A C 1
ATOM 3099 O O . LYS A 1 376 ? 28.647 1.928 0.331 1.00 89.62 376 LYS A O 1
ATOM 3104 N N . CYS A 1 377 ? 26.591 1.165 -0.085 1.00 85.62 377 CYS A N 1
ATOM 3105 C CA . CYS A 1 377 ? 26.792 0.984 -1.526 1.00 85.62 377 CYS A CA 1
ATOM 3106 C C . CYS A 1 377 ? 27.234 2.277 -2.233 1.00 85.62 377 CYS A C 1
ATOM 3108 O O . CYS A 1 377 ? 28.087 2.223 -3.109 1.00 85.62 377 CYS A O 1
ATOM 3110 N N . MET A 1 378 ? 26.700 3.441 -1.839 1.00 86.94 378 MET A N 1
ATOM 3111 C CA . MET A 1 378 ? 27.175 4.738 -2.339 1.00 86.94 378 MET A CA 1
ATOM 3112 C C . MET A 1 378 ? 28.614 5.038 -1.906 1.00 86.94 378 MET A C 1
ATOM 3114 O O . MET A 1 378 ? 29.391 5.546 -2.704 1.00 86.94 378 MET A O 1
ATOM 3118 N N . LEU A 1 379 ? 28.969 4.751 -0.652 1.00 86.50 379 LEU A N 1
ATOM 3119 C CA . LEU A 1 379 ? 30.311 4.982 -0.120 1.00 86.50 379 LEU A CA 1
ATOM 3120 C C . LEU A 1 379 ? 31.334 4.024 -0.749 1.00 86.50 379 LEU A C 1
ATOM 3122 O O . LEU A 1 379 ? 32.393 4.476 -1.167 1.00 86.50 379 LEU A O 1
ATOM 3126 N N . ASP A 1 380 ? 30.979 2.749 -0.913 1.00 82.12 380 ASP A N 1
ATOM 3127 C CA . ASP A 1 380 ? 31.763 1.749 -1.640 1.00 82.12 380 ASP A CA 1
ATOM 3128 C C . ASP A 1 380 ? 31.982 2.203 -3.101 1.00 82.12 380 ASP A C 1
ATOM 3130 O O . ASP A 1 380 ? 33.111 2.190 -3.581 1.00 82.12 380 ASP A O 1
ATOM 3134 N N . ALA A 1 381 ? 30.945 2.705 -3.787 1.00 84.38 381 ALA A N 1
ATOM 3135 C CA . ALA A 1 381 ? 31.065 3.235 -5.152 1.00 84.38 381 ALA A CA 1
ATOM 3136 C C . ALA A 1 381 ? 31.894 4.534 -5.255 1.00 84.38 381 ALA A C 1
ATOM 3138 O O . ALA A 1 381 ? 32.450 4.825 -6.311 1.00 84.38 381 ALA A O 1
ATOM 3139 N N . VAL A 1 382 ? 31.997 5.323 -4.179 1.00 84.94 382 VAL A N 1
ATOM 3140 C CA . VAL A 1 382 ? 32.860 6.519 -4.130 1.00 84.94 382 VAL A CA 1
ATOM 3141 C C . VAL A 1 382 ? 34.313 6.158 -3.803 1.00 84.94 382 VAL A C 1
ATOM 3143 O O . VAL A 1 382 ? 35.213 6.765 -4.376 1.00 84.94 382 VAL A O 1
ATOM 3146 N N . LEU A 1 383 ? 34.563 5.179 -2.923 1.00 83.31 383 LEU A N 1
ATOM 3147 C CA . LEU A 1 383 ? 35.925 4.731 -2.592 1.00 83.31 383 LEU A CA 1
ATOM 3148 C C . LEU A 1 383 ? 36.559 3.867 -3.688 1.00 83.31 383 LEU A C 1
ATOM 3150 O O . LEU A 1 383 ? 37.751 4.002 -3.946 1.00 83.31 383 LEU A O 1
ATOM 3154 N N . PHE A 1 384 ? 35.785 2.968 -4.299 1.00 81.06 384 PHE A N 1
ATOM 3155 C CA . PHE A 1 384 ? 36.292 1.945 -5.224 1.00 81.06 384 PHE A CA 1
ATOM 3156 C C . PHE A 1 384 ? 35.854 2.166 -6.681 1.00 81.06 384 PHE A C 1
ATOM 3158 O O . PHE A 1 384 ? 36.212 1.383 -7.558 1.00 81.06 384 PHE A O 1
ATOM 3165 N N . GLY A 1 385 ? 35.104 3.240 -6.945 1.00 69.38 385 GLY A N 1
ATOM 3166 C CA . GLY A 1 385 ? 34.488 3.515 -8.240 1.00 69.38 385 GLY A CA 1
ATOM 3167 C C . GLY A 1 385 ? 33.182 2.746 -8.455 1.00 69.38 385 GLY A C 1
ATOM 3168 O O . GLY A 1 385 ? 32.869 1.764 -7.777 1.00 69.38 385 GLY A O 1
ATOM 3169 N N . GLU A 1 386 ? 32.388 3.196 -9.426 1.00 63.56 386 GLU A N 1
ATOM 3170 C CA . GLU A 1 386 ? 31.194 2.464 -9.837 1.00 63.56 386 GLU A CA 1
ATOM 3171 C C . GLU A 1 386 ? 31.619 1.196 -10.590 1.00 63.56 386 GLU A C 1
ATOM 3173 O O . GLU A 1 386 ? 32.171 1.269 -11.690 1.00 63.56 386 GLU A O 1
ATOM 3178 N N . PHE A 1 387 ? 31.352 0.033 -9.983 1.00 54.66 387 PHE A N 1
ATOM 3179 C CA . PHE A 1 387 ? 31.590 -1.309 -10.531 1.00 54.66 387 PHE A CA 1
ATOM 3180 C C . PHE A 1 387 ? 30.666 -1.605 -11.730 1.00 54.66 387 PHE A C 1
ATOM 3182 O O . PHE A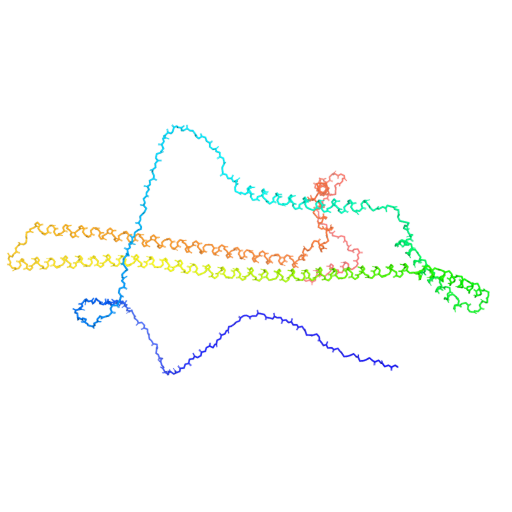 1 387 ? 29.860 -2.536 -11.740 1.00 54.66 387 PHE A O 1
ATOM 3189 N N . THR A 1 388 ? 30.791 -0.808 -12.789 1.00 54.94 388 THR A N 1
ATOM 3190 C CA . THR A 1 388 ? 30.410 -1.253 -14.125 1.00 54.94 388 THR A CA 1
ATOM 3191 C C . THR A 1 388 ? 31.368 -2.378 -14.513 1.00 54.94 388 THR A C 1
ATOM 3193 O O . THR A 1 388 ? 32.578 -2.274 -14.298 1.00 54.94 388 THR A O 1
ATOM 3196 N N . SER A 1 389 ? 30.846 -3.465 -15.081 1.00 56.00 389 SER A N 1
ATOM 3197 C CA . SER A 1 389 ? 31.656 -4.635 -15.456 1.00 56.00 389 SER A CA 1
ATOM 3198 C C . SER A 1 389 ? 32.703 -4.356 -16.551 1.00 56.00 389 SER A C 1
ATOM 3200 O O . SER A 1 389 ? 33.477 -5.252 -16.861 1.00 56.00 389 SER A O 1
ATOM 3202 N N . ASP A 1 390 ? 32.733 -3.132 -17.095 1.00 53.69 390 ASP A N 1
ATOM 3203 C CA . ASP A 1 390 ? 33.697 -2.622 -18.080 1.00 53.69 390 ASP A CA 1
ATOM 3204 C C . ASP A 1 390 ? 34.810 -1.727 -17.475 1.00 53.69 390 ASP A C 1
ATOM 3206 O O . ASP A 1 390 ? 35.768 -1.416 -18.183 1.00 53.69 390 ASP A O 1
ATOM 3210 N N . ALA A 1 391 ? 34.698 -1.247 -16.222 1.00 55.50 391 ALA A N 1
ATOM 3211 C CA . ALA A 1 391 ? 35.565 -0.165 -15.704 1.00 55.50 391 ALA A CA 1
ATOM 3212 C C . ALA A 1 391 ? 36.598 -0.567 -14.640 1.00 55.50 391 ALA A C 1
ATOM 3214 O O . ALA A 1 391 ? 37.570 0.162 -14.439 1.00 55.50 391 ALA A O 1
ATOM 3215 N N . ALA A 1 392 ? 36.441 -1.715 -13.980 1.00 58.34 392 ALA A N 1
ATOM 3216 C CA . ALA A 1 392 ? 37.586 -2.330 -13.317 1.00 58.34 392 ALA A CA 1
ATOM 3217 C C . ALA A 1 392 ? 38.490 -2.953 -14.394 1.00 58.34 392 ALA A C 1
ATOM 3219 O O . ALA A 1 392 ? 37.961 -3.543 -15.341 1.00 58.34 392 ALA A O 1
ATOM 3220 N N . PRO A 1 393 ? 39.829 -2.910 -14.270 1.00 60.94 393 PRO A N 1
ATOM 3221 C CA . PRO A 1 393 ? 40.674 -3.786 -15.063 1.00 60.94 393 PRO A CA 1
ATOM 3222 C C . PRO A 1 393 ? 40.374 -5.231 -14.644 1.00 60.94 393 PRO A C 1
ATOM 3224 O O . PRO A 1 393 ? 40.953 -5.732 -13.682 1.00 60.94 393 PRO A O 1
ATOM 3227 N N . GLN A 1 394 ? 39.473 -5.894 -15.380 1.00 64.31 394 GLN A N 1
ATOM 3228 C CA . GLN A 1 394 ? 39.171 -7.326 -15.258 1.00 64.31 394 GLN A CA 1
ATOM 3229 C C . GLN A 1 394 ? 40.444 -8.162 -15.043 1.00 64.31 394 GLN A C 1
ATOM 3231 O O . GLN A 1 394 ? 40.481 -8.871 -14.045 1.00 64.31 394 GLN A O 1
ATOM 3236 N N . PRO A 1 395 ? 41.545 -7.968 -15.807 1.00 69.19 395 PRO A N 1
ATOM 3237 C CA . PRO A 1 395 ? 42.798 -8.692 -15.579 1.00 69.19 395 PRO A CA 1
ATOM 3238 C C . PRO A 1 395 ? 43.374 -8.607 -14.157 1.00 69.19 395 PRO A C 1
ATOM 3240 O O . PRO A 1 395 ? 44.022 -9.550 -13.722 1.00 69.19 395 PRO A O 1
ATOM 3243 N N . PHE A 1 396 ? 43.160 -7.511 -13.421 1.00 70.12 396 PHE A N 1
ATOM 3244 C CA . PHE A 1 396 ? 43.627 -7.371 -12.037 1.00 70.12 396 PHE A CA 1
ATOM 3245 C C . PHE A 1 396 ? 42.733 -8.157 -11.072 1.00 70.12 396 PHE A C 1
ATOM 3247 O O . PHE A 1 396 ? 43.231 -8.887 -10.222 1.00 70.12 396 PHE A O 1
ATOM 3254 N N . ILE A 1 397 ? 41.410 -8.054 -11.225 1.00 74.31 397 ILE A N 1
ATOM 3255 C CA . ILE A 1 397 ? 40.453 -8.803 -10.396 1.00 74.31 397 ILE A CA 1
ATOM 3256 C C . ILE A 1 397 ? 40.579 -10.306 -10.666 1.00 74.31 397 ILE A C 1
ATOM 3258 O O . ILE A 1 397 ? 40.656 -11.093 -9.727 1.00 74.31 397 ILE A O 1
ATOM 3262 N N . ASP A 1 398 ? 40.676 -10.691 -11.936 1.00 77.19 398 ASP A N 1
ATOM 3263 C CA . ASP A 1 398 ? 40.863 -12.073 -12.368 1.00 77.19 398 ASP A CA 1
ATOM 3264 C C . ASP A 1 398 ? 42.195 -12.643 -11.849 1.00 77.19 398 ASP A C 1
ATOM 3266 O O . ASP A 1 398 ? 42.232 -13.802 -11.448 1.00 77.19 398 ASP A O 1
ATOM 3270 N N . TYR A 1 399 ? 43.262 -11.834 -11.767 1.00 81.75 399 TYR A N 1
ATOM 3271 C CA . TYR A 1 399 ? 44.552 -12.237 -11.191 1.00 81.75 399 TYR A CA 1
ATOM 3272 C C . TYR A 1 399 ? 44.473 -12.543 -9.686 1.00 81.75 399 TYR A C 1
ATOM 3274 O O . TYR A 1 399 ? 45.000 -13.562 -9.248 1.00 81.75 399 TYR A O 1
ATOM 3282 N N . TYR A 1 400 ? 43.789 -11.720 -8.881 1.00 80.75 400 TYR A N 1
ATOM 3283 C CA . TYR A 1 400 ? 43.635 -12.010 -7.445 1.00 80.75 400 TYR A CA 1
ATOM 3284 C C . TYR A 1 400 ? 42.586 -13.098 -7.159 1.00 80.75 400 TYR A C 1
ATOM 3286 O O . TYR A 1 400 ? 42.745 -13.858 -6.204 1.00 80.75 400 TYR A O 1
ATOM 3294 N N . ASN A 1 401 ? 41.569 -13.243 -8.013 1.00 83.12 401 ASN A N 1
ATOM 3295 C CA . ASN A 1 401 ? 40.509 -14.247 -7.864 1.00 83.12 401 ASN A CA 1
ATOM 3296 C C . ASN A 1 401 ? 40.792 -15.566 -8.612 1.00 83.12 401 ASN A C 1
ATOM 3298 O O . ASN A 1 401 ? 39.968 -16.482 -8.575 1.00 83.12 401 ASN A O 1
ATOM 3302 N N . GLN A 1 402 ? 41.951 -15.720 -9.267 1.00 87.62 402 GLN A N 1
ATOM 3303 C CA . GLN A 1 402 ? 42.280 -16.920 -10.053 1.00 87.62 402 GLN A CA 1
ATOM 3304 C C . GLN A 1 402 ? 42.196 -18.224 -9.238 1.00 87.62 402 GLN A C 1
ATOM 3306 O O . GLN A 1 402 ? 41.827 -19.266 -9.779 1.00 87.62 402 GLN A O 1
ATOM 3311 N N . ALA A 1 403 ? 42.460 -18.157 -7.929 1.00 83.88 403 ALA A N 1
ATOM 3312 C CA . ALA A 1 403 ? 42.313 -19.270 -6.991 1.00 83.88 403 ALA A CA 1
ATOM 3313 C C . ALA A 1 403 ? 40.854 -19.728 -6.785 1.00 83.88 403 ALA A C 1
ATOM 3315 O O . ALA A 1 403 ? 40.611 -20.913 -6.566 1.00 83.88 403 ALA A O 1
ATOM 3316 N N . GLU A 1 404 ? 39.880 -18.817 -6.866 1.00 84.50 404 GLU A N 1
ATOM 3317 C CA . GLU A 1 404 ? 38.451 -19.143 -6.749 1.00 84.50 404 GLU A CA 1
ATOM 3318 C C . GLU A 1 404 ? 37.902 -19.728 -8.059 1.00 84.50 404 GLU A C 1
ATOM 3320 O O . GLU A 1 404 ? 37.028 -20.596 -8.050 1.00 84.50 404 GLU A O 1
ATOM 3325 N N . CYS A 1 405 ? 38.451 -19.286 -9.194 1.00 82.81 405 CYS A N 1
ATOM 3326 C CA . CYS A 1 405 ? 38.022 -19.688 -10.534 1.00 82.81 405 CYS A CA 1
ATOM 3327 C C . CYS A 1 405 ? 38.698 -20.970 -11.059 1.00 82.81 405 CYS A C 1
ATOM 3329 O O . CYS A 1 405 ? 38.188 -21.583 -11.999 1.00 82.81 405 CYS A O 1
ATOM 3331 N N . SER A 1 406 ? 39.844 -21.382 -10.502 1.00 88.62 406 SER A N 1
ATOM 3332 C CA . SER A 1 406 ? 40.635 -22.517 -10.998 1.00 88.62 406 SER A CA 1
ATOM 3333 C C . SER A 1 406 ? 41.385 -23.245 -9.880 1.00 88.62 406 SER A C 1
ATOM 3335 O O . SER A 1 406 ? 42.277 -22.693 -9.238 1.00 88.62 406 SER A O 1
ATOM 3337 N N . VAL A 1 407 ? 41.104 -24.544 -9.719 1.00 86.94 407 VAL A N 1
ATOM 3338 C CA . VAL A 1 407 ? 41.823 -25.424 -8.775 1.00 86.94 407 VAL A CA 1
ATOM 3339 C C . VAL A 1 407 ? 43.316 -25.522 -9.118 1.00 86.94 407 VAL A C 1
ATOM 3341 O O . VAL A 1 407 ? 44.144 -25.608 -8.218 1.00 86.94 407 VAL A O 1
ATOM 3344 N N . GLY A 1 408 ? 43.680 -25.464 -10.405 1.00 89.31 408 GLY A N 1
ATOM 3345 C CA . GLY A 1 408 ? 45.085 -25.453 -10.824 1.00 89.31 408 GLY A CA 1
ATOM 3346 C C . GLY A 1 408 ? 45.810 -24.185 -10.372 1.00 89.31 408 GLY A C 1
ATOM 3347 O O . GLY A 1 408 ? 46.920 -24.266 -9.859 1.00 89.31 408 GLY A O 1
ATOM 3348 N N . SER A 1 409 ? 45.148 -23.031 -10.476 1.00 88.19 409 SER A N 1
ATOM 3349 C CA . SER A 1 409 ? 45.689 -21.746 -10.025 1.00 88.19 409 SER A CA 1
ATOM 3350 C C . SER A 1 409 ? 45.745 -21.655 -8.497 1.00 88.19 409 SER A C 1
ATOM 3352 O O . SER A 1 409 ? 46.716 -21.135 -7.960 1.00 88.19 409 SER A O 1
ATOM 3354 N N . LEU A 1 410 ? 44.763 -22.224 -7.786 1.00 86.88 410 LEU A N 1
ATOM 3355 C CA . LEU A 1 410 ? 44.804 -22.387 -6.328 1.00 86.88 410 LEU A CA 1
ATOM 3356 C C . LEU A 1 410 ? 46.011 -23.229 -5.887 1.00 86.88 410 LEU A C 1
ATOM 3358 O O . LEU A 1 410 ? 46.724 -22.830 -4.971 1.00 86.88 410 LEU A O 1
ATOM 3362 N N . LEU A 1 411 ? 46.248 -24.376 -6.535 1.00 84.81 411 LEU A N 1
ATOM 3363 C CA . LEU A 1 411 ? 47.392 -25.246 -6.243 1.00 84.81 411 LEU A CA 1
ATOM 3364 C C . LEU A 1 411 ? 48.726 -24.571 -6.581 1.00 84.81 411 LEU A C 1
ATOM 3366 O O . LEU A 1 411 ? 49.658 -24.679 -5.792 1.00 84.81 411 LEU A O 1
ATOM 3370 N N . GLN A 1 412 ? 48.803 -23.846 -7.701 1.00 86.81 412 GLN A N 1
ATOM 3371 C CA . GLN A 1 412 ? 49.989 -23.080 -8.081 1.00 86.81 412 GLN A CA 1
ATOM 3372 C C . GLN A 1 412 ? 50.302 -22.001 -7.037 1.00 86.81 412 GLN A C 1
ATOM 3374 O O . GLN A 1 412 ? 51.371 -22.058 -6.434 1.00 86.81 412 GLN A O 1
ATOM 3379 N N . ILE A 1 413 ? 49.355 -21.095 -6.753 1.00 85.44 413 ILE A N 1
ATOM 3380 C CA . ILE A 1 413 ? 49.506 -20.062 -5.714 1.00 85.44 413 ILE A CA 1
ATOM 3381 C C . ILE A 1 413 ? 49.916 -20.718 -4.395 1.00 85.44 413 ILE A C 1
ATOM 3383 O O . ILE A 1 413 ? 50.843 -20.263 -3.732 1.00 85.44 413 ILE A O 1
ATOM 3387 N N . ARG A 1 414 ? 49.254 -21.815 -4.006 1.00 84.44 414 ARG A N 1
ATOM 3388 C CA . ARG A 1 414 ? 49.577 -22.506 -2.759 1.00 84.44 414 ARG A CA 1
ATOM 3389 C C . ARG A 1 414 ? 51.005 -23.055 -2.758 1.00 84.44 414 ARG A C 1
ATOM 3391 O O . ARG A 1 414 ? 51.676 -22.881 -1.751 1.00 84.44 414 ARG A O 1
ATOM 3398 N N . SER A 1 415 ? 51.484 -23.631 -3.861 1.00 78.94 415 SER A N 1
ATOM 3399 C CA . SER A 1 415 ? 52.867 -24.114 -3.988 1.00 78.94 415 SER A CA 1
ATOM 3400 C C . SER A 1 415 ? 53.909 -22.988 -3.988 1.00 78.94 415 SER A C 1
ATOM 3402 O O . SER A 1 415 ? 54.963 -23.138 -3.373 1.00 78.94 415 SER A O 1
ATOM 3404 N N . GLU A 1 416 ? 53.592 -21.840 -4.596 1.00 81.69 416 GLU A N 1
ATOM 3405 C CA . GLU A 1 416 ? 54.423 -20.630 -4.564 1.00 81.69 416 GLU A CA 1
ATOM 3406 C C . GLU A 1 416 ? 54.527 -20.071 -3.137 1.00 81.69 416 GLU A C 1
ATOM 3408 O O . GLU A 1 416 ? 55.607 -19.674 -2.715 1.00 81.69 416 GLU A O 1
ATOM 3413 N N . TRP A 1 417 ? 53.443 -20.103 -2.353 1.00 79.19 417 TRP A N 1
ATOM 3414 C CA . TRP A 1 417 ? 53.485 -19.757 -0.927 1.00 79.19 417 TRP A CA 1
ATOM 3415 C C . TRP A 1 417 ? 54.175 -20.825 -0.070 1.00 79.19 417 TRP A C 1
ATOM 3417 O O . TRP A 1 417 ? 54.928 -20.475 0.837 1.00 79.19 417 TRP A O 1
ATOM 3427 N N . ASP A 1 418 ? 53.953 -22.113 -0.343 1.00 72.81 418 ASP A N 1
ATOM 3428 C CA . ASP A 1 418 ? 54.554 -23.216 0.417 1.00 72.81 418 ASP A CA 1
ATOM 3429 C C . ASP A 1 418 ? 56.086 -23.248 0.272 1.00 72.81 418 ASP A C 1
ATOM 3431 O O . ASP A 1 418 ? 56.769 -23.628 1.222 1.00 72.81 418 ASP A O 1
ATOM 3435 N N . MET A 1 419 ? 56.643 -22.737 -0.834 1.00 66.25 419 MET A N 1
ATOM 3436 C CA . MET A 1 419 ? 58.084 -22.486 -1.009 1.00 66.25 419 MET A CA 1
ATOM 3437 C C . MET A 1 419 ? 58.707 -21.657 0.133 1.00 66.25 419 MET A C 1
ATOM 3439 O O . MET A 1 419 ? 59.864 -21.876 0.484 1.00 66.25 419 MET A O 1
ATOM 3443 N N . PHE A 1 420 ? 57.936 -20.746 0.737 1.00 62.94 420 PHE A N 1
ATOM 3444 C CA . PHE A 1 420 ? 58.352 -19.908 1.870 1.00 62.94 420 PHE A CA 1
ATOM 3445 C C . PHE A 1 420 ? 57.941 -20.482 3.242 1.00 62.94 420 PHE A C 1
ATOM 3447 O O . PHE A 1 420 ? 58.248 -19.892 4.276 1.00 62.94 420 PHE A O 1
ATOM 3454 N N . VAL A 1 421 ? 57.228 -21.615 3.267 1.00 64.88 421 VAL A N 1
ATOM 3455 C CA . VAL A 1 421 ? 56.759 -22.310 4.486 1.00 64.88 421 VAL A CA 1
ATOM 3456 C C . VAL A 1 421 ? 57.574 -23.584 4.764 1.00 64.88 421 VAL A C 1
ATOM 3458 O O . VAL A 1 421 ? 57.613 -24.058 5.901 1.00 64.88 421 VAL A O 1
ATOM 3461 N N . VAL A 1 422 ? 58.248 -24.140 3.754 1.00 59.03 422 VAL A N 1
ATOM 3462 C CA . VAL A 1 422 ? 59.181 -25.266 3.909 1.00 59.03 422 VAL A CA 1
ATOM 3463 C C . VAL A 1 422 ? 60.434 -24.836 4.691 1.00 59.03 422 VAL A C 1
ATOM 3465 O O . VAL A 1 422 ? 60.895 -23.701 4.601 1.00 59.03 422 VAL A O 1
ATOM 3468 N N . ALA A 1 423 ? 60.979 -25.757 5.493 1.00 62.94 423 ALA A N 1
ATOM 3469 C CA . ALA A 1 423 ? 62.171 -25.524 6.306 1.00 62.94 423 ALA A CA 1
ATOM 3470 C C . ALA A 1 423 ? 63.411 -25.166 5.459 1.00 62.94 423 ALA A C 1
ATOM 3472 O O . ALA A 1 423 ? 63.541 -25.598 4.314 1.00 62.94 423 ALA A O 1
ATOM 3473 N N . ALA A 1 424 ? 64.343 -24.431 6.076 1.00 55.09 424 ALA A N 1
ATOM 3474 C CA . ALA A 1 424 ? 65.496 -23.763 5.457 1.00 55.09 424 ALA A CA 1
ATOM 3475 C C . ALA A 1 424 ? 66.469 -24.645 4.639 1.00 55.09 424 ALA A C 1
ATOM 3477 O O . ALA A 1 424 ? 67.331 -24.112 3.945 1.00 55.09 424 ALA A O 1
ATOM 3478 N N . ASP A 1 425 ? 66.329 -25.969 4.710 1.00 60.44 425 ASP A N 1
ATOM 3479 C CA . ASP A 1 425 ? 67.251 -26.950 4.129 1.00 60.44 425 ASP A CA 1
ATOM 3480 C C . ASP A 1 425 ? 66.767 -27.526 2.774 1.00 60.44 425 ASP A C 1
ATOM 3482 O O . ASP A 1 425 ? 67.389 -28.439 2.228 1.00 60.44 425 ASP A O 1
ATOM 3486 N N . HIS A 1 426 ? 65.643 -27.042 2.227 1.00 58.84 426 HIS A N 1
ATOM 3487 C CA . HIS A 1 426 ? 65.091 -27.515 0.948 1.00 58.84 426 HIS A CA 1
ATOM 3488 C C . HIS A 1 426 ? 65.653 -26.721 -0.250 1.00 58.84 426 HIS A C 1
ATOM 3490 O O . HIS A 1 426 ? 65.602 -25.493 -0.225 1.00 58.84 426 HIS A O 1
ATOM 3496 N N . PRO A 1 427 ? 66.131 -27.371 -1.334 1.00 61.97 427 PRO A N 1
ATOM 3497 C CA . PRO A 1 427 ? 66.888 -26.703 -2.404 1.00 61.97 427 PRO A CA 1
ATOM 3498 C C . PRO A 1 427 ? 66.106 -25.638 -3.189 1.00 61.97 427 PRO A C 1
ATOM 3500 O O . PRO A 1 427 ? 66.717 -24.707 -3.703 1.00 61.97 427 PRO A O 1
ATOM 3503 N N . ASP A 1 428 ? 64.778 -25.755 -3.256 1.00 53.91 428 ASP A N 1
ATOM 3504 C CA . ASP A 1 428 ? 63.906 -24.769 -3.915 1.00 53.91 428 ASP A CA 1
ATOM 3505 C C . ASP A 1 428 ? 63.348 -23.698 -2.951 1.00 53.91 428 ASP A C 1
ATOM 3507 O O . ASP A 1 428 ? 62.612 -22.815 -3.382 1.00 53.91 428 ASP A O 1
ATOM 3511 N N . GLY A 1 429 ? 63.640 -23.775 -1.646 1.00 54.66 429 GLY A N 1
ATOM 3512 C CA . GLY A 1 429 ? 63.094 -22.871 -0.629 1.00 54.66 429 GLY A CA 1
ATOM 3513 C C . GLY A 1 429 ? 64.047 -21.726 -0.287 1.00 54.66 429 GLY A C 1
ATOM 3514 O O . GLY A 1 429 ? 65.139 -21.950 0.232 1.00 54.66 429 GLY A O 1
ATOM 3515 N N . SER A 1 430 ? 63.624 -20.477 -0.506 1.00 56.00 430 SER A N 1
ATOM 3516 C CA . SER A 1 430 ? 64.345 -19.317 0.039 1.00 56.00 430 SER A CA 1
ATOM 3517 C C . SER A 1 430 ? 63.875 -19.037 1.468 1.00 56.00 430 SER A C 1
ATOM 3519 O O . SER A 1 430 ? 62.708 -18.742 1.719 1.00 56.00 430 SER A O 1
ATOM 3521 N N . SER A 1 431 ? 64.797 -19.160 2.424 1.00 56.19 431 SER A N 1
ATOM 3522 C CA . SER A 1 431 ? 64.503 -18.959 3.846 1.00 56.19 431 SER A CA 1
ATOM 3523 C C . SER A 1 431 ? 64.017 -17.536 4.120 1.00 56.19 431 SER A C 1
ATOM 3525 O O . SER A 1 431 ? 64.681 -16.574 3.731 1.00 56.19 431 SER A O 1
ATOM 3527 N N . ILE A 1 432 ? 62.907 -17.393 4.855 1.00 53.47 432 ILE A N 1
ATOM 3528 C CA . ILE A 1 432 ? 62.460 -16.086 5.355 1.00 53.47 432 ILE A CA 1
ATOM 3529 C C . ILE A 1 432 ? 63.584 -15.500 6.232 1.00 53.47 432 ILE A C 1
ATOM 3531 O O . ILE A 1 432 ? 63.993 -16.153 7.199 1.00 53.47 432 ILE A O 1
ATOM 3535 N N . PRO A 1 433 ? 64.101 -14.294 5.934 1.00 57.69 433 PRO A N 1
ATOM 3536 C CA . PRO A 1 433 ? 65.183 -13.708 6.711 1.00 57.69 433 PRO A CA 1
ATOM 3537 C C . PRO A 1 433 ? 64.722 -13.439 8.147 1.00 57.69 433 PRO A C 1
ATOM 3539 O O . PRO A 1 433 ? 63.753 -12.726 8.388 1.00 57.69 433 PRO A O 1
ATOM 3542 N N . GLN A 1 434 ? 65.451 -14.003 9.113 1.00 54.44 434 GLN A N 1
ATOM 3543 C CA . GLN A 1 434 ? 65.161 -13.877 10.550 1.00 54.44 434 GLN A CA 1
ATOM 3544 C C . GLN A 1 434 ? 65.442 -12.475 11.121 1.00 54.44 434 GLN A C 1
ATOM 3546 O O . GLN A 1 434 ? 65.121 -12.201 12.276 1.00 54.44 434 GLN A O 1
ATOM 3551 N N . ASN A 1 435 ? 66.027 -11.593 10.312 1.00 62.00 435 ASN A N 1
ATOM 3552 C CA . ASN A 1 435 ? 66.422 -10.240 10.674 1.00 62.00 435 ASN A CA 1
ATOM 3553 C C . ASN A 1 435 ? 65.592 -9.234 9.870 1.00 62.00 435 ASN A C 1
ATOM 3555 O O . ASN A 1 435 ? 65.120 -9.545 8.776 1.00 62.00 435 ASN A O 1
ATOM 3559 N N . TRP A 1 436 ? 65.479 -8.003 10.371 1.00 66.00 436 TRP A N 1
ATOM 3560 C CA . TRP A 1 436 ? 64.884 -6.905 9.609 1.00 66.00 436 TRP A CA 1
ATOM 3561 C C . TRP A 1 436 ? 65.647 -6.728 8.289 1.00 66.00 436 TRP A C 1
ATOM 3563 O O . TRP A 1 436 ? 66.849 -6.454 8.304 1.00 66.00 436 TRP A O 1
ATOM 3573 N N . ILE A 1 437 ? 64.965 -6.896 7.153 1.00 63.09 437 ILE A N 1
ATOM 3574 C CA . ILE A 1 437 ? 65.553 -6.590 5.847 1.00 63.09 437 ILE A CA 1
ATOM 3575 C C . ILE A 1 437 ? 65.675 -5.069 5.778 1.00 63.09 437 ILE A C 1
ATOM 3577 O O . ILE A 1 437 ? 64.672 -4.368 5.632 1.00 63.09 437 ILE A O 1
ATOM 3581 N N . MET A 1 438 ? 66.893 -4.553 5.918 1.00 64.00 438 MET A N 1
ATOM 3582 C CA . MET A 1 438 ? 67.181 -3.181 5.512 1.00 64.00 438 MET A CA 1
ATOM 3583 C C . MET A 1 438 ? 67.073 -3.139 3.984 1.00 64.00 438 MET A C 1
ATOM 3585 O O . MET A 1 438 ? 67.714 -3.971 3.338 1.00 64.00 438 MET A O 1
ATOM 3589 N N . PRO A 1 439 ? 66.264 -2.241 3.394 1.00 67.81 439 PRO A N 1
ATOM 3590 C CA . PRO A 1 439 ? 66.246 -2.085 1.948 1.00 67.81 439 PRO A CA 1
ATOM 3591 C C . PRO A 1 439 ? 67.639 -1.672 1.462 1.00 67.81 439 PRO A C 1
ATOM 3593 O O . PRO A 1 439 ? 68.348 -0.935 2.155 1.00 67.81 439 PRO A O 1
ATOM 3596 N N . ASP A 1 440 ? 68.018 -2.140 0.273 1.00 67.25 440 ASP A N 1
ATOM 3597 C CA . ASP A 1 440 ? 69.253 -1.707 -0.377 1.00 67.25 440 ASP A CA 1
ATOM 3598 C C . ASP A 1 440 ? 69.280 -0.178 -0.514 1.00 67.25 440 ASP A C 1
ATOM 3600 O O . ASP A 1 440 ? 68.236 0.477 -0.612 1.00 67.25 440 ASP A O 1
ATOM 3604 N N . GLN A 1 441 ? 70.484 0.404 -0.529 1.00 67.19 441 GLN A N 1
ATOM 3605 C CA . GLN A 1 441 ? 70.614 1.842 -0.753 1.00 67.19 441 GLN A CA 1
ATOM 3606 C C . GLN A 1 441 ? 69.946 2.213 -2.088 1.00 67.19 441 GLN A C 1
ATOM 3608 O O . GLN A 1 441 ? 70.178 1.527 -3.087 1.00 67.19 441 GLN A O 1
ATOM 3613 N N . PRO A 1 442 ? 69.107 3.266 -2.116 1.00 75.44 442 PRO A N 1
ATOM 3614 C CA . PRO A 1 442 ? 68.300 3.602 -3.280 1.00 75.44 442 PRO A CA 1
ATOM 3615 C C . PRO A 1 442 ? 69.187 3.800 -4.509 1.00 75.44 442 PRO A C 1
ATOM 3617 O O . PRO A 1 442 ? 70.063 4.662 -4.521 1.00 75.44 442 PRO A O 1
ATOM 3620 N N . SER A 1 443 ? 68.927 3.012 -5.553 1.00 69.81 443 SER A N 1
ATOM 3621 C CA . SER A 1 443 ? 69.748 2.947 -6.770 1.00 69.81 443 SER A CA 1
ATOM 3622 C C . SER A 1 443 ? 69.769 4.241 -7.592 1.00 69.81 443 SER A C 1
ATOM 3624 O O . SER A 1 443 ? 70.540 4.341 -8.541 1.00 69.81 443 SER A O 1
ATOM 3626 N N . ASP A 1 444 ? 68.903 5.198 -7.251 1.00 73.50 444 ASP A N 1
ATOM 3627 C CA . ASP A 1 444 ? 68.6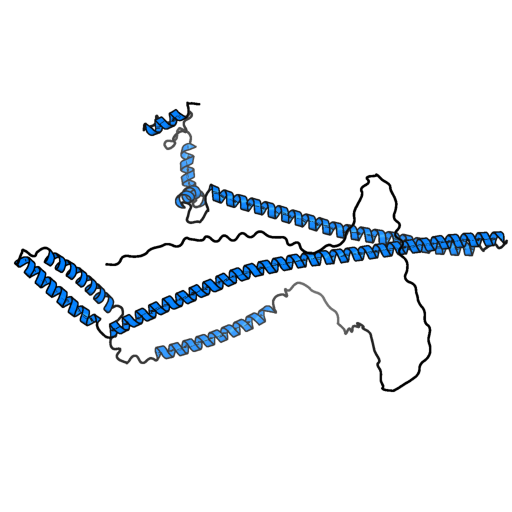87 6.463 -7.946 1.00 73.50 444 ASP A CA 1
ATOM 3628 C C . ASP A 1 444 ? 68.543 7.610 -6.932 1.00 73.50 444 ASP A C 1
ATOM 3630 O O . ASP A 1 444 ? 67.823 7.505 -5.933 1.00 73.50 444 ASP A O 1
ATOM 3634 N N . GLU A 1 445 ? 69.169 8.749 -7.229 1.00 72.25 445 GLU A N 1
ATOM 3635 C CA . GLU A 1 445 ? 69.219 9.934 -6.356 1.00 72.25 445 GLU A CA 1
ATOM 3636 C C . GLU A 1 445 ? 67.818 10.529 -6.082 1.00 72.25 445 GLU A C 1
ATOM 3638 O O . GLU A 1 445 ? 67.531 11.042 -4.995 1.00 72.25 445 GLU A O 1
ATOM 3643 N N . ALA A 1 446 ? 66.888 10.364 -7.030 1.00 71.25 446 ALA A N 1
ATOM 3644 C CA . ALA A 1 446 ? 65.485 10.746 -6.870 1.00 71.25 446 ALA A CA 1
ATOM 3645 C C . ALA A 1 446 ? 64.776 9.957 -5.749 1.00 71.25 446 ALA A C 1
ATOM 3647 O O . ALA A 1 446 ? 64.003 10.532 -4.981 1.00 71.25 446 ALA A O 1
ATOM 3648 N N . TRP A 1 447 ? 65.074 8.663 -5.597 1.00 69.88 447 TRP A N 1
ATOM 3649 C CA . TRP A 1 447 ? 64.521 7.845 -4.512 1.00 69.88 447 TRP A CA 1
ATOM 3650 C C . TRP A 1 447 ? 65.208 8.143 -3.175 1.00 69.88 447 TRP A C 1
ATOM 3652 O O . TRP A 1 447 ? 64.532 8.205 -2.149 1.00 69.88 447 TRP A O 1
ATOM 3662 N N . ALA A 1 448 ? 66.515 8.428 -3.186 1.00 73.06 448 ALA A N 1
ATOM 3663 C CA . ALA A 1 448 ? 67.254 8.857 -1.996 1.00 73.06 448 ALA A CA 1
ATOM 3664 C C . ALA A 1 448 ? 66.670 10.134 -1.366 1.00 73.06 448 ALA A C 1
ATOM 3666 O O . ALA A 1 448 ? 66.414 10.177 -0.162 1.00 73.06 448 ALA A O 1
ATOM 3667 N N . SER A 1 449 ? 66.375 11.151 -2.184 1.00 70.81 449 SER A N 1
ATOM 3668 C CA . SER A 1 449 ? 65.800 12.417 -1.699 1.00 70.81 449 SER A CA 1
ATOM 3669 C C . SER A 1 449 ? 64.409 12.277 -1.061 1.00 70.81 449 SER A C 1
ATOM 3671 O O . SER A 1 449 ? 64.028 13.114 -0.246 1.00 70.81 449 SER A O 1
ATOM 3673 N N . SER A 1 450 ? 63.672 11.203 -1.370 1.00 65.12 450 SER A N 1
ATOM 3674 C CA . SER A 1 450 ? 62.344 10.934 -0.797 1.00 65.12 450 SER A CA 1
ATOM 3675 C C . SER A 1 450 ? 62.397 10.317 0.608 1.00 65.12 450 SER A C 1
ATOM 3677 O O . SER A 1 450 ? 61.445 10.469 1.368 1.00 65.12 450 SER A O 1
ATOM 3679 N N . LEU A 1 451 ? 63.496 9.643 0.974 1.00 65.38 451 LEU A N 1
ATOM 3680 C CA . LEU A 1 451 ? 63.674 9.039 2.303 1.00 65.38 451 LEU A CA 1
ATOM 3681 C C . LEU A 1 451 ? 64.099 10.077 3.353 1.00 65.38 451 LEU A C 1
ATOM 3683 O O . LEU A 1 451 ? 63.601 10.059 4.474 1.00 65.38 451 LEU A O 1
ATOM 3687 N N . HIS A 1 452 ? 64.945 11.038 2.971 1.00 60.34 452 HIS A N 1
ATOM 3688 C CA . HIS A 1 452 ? 65.424 12.097 3.869 1.00 60.34 452 HIS A CA 1
ATOM 3689 C C . HIS A 1 452 ? 64.346 13.095 4.324 1.00 60.34 452 HIS A C 1
ATOM 3691 O O . HIS A 1 452 ? 64.606 13.899 5.215 1.00 60.34 452 HIS A O 1
ATOM 3697 N N . LEU A 1 453 ? 63.141 13.055 3.745 1.00 56.47 453 LEU A N 1
ATOM 3698 C CA . LEU A 1 453 ? 62.041 13.942 4.131 1.00 56.47 453 LEU A CA 1
ATOM 3699 C C . LEU A 1 453 ? 61.342 13.522 5.439 1.00 56.47 453 LEU A C 1
ATOM 3701 O O . LEU A 1 453 ? 60.572 14.308 5.982 1.00 56.47 453 LEU A O 1
ATOM 3705 N N . ALA A 1 454 ? 61.578 12.296 5.924 1.00 54.78 454 ALA A N 1
ATOM 3706 C CA . ALA A 1 454 ? 60.916 11.741 7.109 1.00 54.78 454 ALA A CA 1
ATOM 3707 C C . ALA A 1 454 ? 61.664 12.000 8.434 1.00 54.78 454 ALA A C 1
ATOM 3709 O O . ALA A 1 454 ? 61.043 11.957 9.490 1.00 54.78 454 ALA A O 1
ATOM 3710 N N . ASP A 1 455 ? 62.963 12.314 8.385 1.00 52.78 455 ASP A N 1
ATOM 3711 C CA . ASP A 1 455 ? 63.818 12.529 9.568 1.00 52.78 455 ASP A CA 1
ATOM 3712 C C . ASP A 1 455 ? 63.936 14.027 9.941 1.00 52.78 455 ASP A C 1
ATOM 3714 O O . ASP A 1 455 ? 64.993 14.507 10.353 1.00 52.78 455 ASP A O 1
ATOM 3718 N N . SER A 1 456 ? 62.883 14.820 9.709 1.00 54.06 456 SER A N 1
ATOM 3719 C CA . SER A 1 456 ? 62.872 16.282 9.925 1.00 54.06 456 SER A CA 1
ATOM 3720 C C . SER A 1 456 ? 61.592 16.806 10.599 1.00 54.06 456 SER A C 1
ATOM 3722 O O . SER A 1 456 ? 61.160 17.923 10.310 1.00 54.06 456 SER A O 1
ATOM 3724 N N . GLU A 1 457 ? 61.031 16.025 11.529 1.00 38.66 457 GLU A N 1
ATOM 3725 C CA . GLU A 1 457 ? 60.091 16.476 12.578 1.00 38.66 457 GLU A CA 1
ATOM 3726 C C . GLU A 1 457 ? 60.542 16.003 13.972 1.00 38.66 457 GLU A C 1
ATOM 3728 O O . GLU A 1 457 ? 60.981 14.836 14.088 1.00 38.66 457 GLU A O 1
#

Radius of gyration: 53.51 Å; chains: 1; bounding box: 135×94×140 Å